Protein AF-A0A1X7U9P2-F1 (afdb_monomer)

Secondary structure (DSSP, 8-state):
-----EEEEEEEEETTEEEEEEEEEEEPPPPSSS----PEEEEEEEEEEEE-HHHHHHTTS-TT----HHHHHHHHHHGGGTS-HHHHHHHHHHHHHHHHH--SS--TTHHHHHHHHHHHHHHHHHH-HHHHHHT-HHHHHHHHHHHTHHHHHH-HHHHHHHHHHHHHHHHS-SS---S---S-SS------TT--S-PPP--TTTS-HHHHHHHHHHHHHHHHHT--HHHHHHHHHH---TTSHHHHHHHHHHHHHHHHHHHHHT---TTS---HHHHHHHHHHHHHHHHHHHHTTBHHHHHHHHHHHHSHHHHT-HHHHHTS-HHHHHHHHHHHHHT--GGGGHHHHHHHHHHHTT-S------S------B--HHHHHHHHHHHHHHS-SB-TTS-EEHHHHHHHHHHHHHHHHHHHHHTT--PPP-HHHHHHHHHS----HHHHHHHHHHHS-----PPPP------PPPS-SSSHHHHHHTTTTTSS------------------------------------SEEEEEEEEE-SS-EEEEEEEEEETT-BHHHHHHHHHHHTT--SS-TT-GGGEEEEEEETTEEEEEPTT-BHHHH--PPTTS--EEEEEE--

Organism: Amphimedon queenslandica (NCBI:txid400682)

pLDDT: mean 75.06, std 23.31, range [20.89, 98.56]

Sequence (620 aa):
MMSLFLQPLGEVSENGVIYSLSLRKVHCDVDETQDNRRLWTSQLERSIQYGPADALVDHLVPEDGNVDHSYRMCFLAVYRTFMTPTQLLQCLLDRLTSATAVKEEVCQDQPNAIKSIVSFIRVWLDKYVIDFHESNLFNDLQSFLEKKQDLTSQLPELLDLQRLVLSHYRKTPTSPRGVVTPAITEPGMCCHPRCNGTAKEYNWFSEPAQQVAQDLTALDAEIFRGIIPHQCLEYVRKNNTKSSSVYKAIDTFNKVVSHVLSTTLQARNSKGLRSPSSRGKCISHWIDIAQSCRMLKNFSSMKAIMSGLQSSSLFRLKRSWAGLSSDRRSVFKELDELISSESNFQTFRDVLDKEATGKGTHRRQTYEAVHGVVPYLGTLLTDLTMLHTALPDVNKDGLINFEKRRKEFEIIAKLTLFQASASKYLLPLNLSLVHWLYTSPTLSESESFMLSKELEVCSTTSPSPKSSPSSTPLHQTLLVKKSLHLLTIAVGDIPRLSKNDDDDDDSSSGDLKPLSISQRSNSCHEIHSTIIVKITIVTSLTCCNYKSILIEKTEHTDSVIRRALEKYDIVQQHTDNIKAFSLYQIHDKKELLIPEDAVVYYALVIIPREAPVLLVKQKD

Radius of gyration: 32.32 Å; Cα contacts (8 Å, |Δi|>4): 689; chains: 1; bounding box: 99×83×99 Å

Nearest PDB structures (foldseek):
  5cm8-assembly1_A  TM=8.247E-01  e=3.988E-22  Mus musculus
  4jgw-assembly1_A  TM=8.478E-01  e=1.306E-19  Mus musculus
  4jgw-assembly2_B  TM=8.467E-01  e=3.744E-19  Mus musculus
  5cm9-assembly1_A  TM=8.160E-01  e=2.026E-19  Mus musculus
  7nzz-assembly1_A  TM=7.916E-01  e=1.706E-15  Candida albicans SC5314

Mean predicted aligned error: 17.38 Å

Solvent-accessible surface area (backbone atoms only — not comparable to full-atom values): 37088 Å² total; per-residue (Å²): 130,85,82,70,64,68,46,80,76,51,75,49,77,56,96,77,28,33,28,39,35,27,34,36,65,40,81,52,89,71,76,99,73,88,71,98,68,85,48,74,44,76,42,84,43,78,43,72,36,29,22,46,73,67,60,56,54,48,66,61,43,36,73,88,53,72,70,57,61,67,58,47,55,34,43,76,57,46,43,76,80,82,47,52,69,64,56,54,50,49,59,51,51,53,48,50,51,54,68,70,65,72,77,93,74,98,58,96,47,59,73,38,41,55,51,37,49,49,52,50,52,50,53,42,52,74,76,47,47,64,51,37,63,78,63,48,41,58,59,56,54,47,52,51,47,61,76,39,42,74,58,30,72,72,34,70,64,48,42,50,47,52,52,49,53,52,51,56,64,65,72,48,73,97,52,102,65,70,80,89,62,79,89,77,64,78,95,73,74,86,73,60,99,76,70,92,55,85,77,75,78,62,56,74,85,80,46,55,36,60,57,55,24,46,37,51,40,24,48,50,28,53,45,55,55,60,43,52,65,54,54,56,61,46,42,65,73,64,72,74,57,89,84,38,46,61,44,53,48,53,48,56,42,49,41,49,19,29,45,49,42,33,56,31,73,64,21,46,41,100,84,68,45,76,38,44,61,34,21,14,52,43,53,48,48,51,48,47,21,27,52,33,13,51,74,57,34,21,42,36,62,22,50,22,41,51,51,21,54,64,28,72,42,49,61,66,38,59,68,19,60,64,59,51,56,72,66,60,53,49,53,50,49,56,56,45,64,48,69,36,70,62,80,82,28,44,72,39,50,52,50,52,54,30,59,52,68,65,70,53,78,93,69,96,70,82,82,90,77,75,71,26,27,33,70,47,62,66,60,58,52,49,52,53,40,53,49,57,74,74,44,64,71,44,52,98,86,68,27,37,30,42,52,53,42,50,57,52,30,53,56,45,51,50,51,51,51,39,31,61,21,22,67,46,54,88,56,72,74,47,64,51,55,54,48,42,63,74,70,53,89,61,52,53,74,66,56,41,37,52,52,34,44,72,77,49,65,80,86,75,83,68,79,83,89,80,92,82,87,90,80,87,84,81,93,69,78,72,64,64,67,61,62,56,63,69,76,41,77,86,52,93,75,79,82,77,80,73,80,77,83,86,81,84,87,84,89,85,88,84,85,88,85,90,83,79,95,73,91,77,82,83,86,75,75,89,71,74,71,56,47,62,30,36,36,28,45,40,49,102,85,48,77,48,80,69,47,77,46,79,44,41,75,81,37,32,35,63,55,55,51,50,54,47,38,56,74,68,68,65,72,89,87,58,91,88,49,62,85,46,46,48,47,26,36,58,53,97,94,39,80,42,78,53,56,72,87,34,42,43,63,80,69,56,80,81,55,92,97,55,69,45,38,35,37,40,33,58,62,132

InterPro domains:
  IPR000159 Ras-associating domain [PF00788] (533-619)
  IPR000159 Ras-associating domain [PS50200] (529-620)
  IPR000651 Ras-like guanine nucleotide exchange factor, N-terminal [PF00618] (48-144)
  IPR000651 Ras-like guanine nucleotide exchange factor, N-terminal [PS50212] (44-170)
  IPR000651 Ras-like guanine nucleotide exchange factor, N-terminal [SM00229]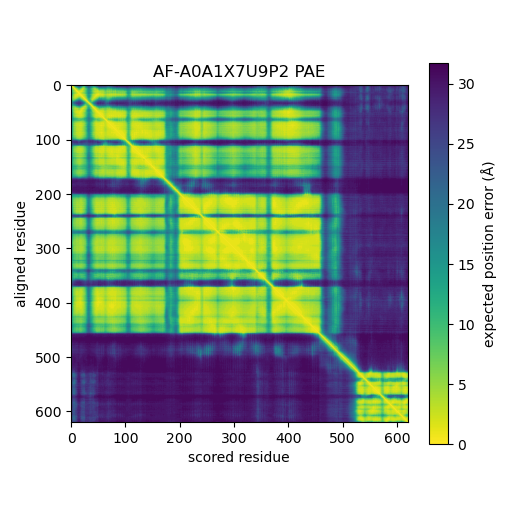 (43-167)
  IPR000651 Ras-like guanine nucleotide exchange factor, N-terminal [cd06224] (54-168)
  IPR001895 Ras guanine-nucleotide exchange factors catalytic domain [PF00617] (212-406)
  IPR001895 Ras guanine-nucleotide exchange factors catalytic domain [PS50009] (208-452)
  IPR001895 Ras guanine-nucleotide exchange factors catalytic domain [SM00147] (204-459)
  IPR001895 Ras guanine-nucleotide exchange factors catalytic domain [cd00155] (206-454)
  IPR008937 Ras-like guanine nucleotide exchange factor [PTHR23113] (16-467)
  IPR019804 Ras guanine-nucleotide exchange factor, conserved site [PS00720] (374-404)
  IPR023578 Ras guanine nucleotide exchange factor domain superfamily [SSF48366] (45-467)
  IPR029071 Ubiquitin-like domain superfamily [SSF54236] (527-604)
  IPR036964 Ras guanine-nucleotide exchange factor, catalytic domain superfamily [G3DSA:1.10.840.10] (191-457)

Structure (mmCIF, N/CA/C/O backbone):
data_AF-A0A1X7U9P2-F1
#
_entry.id   AF-A0A1X7U9P2-F1
#
loop_
_atom_site.group_PDB
_atom_site.id
_atom_site.type_symbol
_atom_site.label_atom_id
_atom_site.label_alt_id
_atom_site.label_comp_id
_atom_site.label_asym_id
_atom_site.label_entity_id
_atom_site.label_seq_id
_atom_site.pdbx_PDB_ins_code
_atom_site.Cartn_x
_atom_site.Cartn_y
_atom_site.Cartn_z
_atom_site.occupancy
_atom_site.B_iso_or_equiv
_atom_site.auth_seq_id
_atom_site.auth_comp_id
_atom_site.auth_asym_id
_atom_site.auth_atom_id
_atom_site.pdbx_PDB_model_num
ATOM 1 N N . MET A 1 1 ? -13.336 -19.221 1.064 1.00 29.84 1 MET A N 1
ATOM 2 C CA . MET A 1 1 ? -14.312 -18.535 1.927 1.00 29.84 1 MET A CA 1
ATOM 3 C C . MET A 1 1 ? -15.629 -18.601 1.189 1.00 29.84 1 MET A C 1
ATOM 5 O O . MET A 1 1 ? -15.750 -17.960 0.155 1.00 29.84 1 MET A O 1
ATOM 9 N N . MET A 1 2 ? -16.527 -19.491 1.611 1.00 26.20 2 MET A N 1
ATOM 10 C CA . MET A 1 2 ? -17.882 -19.531 1.062 1.00 26.20 2 MET A CA 1
ATOM 11 C C . MET A 1 2 ? -18.542 -18.196 1.412 1.00 26.20 2 MET A C 1
ATOM 13 O O . MET A 1 2 ? -18.546 -17.809 2.578 1.00 26.20 2 MET A O 1
ATOM 17 N N . SER A 1 3 ? -19.001 -17.466 0.397 1.00 31.91 3 SER A N 1
ATOM 18 C CA . SER A 1 3 ? -19.785 -16.245 0.568 1.00 31.91 3 SER A CA 1
ATOM 19 C C . SER A 1 3 ? -21.046 -16.607 1.354 1.00 31.91 3 SER A C 1
ATOM 21 O O . SER A 1 3 ? -21.912 -17.329 0.862 1.00 31.91 3 SER A O 1
ATOM 23 N N . LEU A 1 4 ? -21.100 -16.179 2.615 1.00 45.62 4 LEU A N 1
ATOM 24 C CA . LEU A 1 4 ? -22.310 -16.243 3.420 1.00 45.62 4 LEU A CA 1
ATOM 25 C C . LEU A 1 4 ? -23.265 -15.193 2.853 1.00 45.62 4 LEU A C 1
ATOM 27 O O . LEU A 1 4 ? -22.910 -14.022 2.737 1.00 45.62 4 LEU A O 1
ATOM 31 N N . PHE A 1 5 ? -24.451 -15.628 2.436 1.00 48.47 5 PHE A N 1
ATOM 32 C CA . PHE A 1 5 ? -25.479 -14.740 1.905 1.00 48.47 5 PHE A CA 1
ATOM 33 C C . PHE A 1 5 ? -25.964 -13.822 3.039 1.00 48.47 5 PHE A C 1
ATOM 35 O O . PHE A 1 5 ? -26.572 -14.306 3.994 1.00 48.47 5 PHE A O 1
ATOM 42 N N . LEU A 1 6 ? -25.676 -12.523 2.932 1.00 56.81 6 LEU A N 1
ATOM 43 C CA . LEU A 1 6 ? -26.247 -11.472 3.774 1.00 56.81 6 LEU A CA 1
ATOM 44 C C . LEU A 1 6 ? -27.469 -10.901 3.051 1.00 56.81 6 LEU A C 1
ATOM 46 O O . LEU A 1 6 ? -27.340 -10.348 1.958 1.00 56.81 6 LEU A O 1
ATOM 50 N N . GLN A 1 7 ? -28.662 -11.063 3.622 1.00 67.81 7 GLN A N 1
ATOM 51 C CA . GLN A 1 7 ? -29.884 -10.471 3.073 1.00 67.81 7 GLN A CA 1
ATOM 52 C C . GLN A 1 7 ? -30.140 -9.114 3.748 1.00 67.81 7 GLN A C 1
ATOM 54 O O . GLN A 1 7 ? -30.416 -9.107 4.946 1.00 67.81 7 GLN A O 1
ATOM 59 N N . PRO A 1 8 ? -30.081 -7.975 3.034 1.00 72.81 8 PRO A N 1
ATOM 60 C CA . PRO A 1 8 ? -30.349 -6.668 3.630 1.00 72.81 8 PRO A CA 1
ATOM 61 C C . PRO A 1 8 ? -31.833 -6.535 4.000 1.00 72.81 8 PRO A C 1
ATOM 63 O O . PRO A 1 8 ? -32.708 -6.927 3.225 1.00 72.81 8 PRO A O 1
ATOM 66 N N . LEU A 1 9 ? -32.103 -5.986 5.184 1.00 74.75 9 LEU A N 1
ATOM 67 C CA . LEU A 1 9 ? -33.448 -5.749 5.718 1.00 74.75 9 LEU A CA 1
ATOM 68 C C . LEU A 1 9 ? -33.823 -4.262 5.774 1.00 74.75 9 LEU A C 1
ATOM 70 O O . LEU A 1 9 ? -35.009 -3.948 5.771 1.00 74.75 9 LEU A O 1
ATOM 74 N N . GLY A 1 10 ? -32.842 -3.358 5.803 1.00 82.00 10 GLY A N 1
ATOM 75 C CA . GLY A 1 10 ? -33.062 -1.912 5.856 1.00 82.00 10 GLY A CA 1
ATOM 76 C C . GLY A 1 10 ? -32.083 -1.211 6.793 1.00 82.00 10 GLY A C 1
ATOM 77 O O . GLY A 1 10 ? -31.081 -1.798 7.201 1.00 82.00 10 GLY A O 1
ATOM 78 N N . GLU A 1 11 ? -32.393 0.036 7.134 1.00 87.50 11 GLU A N 1
ATOM 79 C CA . GLU A 1 11 ? -31.613 0.867 8.055 1.00 87.50 11 GLU A CA 1
ATOM 80 C C . GLU A 1 11 ? -32.469 1.243 9.270 1.00 87.50 11 GLU A C 1
ATOM 82 O O . GLU A 1 11 ? -33.681 1.435 9.149 1.00 87.50 11 GLU A O 1
ATOM 87 N N . VAL A 1 12 ? -31.848 1.334 10.445 1.00 90.31 12 VAL A N 1
ATOM 88 C CA . VAL A 1 12 ? -32.490 1.776 11.691 1.00 90.31 12 VAL A CA 1
ATOM 89 C C . VAL A 1 12 ? -31.622 2.839 12.346 1.00 90.31 12 VAL A C 1
ATOM 91 O O . VAL A 1 12 ? -30.412 2.663 12.464 1.00 90.31 12 VAL A O 1
ATOM 94 N N . SER A 1 13 ? -32.246 3.933 12.786 1.00 90.38 13 SER A N 1
ATOM 95 C CA . SER A 1 13 ? -31.585 4.965 13.582 1.00 90.38 13 SER A CA 1
ATOM 96 C C . SER A 1 13 ? -31.950 4.810 15.056 1.00 90.38 13 SER A C 1
ATOM 98 O O . SER A 1 13 ? -33.127 4.726 15.399 1.00 90.38 13 SER A O 1
ATOM 100 N N . GLU A 1 14 ? -30.939 4.759 15.918 1.00 88.56 14 GLU A N 1
ATOM 101 C CA . GLU A 1 14 ? -31.078 4.574 17.361 1.00 88.56 14 GLU A CA 1
ATOM 102 C C . GLU A 1 14 ? -29.970 5.362 18.072 1.00 88.56 14 GLU A C 1
ATOM 104 O O . GLU A 1 14 ? -28.797 5.234 17.722 1.00 88.56 14 GLU A O 1
ATOM 109 N N . ASN A 1 15 ? -30.333 6.214 19.038 1.00 86.00 15 ASN A N 1
ATOM 110 C CA . ASN A 1 15 ? -29.399 7.037 19.824 1.00 86.00 15 ASN A CA 1
ATOM 111 C C . ASN A 1 15 ? -28.389 7.848 18.982 1.00 86.00 15 ASN A C 1
ATOM 113 O O . ASN A 1 15 ? -27.222 7.982 19.341 1.00 86.00 15 ASN A O 1
ATOM 117 N N . GLY A 1 16 ? -28.823 8.378 17.832 1.00 86.94 16 GLY A N 1
ATOM 118 C CA . GLY A 1 16 ? -27.957 9.151 16.928 1.00 86.94 16 GLY A CA 1
ATOM 119 C C . GLY A 1 16 ? -26.979 8.308 16.097 1.00 86.94 16 GLY A C 1
ATOM 120 O O . GLY A 1 16 ? -26.145 8.865 15.385 1.00 86.94 16 GLY A O 1
ATOM 121 N N . VAL A 1 17 ? -27.086 6.978 16.150 1.00 92.69 17 VAL A N 1
ATOM 122 C CA . VAL A 1 17 ? -26.344 6.029 15.310 1.00 92.69 17 VAL A CA 1
ATOM 123 C C . VAL A 1 17 ? -27.289 5.457 14.258 1.00 92.69 17 VAL A C 1
ATOM 125 O O . VAL A 1 17 ? -28.456 5.188 14.536 1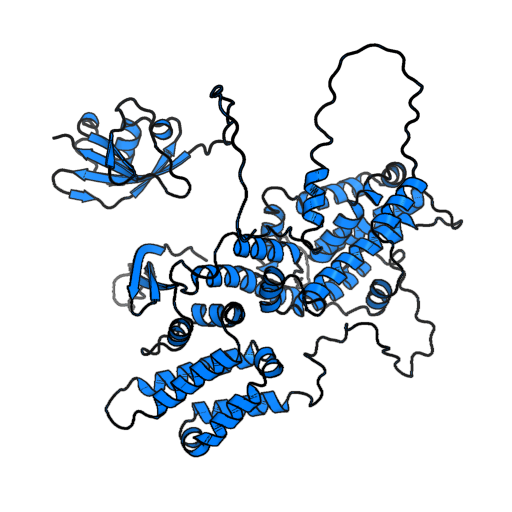.00 92.69 17 VAL A O 1
ATOM 128 N N . ILE A 1 18 ? -26.796 5.270 13.039 1.00 93.31 18 ILE A N 1
ATOM 129 C CA . ILE A 1 18 ? -27.516 4.612 11.948 1.00 93.31 18 ILE A CA 1
ATOM 130 C C . ILE A 1 18 ? -26.885 3.239 11.730 1.00 93.31 18 ILE A C 1
ATOM 132 O O . ILE A 1 18 ? -25.685 3.128 11.459 1.00 93.31 18 ILE A O 1
ATOM 136 N N . TYR A 1 19 ? -27.704 2.199 11.841 1.00 90.69 19 TYR A N 1
ATOM 137 C CA . TYR A 1 19 ? -27.336 0.803 11.649 1.00 90.69 19 TYR A CA 1
ATOM 138 C C . TYR A 1 19 ? -27.940 0.264 10.356 1.00 90.69 19 TYR A C 1
ATOM 140 O O . TYR A 1 19 ? -29.120 0.487 10.090 1.00 90.69 19 TYR A O 1
ATOM 148 N N . SER A 1 20 ? -27.181 -0.543 9.615 1.00 88.62 20 SER A N 1
ATOM 149 C CA . SER A 1 20 ? -27.758 -1.456 8.633 1.00 88.62 20 SER A CA 1
ATOM 150 C C . SER A 1 20 ? -28.175 -2.759 9.307 1.00 88.62 20 SER A C 1
ATOM 152 O O . SER A 1 20 ? -27.477 -3.297 10.174 1.00 88.62 20 SER A O 1
ATOM 154 N N . LEU A 1 21 ? -29.330 -3.270 8.892 1.00 85.75 21 LEU A N 1
ATOM 155 C CA . LEU A 1 21 ? -29.855 -4.564 9.294 1.00 85.75 21 LEU A CA 1
ATOM 156 C C . LEU A 1 21 ? -29.666 -5.561 8.158 1.00 85.75 21 LEU A C 1
ATOM 158 O O . LEU A 1 21 ? -30.078 -5.313 7.021 1.00 85.75 21 LEU A O 1
ATOM 162 N N . SER A 1 22 ? -29.099 -6.721 8.468 1.00 81.12 22 SER A N 1
ATOM 163 C CA . SER A 1 22 ? -28.988 -7.826 7.518 1.00 81.12 22 SER A CA 1
ATOM 164 C C . SER A 1 22 ? -29.241 -9.174 8.188 1.00 81.12 22 SER A C 1
ATOM 166 O O . SER A 1 22 ? -29.055 -9.319 9.389 1.00 81.12 22 SER A O 1
ATOM 168 N N . LEU A 1 23 ? -29.712 -10.167 7.435 1.00 76.19 23 LEU A N 1
ATOM 169 C CA . LEU A 1 23 ? -29.816 -11.548 7.905 1.00 76.19 23 LEU A CA 1
ATOM 170 C C . LEU A 1 23 ? -28.620 -12.337 7.405 1.00 76.19 23 LEU A C 1
ATOM 172 O O . LEU A 1 23 ? -28.428 -12.485 6.195 1.00 76.19 23 LEU A O 1
ATOM 176 N N . ARG A 1 24 ? -27.869 -12.897 8.345 1.00 73.19 24 ARG A N 1
ATOM 177 C CA . ARG A 1 24 ? -26.790 -13.839 8.093 1.00 73.19 24 ARG A CA 1
ATOM 178 C C . ARG A 1 24 ? -27.292 -15.256 8.331 1.00 73.19 24 ARG A C 1
ATOM 180 O O . ARG A 1 24 ? -27.816 -15.563 9.397 1.00 73.19 24 ARG A O 1
ATOM 187 N N . LYS A 1 25 ? -27.105 -16.153 7.360 1.00 71.38 25 LYS A N 1
ATOM 188 C CA . LYS A 1 25 ? -27.335 -17.589 7.586 1.00 71.38 25 LYS A CA 1
ATOM 189 C C . LYS A 1 25 ? -26.165 -18.187 8.358 1.00 71.38 25 LYS A C 1
ATOM 191 O O . LYS A 1 25 ? -25.023 -18.100 7.906 1.00 71.38 25 LYS A O 1
ATOM 196 N N . VAL A 1 26 ? -26.455 -18.807 9.494 1.00 70.56 26 VAL A N 1
ATOM 197 C CA . VAL A 1 26 ? -25.472 -19.460 10.362 1.00 70.56 26 VAL A CA 1
ATOM 198 C C . VAL A 1 26 ? -25.825 -20.939 10.482 1.00 70.56 26 VAL A C 1
ATOM 200 O O . VAL A 1 26 ? -27.000 -21.314 10.489 1.00 70.56 26 VAL A O 1
ATOM 203 N N . HIS A 1 27 ? -24.799 -21.786 10.514 1.00 68.31 27 HIS A N 1
ATOM 204 C CA . HIS A 1 27 ? -24.969 -23.204 10.797 1.00 68.31 27 HIS A CA 1
ATOM 205 C C . HIS A 1 27 ? -25.208 -23.404 12.292 1.00 68.31 27 HIS A C 1
ATOM 207 O O . HIS A 1 27 ? -24.454 -22.875 13.105 1.00 68.31 27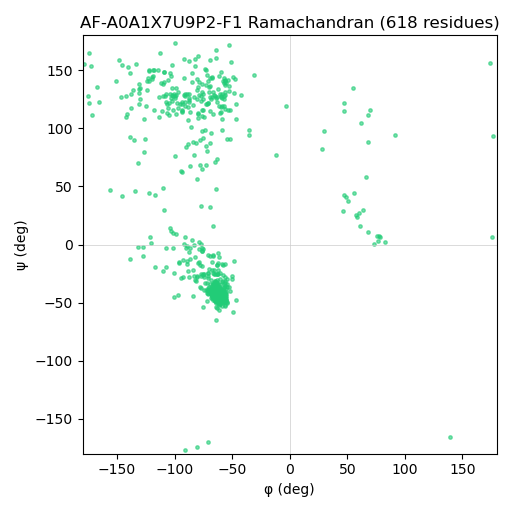 HIS A O 1
ATOM 213 N N . CYS A 1 28 ? -26.231 -24.181 12.637 1.00 54.41 28 CYS A N 1
ATOM 214 C CA . CYS A 1 28 ? -26.363 -24.730 13.978 1.00 54.41 28 CYS A CA 1
ATOM 215 C C . CYS A 1 28 ? -25.733 -26.122 13.995 1.00 54.41 28 CYS A C 1
ATOM 217 O O . CYS A 1 28 ? -26.159 -26.988 13.226 1.00 54.41 28 CYS A O 1
ATOM 219 N N . ASP A 1 29 ? -24.757 -26.332 14.875 1.00 50.47 29 ASP A N 1
ATOM 220 C CA . ASP A 1 29 ? -24.399 -27.679 15.307 1.00 50.47 29 ASP A CA 1
ATOM 221 C C . ASP A 1 29 ? -25.478 -28.120 16.301 1.00 50.47 29 ASP A C 1
ATOM 223 O O . ASP A 1 29 ? -25.697 -27.473 17.325 1.00 50.47 29 ASP A O 1
ATOM 227 N N . VAL A 1 30 ? -26.228 -29.161 15.944 1.00 51.47 30 VAL A N 1
ATOM 228 C CA . VAL A 1 30 ? -27.176 -29.810 16.852 1.00 51.47 30 VAL A CA 1
ATOM 229 C C . VAL A 1 30 ? -26.473 -31.045 17.398 1.00 51.47 30 VAL A C 1
ATOM 231 O O . VAL A 1 30 ? -25.929 -31.822 16.612 1.00 51.47 30 VAL A O 1
ATOM 234 N N . ASP A 1 31 ? -26.463 -31.187 18.725 1.00 46.19 31 ASP A N 1
ATOM 235 C CA . ASP A 1 31 ? -25.880 -32.330 19.433 1.00 46.19 31 ASP A CA 1
ATOM 236 C C . ASP A 1 31 ? -26.319 -33.667 18.815 1.00 46.19 31 ASP A C 1
ATOM 238 O O . ASP A 1 31 ? -27.468 -33.823 18.396 1.00 46.19 31 ASP A O 1
ATOM 242 N N . GLU A 1 32 ? -25.386 -34.626 18.777 1.00 46.34 32 GLU A N 1
ATOM 243 C CA . GLU A 1 32 ? -25.418 -35.918 18.066 1.00 46.34 32 GLU A CA 1
ATOM 244 C C . GLU A 1 32 ? -26.504 -36.917 18.529 1.00 46.34 32 GLU A C 1
ATOM 246 O O . GLU A 1 32 ? -26.252 -38.108 18.714 1.00 46.34 32 GLU A O 1
ATOM 251 N N . THR A 1 33 ? -27.755 -36.490 18.678 1.00 49.59 33 THR A N 1
ATOM 252 C CA . THR A 1 33 ? -28.877 -37.394 18.936 1.00 49.59 33 THR A CA 1
ATOM 253 C C . THR A 1 33 ? -29.986 -37.181 17.908 1.00 49.59 33 THR A C 1
ATOM 255 O O . THR A 1 33 ? -30.904 -36.392 18.072 1.00 49.59 33 THR A O 1
ATOM 258 N N . GLN A 1 34 ? -29.875 -37.958 16.825 1.00 46.62 34 GLN A N 1
ATOM 259 C CA . GLN A 1 34 ? -30.954 -38.325 15.899 1.00 46.62 34 GLN A CA 1
ATOM 260 C C . GLN A 1 34 ? -31.597 -37.210 15.049 1.00 46.62 34 GLN A C 1
ATOM 262 O O . GLN A 1 34 ? -32.811 -37.081 15.045 1.00 46.62 34 GLN A O 1
ATOM 267 N N . ASP A 1 35 ? -30.826 -36.486 14.233 1.00 45.69 35 ASP A N 1
ATOM 268 C CA . ASP A 1 35 ? -31.158 -36.283 12.806 1.00 45.69 35 ASP A CA 1
ATOM 269 C C . ASP A 1 35 ? -30.007 -35.537 12.113 1.00 45.69 35 ASP A C 1
ATOM 271 O O . ASP A 1 35 ? -29.666 -34.416 12.478 1.00 45.69 35 ASP A O 1
ATOM 275 N N . ASN A 1 36 ? -29.406 -36.117 11.072 1.00 44.97 36 ASN A N 1
ATOM 276 C CA . ASN A 1 36 ? -28.254 -35.531 10.362 1.00 44.97 36 ASN A CA 1
ATOM 277 C C . ASN A 1 36 ? -28.661 -34.390 9.396 1.00 44.97 36 ASN A C 1
ATOM 279 O O . ASN A 1 36 ? -28.078 -34.203 8.322 1.00 44.97 36 ASN A O 1
ATOM 283 N N . ARG A 1 37 ? -29.702 -33.623 9.739 1.00 50.28 37 ARG A N 1
ATOM 284 C CA . ARG A 1 37 ? -30.157 -32.462 8.971 1.00 50.28 37 ARG A CA 1
ATOM 285 C C . ARG A 1 37 ? -29.409 -31.225 9.449 1.00 50.28 37 ARG A C 1
ATOM 287 O O . ARG A 1 37 ? -29.688 -30.685 10.510 1.00 50.28 37 ARG A O 1
ATOM 294 N N . ARG A 1 38 ? -28.481 -30.746 8.616 1.00 49.75 38 ARG A N 1
ATOM 295 C CA . ARG A 1 38 ? -27.814 -29.446 8.786 1.00 49.75 38 ARG A CA 1
ATOM 296 C C . ARG A 1 38 ? -28.867 -28.337 8.791 1.00 49.75 38 ARG A C 1
ATOM 298 O O . ARG A 1 38 ? -29.332 -27.916 7.729 1.00 49.75 38 ARG A O 1
ATOM 305 N N . LEU A 1 39 ? -29.254 -27.891 9.979 1.00 57.59 39 LEU A N 1
ATOM 306 C CA . LEU A 1 39 ? -30.193 -26.794 10.160 1.00 57.59 39 LEU A CA 1
ATOM 307 C C . LEU A 1 39 ? -29.448 -25.466 9.986 1.00 57.59 39 LEU A C 1
ATOM 309 O O . LEU A 1 39 ? -28.350 -25.256 10.505 1.00 57.59 39 LEU A O 1
ATOM 313 N N . TRP A 1 40 ? -30.045 -24.581 9.194 1.00 60.53 40 TRP A N 1
ATOM 314 C CA . TRP A 1 40 ? -29.592 -23.207 9.026 1.00 60.53 40 TRP A CA 1
ATOM 315 C C . TRP A 1 40 ? -30.520 -22.310 9.826 1.00 60.53 40 TRP A C 1
ATOM 317 O O . TRP A 1 40 ? -31.731 -22.346 9.605 1.00 60.53 40 TRP A O 1
ATOM 327 N N . THR A 1 41 ? -29.959 -21.486 10.704 1.00 64.06 41 THR A N 1
ATOM 328 C CA . THR A 1 41 ? -30.705 -20.403 11.344 1.00 64.06 41 THR A CA 1
ATOM 329 C C . THR A 1 41 ? -30.338 -19.071 10.700 1.00 64.06 41 THR A C 1
ATOM 331 O O . THR A 1 41 ? -29.205 -18.867 10.255 1.00 64.06 41 THR A O 1
ATOM 334 N N . SER A 1 42 ? -31.310 -18.170 10.597 1.00 73.56 42 SER A N 1
ATOM 335 C CA . SER A 1 42 ? -31.077 -16.800 10.142 1.00 73.56 42 SER A CA 1
ATOM 336 C C . SER A 1 42 ? -30.848 -15.928 11.371 1.00 73.56 42 SER A C 1
ATOM 338 O O . SER A 1 42 ? -31.759 -15.749 12.174 1.00 73.56 42 SER A O 1
ATOM 340 N N . GLN A 1 43 ? -29.645 -15.384 11.512 1.00 74.94 43 GLN A N 1
ATOM 341 C CA . GLN A 1 43 ? -29.290 -14.454 12.576 1.00 74.94 43 GLN A CA 1
ATOM 342 C C . GLN A 1 43 ? -29.389 -13.017 12.057 1.00 74.94 43 GLN A C 1
ATOM 344 O O . GLN A 1 43 ? -28.860 -12.703 10.990 1.00 74.94 43 GLN A O 1
ATOM 349 N N . LEU A 1 44 ? -30.067 -12.146 12.807 1.00 76.94 44 LEU A N 1
ATOM 350 C CA . LEU A 1 44 ? -30.066 -10.710 12.542 1.00 76.94 44 LEU A CA 1
ATOM 351 C C . LEU A 1 44 ? -28.698 -10.129 12.914 1.00 76.94 44 LEU A C 1
ATOM 353 O O . LEU A 1 44 ? -28.275 -10.209 14.063 1.00 76.94 44 LEU A O 1
ATOM 357 N N . GLU A 1 45 ? -28.029 -9.534 11.939 1.00 77.94 45 GLU A N 1
ATOM 358 C CA . GLU A 1 45 ? -26.765 -8.828 12.081 1.00 77.94 45 GLU A CA 1
ATOM 359 C C . GLU A 1 45 ? -27.024 -7.324 11.962 1.00 77.94 45 GLU A C 1
ATOM 361 O O . GLU A 1 45 ? -27.564 -6.838 10.960 1.00 77.94 45 GLU A O 1
ATOM 366 N N . ARG A 1 46 ? -26.664 -6.596 13.022 1.00 83.75 46 ARG A N 1
ATOM 367 C CA . ARG A 1 46 ? -26.692 -5.133 13.085 1.00 83.75 46 ARG A CA 1
ATOM 368 C C . ARG A 1 46 ? -25.282 -4.615 12.847 1.00 83.75 46 ARG A C 1
ATOM 370 O O . ARG A 1 46 ? -24.369 -5.014 13.562 1.00 83.75 46 ARG A O 1
ATOM 377 N N . SER A 1 47 ? -25.100 -3.710 11.890 1.00 86.38 47 SER A N 1
ATOM 378 C CA . SER A 1 47 ? -23.785 -3.119 11.627 1.00 86.38 47 SER A CA 1
ATOM 379 C C . SER A 1 47 ? -23.865 -1.597 11.543 1.00 86.38 47 SER A C 1
ATOM 381 O O . SER A 1 47 ? -24.719 -1.052 10.851 1.00 86.38 47 SER A O 1
ATOM 383 N N . ILE A 1 48 ? -22.989 -0.890 12.263 1.00 91.25 48 ILE A N 1
ATOM 384 C CA . ILE A 1 48 ? -22.948 0.578 12.234 1.00 91.25 48 ILE A CA 1
ATOM 385 C C . ILE A 1 48 ? -22.567 1.078 10.836 1.00 91.25 48 ILE A C 1
ATOM 387 O O . ILE A 1 48 ? -21.508 0.709 10.314 1.00 91.25 48 ILE A O 1
ATOM 391 N N . GLN A 1 49 ? -23.394 1.959 10.277 1.00 92.75 49 GLN A N 1
ATOM 392 C CA . GLN A 1 49 ? -23.106 2.716 9.058 1.00 92.75 49 GLN A CA 1
ATOM 393 C C . GLN A 1 49 ? -22.662 4.145 9.370 1.00 92.75 49 GLN A C 1
ATOM 395 O O . GLN A 1 49 ? -21.677 4.605 8.792 1.00 92.75 49 GLN A O 1
ATOM 400 N N . TYR A 1 50 ? -23.357 4.829 10.286 1.00 96.12 50 TYR A N 1
ATOM 401 C CA . TYR A 1 50 ? -23.050 6.206 10.679 1.00 96.12 50 TYR A CA 1
ATOM 402 C C . TYR A 1 50 ? -23.183 6.409 12.185 1.00 96.12 50 TYR A C 1
ATOM 404 O O . TYR A 1 50 ? -24.058 5.814 12.802 1.00 96.12 50 TYR A O 1
ATOM 412 N N . GLY A 1 51 ? -22.372 7.283 12.774 1.00 96.12 51 GLY A N 1
ATOM 413 C CA . GLY A 1 51 ? -22.543 7.684 14.173 1.00 96.12 51 GLY A CA 1
ATOM 414 C C . GLY A 1 51 ? -21.585 8.798 14.601 1.00 96.12 51 GLY A C 1
ATOM 415 O O . GLY A 1 51 ? -20.614 9.076 13.889 1.00 96.12 51 GLY A O 1
ATOM 416 N N . PRO A 1 52 ? -21.841 9.462 15.742 1.00 95.88 52 PRO A N 1
ATOM 417 C CA . PRO A 1 52 ? -20.878 10.376 16.347 1.00 95.88 52 PRO A CA 1
ATOM 418 C C . PRO A 1 52 ? -19.671 9.600 16.893 1.00 95.88 52 PRO A C 1
ATOM 420 O O . PRO A 1 52 ? -19.767 8.406 17.177 1.00 95.88 52 PRO A O 1
ATOM 423 N N . ALA A 1 53 ? -18.534 10.281 17.068 1.00 94.44 53 ALA A N 1
ATOM 424 C CA . ALA A 1 53 ? -17.290 9.644 17.507 1.00 94.44 53 ALA A CA 1
ATOM 425 C C . ALA A 1 53 ? -17.458 8.872 18.826 1.00 94.44 53 ALA A C 1
ATOM 427 O O . ALA A 1 53 ? -17.005 7.734 18.918 1.00 94.44 53 ALA A O 1
ATOM 428 N N . ASP A 1 54 ? -18.168 9.446 19.801 1.00 91.75 54 ASP A N 1
ATOM 429 C CA . ASP A 1 54 ? -18.398 8.802 21.097 1.00 91.75 54 ASP A CA 1
ATOM 430 C C . ASP A 1 54 ? -19.186 7.496 20.970 1.00 91.75 54 ASP A C 1
ATOM 432 O O . ASP A 1 54 ? -18.766 6.485 21.525 1.00 91.75 54 ASP A O 1
ATOM 436 N N . ALA A 1 55 ? -20.246 7.468 20.157 1.00 92.00 55 ALA A N 1
ATOM 437 C CA . ALA A 1 55 ? -21.032 6.251 19.957 1.00 92.00 55 ALA A CA 1
ATOM 438 C C . ALA A 1 55 ? -20.250 5.159 19.205 1.00 92.00 55 ALA A C 1
ATOM 440 O O . ALA A 1 55 ? -20.442 3.965 19.435 1.00 92.00 55 ALA A O 1
ATOM 441 N N . LEU A 1 56 ? -19.322 5.548 18.321 1.00 93.88 56 LEU A N 1
ATOM 442 C CA . LEU A 1 56 ? -18.406 4.593 17.693 1.00 93.88 56 LEU A CA 1
ATOM 443 C C . LEU A 1 56 ? -17.433 3.982 18.712 1.00 93.88 56 LEU A C 1
ATOM 445 O O . LEU A 1 56 ? -17.069 2.813 18.563 1.00 93.88 56 LEU A O 1
ATOM 449 N N . VAL A 1 57 ? -17.018 4.753 19.725 1.00 92.69 57 VAL A N 1
ATOM 450 C CA . VAL A 1 57 ? -16.202 4.258 20.843 1.00 92.69 57 VAL A CA 1
ATOM 451 C C . VAL A 1 57 ? -17.028 3.357 21.762 1.00 92.69 57 VAL A C 1
ATOM 453 O O . VAL A 1 57 ? -16.517 2.318 22.172 1.00 92.69 57 VAL A O 1
ATOM 456 N N . ASP A 1 58 ? -18.299 3.678 22.020 1.00 88.44 58 ASP A N 1
ATOM 457 C CA . ASP A 1 58 ? -19.203 2.810 22.795 1.00 88.44 58 ASP A CA 1
ATOM 458 C C . ASP A 1 58 ? -19.310 1.418 22.173 1.00 88.44 58 ASP A C 1
ATOM 460 O O . ASP A 1 58 ? -19.196 0.405 22.860 1.00 88.44 58 ASP A O 1
ATOM 464 N N . HIS A 1 59 ? -19.396 1.344 20.845 1.00 88.94 59 HIS A N 1
ATOM 465 C CA . HIS A 1 59 ? -19.459 0.063 20.148 1.00 88.94 59 HIS A CA 1
ATOM 466 C C . HIS A 1 59 ? -18.168 -0.775 20.236 1.00 88.94 59 HIS A C 1
ATOM 468 O O . HIS A 1 59 ? -18.186 -1.973 19.957 1.00 88.94 59 HIS A O 1
ATOM 474 N N . LEU A 1 60 ? -17.031 -0.195 20.646 1.00 87.62 60 LEU A N 1
ATOM 475 C CA . LEU A 1 60 ? -15.818 -0.975 20.931 1.00 87.62 60 LEU A CA 1
ATOM 476 C C . LEU A 1 60 ? -15.950 -1.803 22.208 1.00 87.62 60 LEU A C 1
ATOM 478 O O . LEU A 1 60 ? -15.224 -2.792 22.364 1.00 87.62 60 LEU A O 1
ATOM 482 N N . VAL A 1 61 ? -16.827 -1.382 23.119 1.00 80.19 61 VAL A N 1
ATOM 483 C CA . VAL A 1 61 ? -16.978 -1.906 24.475 1.00 80.19 61 VAL A CA 1
ATOM 484 C C . VAL A 1 61 ? -18.466 -2.179 24.731 1.00 80.19 61 VAL A C 1
ATOM 486 O O . VAL A 1 61 ? -19.099 -1.461 25.500 1.00 80.19 61 VAL A O 1
ATOM 489 N N . PRO A 1 62 ? -19.047 -3.198 24.075 1.00 76.38 62 PRO A N 1
ATOM 490 C CA . PRO A 1 62 ? -20.468 -3.476 24.222 1.00 76.38 62 PRO A CA 1
ATOM 491 C C . PRO A 1 62 ? -20.789 -3.967 25.642 1.00 76.38 62 PRO A C 1
ATOM 493 O O . PRO A 1 62 ? -20.000 -4.695 26.254 1.00 76.38 62 PRO A O 1
ATOM 496 N N . GLU A 1 63 ? -21.948 -3.550 26.159 1.00 68.25 63 GLU A N 1
ATOM 497 C CA . GLU A 1 63 ? -22.406 -3.832 27.530 1.00 68.25 63 GLU A CA 1
ATOM 498 C C . GLU A 1 63 ? -22.646 -5.329 27.778 1.00 68.25 63 GLU A C 1
ATOM 500 O O . GLU A 1 63 ? -22.392 -5.826 28.871 1.00 68.25 63 GLU A O 1
ATOM 505 N N . ASP A 1 64 ? -23.048 -6.065 26.739 1.00 69.00 64 ASP A N 1
ATOM 506 C CA . ASP A 1 64 ? -23.290 -7.514 26.768 1.00 69.00 64 ASP A CA 1
ATOM 507 C C . ASP A 1 64 ? -21.997 -8.359 26.750 1.00 69.00 64 ASP A C 1
ATOM 509 O O . ASP A 1 64 ? -22.041 -9.590 26.800 1.00 69.00 64 ASP A O 1
ATOM 513 N N . GLY A 1 65 ? -20.828 -7.712 26.657 1.00 67.31 65 GLY A N 1
ATOM 514 C CA . GLY A 1 65 ? -19.518 -8.358 26.580 1.00 67.31 65 GLY A CA 1
ATOM 515 C C . GLY A 1 65 ? -19.207 -9.036 25.238 1.00 67.31 65 GLY A C 1
ATOM 516 O O . GLY A 1 65 ? -18.106 -9.575 25.079 1.00 67.31 65 GLY A O 1
ATOM 517 N N . ASN A 1 66 ? -20.112 -9.000 24.254 1.00 75.75 66 ASN A N 1
ATOM 518 C CA . ASN A 1 66 ? -19.932 -9.666 22.968 1.00 75.75 66 ASN A CA 1
ATOM 519 C C . ASN A 1 66 ? -19.127 -8.799 21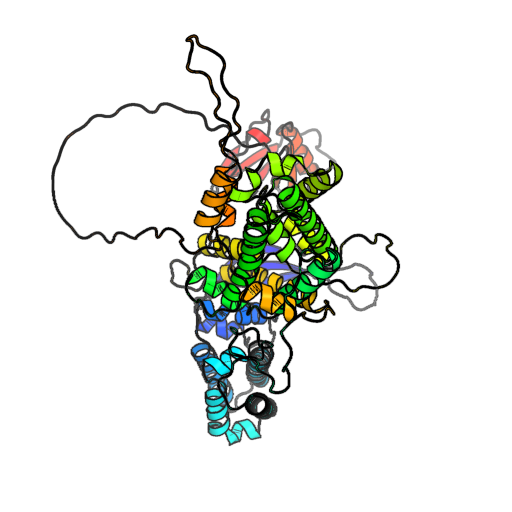.991 1.00 75.75 66 ASN A C 1
ATOM 521 O O . ASN A 1 66 ? -19.650 -8.013 21.205 1.00 75.75 66 ASN A O 1
ATOM 525 N N . VAL A 1 67 ? -17.806 -8.942 22.050 1.00 81.44 67 VAL A N 1
ATOM 526 C CA . VAL A 1 67 ? -16.876 -8.105 21.292 1.00 81.44 67 VAL A CA 1
ATOM 527 C C . VAL A 1 67 ? -16.825 -8.466 19.801 1.00 81.44 67 VAL A C 1
ATOM 529 O O . VAL A 1 67 ? -16.260 -9.498 19.415 1.00 81.44 67 VAL A O 1
ATOM 532 N N . ASP A 1 68 ? -17.240 -7.529 18.944 1.00 85.88 68 ASP A N 1
ATOM 533 C CA . ASP A 1 68 ? -16.944 -7.579 17.509 1.00 85.88 68 ASP A CA 1
ATOM 534 C C . ASP A 1 68 ? -15.463 -7.243 17.240 1.00 85.88 68 ASP A C 1
ATOM 536 O O . ASP A 1 68 ? -15.024 -6.089 17.162 1.00 85.88 68 ASP A O 1
ATOM 540 N N . HIS A 1 69 ? -14.662 -8.294 17.071 1.00 86.94 69 HIS A N 1
ATOM 541 C CA . HIS A 1 69 ? -13.243 -8.177 16.745 1.00 86.94 69 HIS A CA 1
ATOM 542 C C . HIS A 1 69 ? -12.998 -7.556 15.364 1.00 86.94 69 HIS A C 1
ATOM 544 O O . HIS A 1 69 ? -11.982 -6.883 15.178 1.00 86.94 69 HIS A O 1
ATOM 550 N N . SER A 1 70 ? -13.898 -7.765 14.397 1.00 88.12 70 SER A N 1
ATOM 551 C CA . SER A 1 70 ? -13.772 -7.173 13.064 1.00 88.12 70 SER A CA 1
ATOM 552 C C . SER A 1 70 ? -13.932 -5.660 13.147 1.00 88.12 70 SER A C 1
ATOM 554 O O . SER A 1 70 ? -13.074 -4.926 12.649 1.00 88.12 70 SER A O 1
ATOM 556 N N . TYR A 1 71 ? -14.951 -5.196 13.877 1.00 91.75 71 TYR A N 1
ATOM 557 C CA . TYR A 1 71 ? -15.155 -3.777 14.150 1.00 91.75 71 TYR A CA 1
ATOM 558 C C . TYR A 1 71 ? -13.960 -3.156 14.879 1.00 91.75 71 TYR A C 1
ATOM 560 O O . TYR A 1 71 ? -13.447 -2.134 14.428 1.00 91.75 71 TYR A O 1
ATOM 568 N N . ARG A 1 72 ? -13.438 -3.792 15.940 1.00 91.81 72 ARG A N 1
ATOM 569 C CA . ARG A 1 72 ? -12.251 -3.292 16.665 1.00 91.81 72 ARG A CA 1
ATOM 570 C C . ARG A 1 72 ? -11.028 -3.138 15.771 1.00 91.81 72 ARG A C 1
ATOM 572 O O . ARG A 1 72 ? -10.331 -2.127 15.843 1.00 91.81 72 ARG A O 1
ATOM 579 N N . MET A 1 73 ? -10.758 -4.136 14.932 1.00 91.38 73 MET A N 1
ATOM 580 C CA . MET A 1 73 ? -9.627 -4.100 14.006 1.00 91.38 73 MET A CA 1
ATOM 581 C C . MET A 1 73 ? -9.802 -3.019 12.940 1.00 91.38 73 MET A C 1
ATOM 583 O O . MET A 1 73 ? -8.844 -2.297 12.657 1.00 91.38 73 MET A O 1
ATOM 587 N N . CYS A 1 74 ? -11.017 -2.879 12.403 1.00 94.50 74 CYS A N 1
ATOM 588 C CA . CYS A 1 74 ? -11.378 -1.805 11.488 1.00 94.50 74 CYS A CA 1
ATOM 589 C C . CYS A 1 74 ? -11.161 -0.440 12.142 1.00 94.50 74 CYS A C 1
ATOM 591 O O . CYS A 1 74 ? -10.420 0.384 11.612 1.00 94.50 74 CYS A O 1
ATOM 593 N N . PHE A 1 75 ? -11.734 -0.229 13.327 1.00 95.69 75 PHE A N 1
ATOM 594 C CA . PHE A 1 75 ? -11.625 1.011 14.083 1.00 95.69 75 PHE A CA 1
ATOM 595 C C . PHE A 1 75 ? -10.160 1.384 14.340 1.00 95.69 75 PHE A C 1
ATOM 597 O O . PHE A 1 75 ? -9.731 2.466 13.947 1.00 95.69 75 PHE A O 1
ATOM 604 N N . LEU A 1 76 ? -9.354 0.478 14.907 1.00 94.50 76 LEU A N 1
ATOM 605 C CA . LEU A 1 76 ? -7.940 0.739 15.212 1.00 94.50 76 LEU A CA 1
ATOM 606 C C . LEU A 1 76 ? -7.106 1.117 13.975 1.00 94.50 76 LEU A C 1
ATOM 608 O O . LEU A 1 76 ? -6.164 1.910 14.072 1.00 94.50 76 LEU A O 1
ATOM 612 N N . ALA A 1 77 ? -7.458 0.578 12.807 1.00 92.62 77 ALA A N 1
ATOM 613 C CA . ALA A 1 77 ? -6.767 0.875 11.558 1.00 92.62 77 ALA A CA 1
ATOM 614 C C . ALA A 1 77 ? -7.088 2.272 10.996 1.00 92.62 77 ALA A C 1
ATOM 616 O O . ALA A 1 77 ? -6.252 2.848 10.300 1.00 92.62 77 ALA A O 1
ATOM 617 N N . VAL A 1 78 ? -8.272 2.826 11.288 1.00 94.44 78 VAL A N 1
ATOM 618 C CA . VAL A 1 78 ? -8.819 3.990 10.560 1.00 94.44 78 VAL A CA 1
ATOM 619 C C . VAL A 1 78 ? -9.256 5.164 11.442 1.00 94.44 78 VAL A C 1
ATOM 621 O O . VAL A 1 78 ? -9.529 6.237 10.903 1.00 94.44 78 VAL A O 1
ATOM 624 N N . TYR A 1 79 ? -9.309 5.020 12.771 1.00 95.44 79 TYR A N 1
ATOM 625 C CA . TYR A 1 79 ? -9.880 6.044 13.662 1.00 95.44 79 TYR A CA 1
ATOM 626 C C . TYR A 1 79 ? -9.197 7.413 13.556 1.00 95.44 79 TYR A C 1
ATOM 628 O O . TYR A 1 79 ? -9.859 8.442 13.654 1.00 95.44 79 TYR A O 1
ATOM 636 N N . ARG A 1 80 ? -7.891 7.432 13.248 1.00 93.38 80 ARG A N 1
ATOM 637 C CA . ARG A 1 80 ? -7.077 8.650 13.044 1.00 93.38 80 ARG A CA 1
ATOM 638 C C . ARG A 1 80 ? -7.634 9.586 11.968 1.00 93.38 80 ARG A C 1
ATOM 640 O O . ARG A 1 80 ? -7.246 10.745 11.885 1.00 93.38 80 ARG A O 1
ATOM 647 N N . THR A 1 81 ? -8.531 9.082 11.123 1.00 92.62 81 THR A N 1
ATOM 648 C CA . THR A 1 81 ? -9.200 9.864 10.080 1.00 92.62 81 THR A CA 1
ATOM 649 C C . THR A 1 81 ? -10.352 10.723 10.605 1.00 92.62 81 THR A C 1
ATOM 651 O O . THR A 1 81 ? -10.793 11.612 9.880 1.00 92.62 81 THR A O 1
ATOM 654 N N . PHE A 1 82 ? -10.835 10.479 11.828 1.00 94.06 82 PHE A N 1
ATOM 655 C CA . PHE A 1 82 ? -11.961 11.202 12.429 1.00 94.06 82 PHE A CA 1
ATOM 656 C C . PHE A 1 82 ? -11.784 11.555 13.917 1.00 94.06 82 PHE A C 1
ATOM 658 O O . PHE A 1 82 ? -12.553 12.365 14.423 1.00 94.06 82 PHE A O 1
ATOM 665 N N . MET A 1 83 ? -10.794 10.997 14.619 1.00 95.12 83 MET A N 1
ATOM 666 C CA . MET A 1 83 ? -10.451 11.369 15.998 1.00 95.12 83 MET A CA 1
ATOM 667 C C . MET A 1 83 ? -8.947 11.208 16.261 1.00 95.12 83 MET A C 1
ATOM 669 O O . MET A 1 83 ? -8.267 10.445 15.574 1.00 95.12 83 MET A O 1
ATOM 673 N N . THR A 1 84 ? -8.414 11.894 17.271 1.00 95.00 84 THR A N 1
ATOM 674 C CA . THR A 1 84 ? -6.998 11.781 17.655 1.00 95.00 84 THR A CA 1
ATOM 675 C C . THR A 1 84 ? -6.754 10.634 18.644 1.00 95.00 84 THR A C 1
ATOM 677 O O . THR A 1 84 ? -7.675 10.219 19.353 1.00 95.00 84 THR A O 1
ATOM 680 N N . PRO A 1 85 ? -5.510 10.119 18.747 1.00 95.88 85 PRO A N 1
ATOM 681 C CA . PRO A 1 85 ? -5.156 9.137 19.772 1.00 95.88 85 PRO A CA 1
ATOM 682 C C . PRO A 1 85 ? -5.458 9.624 21.199 1.00 95.88 85 PRO A C 1
ATOM 684 O O . PRO A 1 85 ? -6.009 8.874 21.998 1.00 95.88 85 PRO A O 1
ATOM 687 N N . THR A 1 86 ? -5.185 10.896 21.505 1.00 96.19 86 THR A N 1
ATOM 688 C CA . THR A 1 86 ? -5.491 11.495 22.815 1.00 96.19 86 THR A CA 1
ATOM 689 C C . THR A 1 86 ? -6.993 11.529 23.097 1.00 96.19 86 THR A C 1
ATOM 691 O O . THR A 1 86 ? -7.411 11.167 24.192 1.00 96.19 86 THR A O 1
ATOM 694 N N . GLN A 1 87 ? -7.816 11.901 22.107 1.00 96.12 87 GLN A N 1
ATOM 695 C CA . GLN A 1 87 ? -9.277 11.866 22.242 1.00 96.12 87 GLN A CA 1
ATOM 696 C C . GLN A 1 87 ? -9.772 10.442 22.515 1.00 96.12 87 GLN A C 1
ATOM 698 O O . GLN A 1 87 ? -10.575 10.242 23.418 1.00 96.12 87 GLN A O 1
ATOM 703 N N . LEU A 1 88 ? -9.252 9.444 21.790 1.00 96.62 88 LEU A N 1
ATOM 704 C CA . LEU A 1 88 ? -9.642 8.045 21.986 1.00 96.62 88 LEU A CA 1
ATOM 705 C C . LEU A 1 88 ? -9.284 7.551 23.384 1.00 96.62 88 LEU A C 1
ATOM 707 O O . LEU A 1 88 ? -10.120 6.935 24.043 1.00 96.62 88 LEU A O 1
ATOM 711 N N . LEU A 1 89 ? -8.064 7.839 23.843 1.00 96.06 89 LEU A N 1
ATOM 712 C CA . LEU A 1 89 ? -7.654 7.471 25.190 1.00 96.06 89 LEU A CA 1
ATOM 713 C C . LEU A 1 89 ? -8.571 8.124 26.227 1.00 96.06 89 LEU A C 1
ATOM 715 O O . LEU A 1 89 ? -9.077 7.418 27.093 1.00 96.06 89 LEU A O 1
ATOM 719 N N . GLN A 1 90 ? -8.843 9.426 26.111 1.00 95.00 90 GLN A N 1
ATOM 720 C CA . GLN A 1 90 ? -9.715 10.132 27.049 1.00 95.00 90 GLN A CA 1
ATOM 721 C C . GLN A 1 90 ? -11.117 9.506 27.105 1.00 95.00 90 GLN A C 1
ATOM 723 O O . GLN A 1 90 ? -11.576 9.151 28.188 1.00 95.00 90 GLN A O 1
ATOM 728 N N . CYS A 1 91 ? -11.739 9.246 25.949 1.00 94.44 91 CYS A N 1
ATOM 729 C CA . CYS A 1 91 ? -13.038 8.574 25.862 1.00 94.44 91 CYS A CA 1
ATOM 730 C C . CYS A 1 91 ? -13.041 7.205 26.578 1.00 94.44 91 CYS A C 1
ATOM 732 O O . CYS A 1 91 ? -14.031 6.839 27.216 1.00 94.44 91 CYS A O 1
ATOM 734 N N . LEU A 1 92 ? -11.951 6.433 26.488 1.00 93.62 92 LEU A N 1
ATOM 735 C CA . LEU A 1 92 ? -11.818 5.143 27.179 1.00 93.62 92 LEU A CA 1
ATOM 736 C C . LEU A 1 92 ? -11.608 5.309 28.692 1.00 93.62 92 LEU A C 1
ATOM 738 O O . LEU A 1 92 ? -12.167 4.536 29.471 1.00 93.62 92 LEU A O 1
ATOM 742 N N . LEU A 1 93 ? -10.830 6.307 29.120 1.00 92.38 93 LEU A N 1
ATOM 743 C CA . LEU A 1 93 ? -10.582 6.598 30.537 1.00 92.38 93 LEU A CA 1
ATOM 744 C C . LEU A 1 93 ? -11.840 7.109 31.255 1.00 92.38 93 LEU A C 1
ATOM 746 O O . LEU A 1 93 ? -12.092 6.725 32.401 1.00 92.38 93 LEU A O 1
ATOM 750 N N . ASP A 1 94 ? -12.662 7.913 30.581 1.00 91.12 94 ASP A N 1
ATOM 751 C CA . ASP A 1 94 ? -13.946 8.391 31.108 1.00 91.12 94 ASP A CA 1
ATOM 752 C C . ASP A 1 94 ? -14.922 7.223 31.328 1.00 91.12 94 ASP A C 1
ATOM 754 O O . ASP A 1 94 ? -15.574 7.119 32.373 1.00 91.12 94 ASP A O 1
ATOM 758 N N . ARG A 1 95 ? -14.950 6.268 30.388 1.00 88.19 95 ARG A N 1
ATOM 759 C CA . ARG A 1 95 ? -15.735 5.027 30.504 1.00 88.19 95 ARG A CA 1
ATOM 760 C C . ARG A 1 95 ? -15.224 4.127 31.621 1.00 88.19 95 ARG A C 1
ATOM 762 O O . ARG A 1 95 ? -16.018 3.607 32.398 1.00 88.19 95 ARG A O 1
ATOM 769 N N . LEU A 1 96 ? -13.906 3.995 31.762 1.00 87.56 96 LEU A N 1
ATOM 770 C CA . LEU A 1 96 ? -13.297 3.231 32.851 1.00 87.56 96 LEU A CA 1
ATOM 771 C C . LEU A 1 96 ? -13.601 3.856 34.224 1.00 87.56 96 LEU A C 1
ATOM 773 O O . LEU A 1 96 ? -13.863 3.149 35.197 1.00 87.56 96 LEU A O 1
ATOM 777 N N . THR A 1 97 ? -13.622 5.188 34.303 1.00 88.50 97 THR A N 1
ATOM 778 C CA . THR A 1 97 ? -14.022 5.918 35.514 1.00 88.50 97 THR A CA 1
ATOM 779 C C . THR A 1 97 ? -15.498 5.693 35.838 1.00 88.50 97 THR A C 1
ATOM 781 O O . THR A 1 97 ? -15.836 5.453 36.993 1.00 88.50 97 THR A O 1
ATOM 784 N N . SER A 1 98 ? -16.368 5.701 34.828 1.00 86.38 98 SER A N 1
ATOM 785 C CA . SER A 1 98 ? -17.806 5.460 35.001 1.00 86.38 98 SER A CA 1
ATOM 786 C C . SER A 1 98 ? -18.094 4.023 35.452 1.00 86.38 98 SER A C 1
ATOM 788 O O . SER A 1 98 ? -18.805 3.821 36.433 1.00 86.38 98 SER A O 1
ATOM 790 N N . ALA A 1 99 ? -17.455 3.030 34.824 1.00 81.38 99 ALA A N 1
ATOM 791 C CA . ALA A 1 99 ? -17.579 1.615 35.189 1.00 81.38 99 ALA A CA 1
ATOM 792 C C . ALA A 1 99 ? -17.062 1.301 36.607 1.00 81.38 99 ALA A C 1
ATOM 794 O O . ALA A 1 99 ? -17.494 0.339 37.232 1.00 81.38 99 ALA A O 1
ATOM 795 N N . THR A 1 100 ? -16.142 2.113 37.138 1.00 75.75 100 THR A N 1
ATOM 796 C CA . THR A 1 100 ? -15.589 1.944 38.495 1.00 75.75 100 THR A CA 1
ATOM 797 C C . THR A 1 100 ? -16.336 2.745 39.568 1.00 75.75 100 THR A C 1
ATOM 799 O O . THR A 1 100 ? -16.132 2.499 40.756 1.00 75.75 100 THR A O 1
ATOM 802 N N . ALA A 1 101 ? -17.193 3.698 39.183 1.00 74.56 101 ALA A N 1
ATOM 803 C CA . ALA A 1 101 ? -17.946 4.548 40.109 1.00 74.56 101 ALA A CA 1
ATOM 804 C C . ALA A 1 101 ? -19.252 3.906 40.616 1.00 74.56 101 ALA A C 1
ATOM 806 O O . ALA A 1 101 ? -19.741 4.291 41.679 1.00 74.56 101 ALA A O 1
ATOM 807 N N . VAL A 1 102 ? -19.812 2.931 39.891 1.00 61.09 102 VAL A N 1
ATOM 808 C CA . VAL A 1 102 ? -21.059 2.251 40.273 1.00 61.09 102 VAL A CA 1
ATOM 809 C C . VAL A 1 102 ? -20.772 1.249 41.393 1.00 61.09 102 VAL A C 1
ATOM 811 O O . VAL A 1 102 ? -20.308 0.135 41.159 1.00 61.09 102 VAL A O 1
ATOM 814 N N . LYS A 1 103 ? -21.023 1.665 42.636 1.00 49.00 103 LYS A N 1
ATOM 815 C CA . LYS A 1 103 ? -20.995 0.794 43.814 1.00 49.00 103 LYS A CA 1
ATOM 816 C C . LYS A 1 103 ? -22.378 0.168 44.045 1.00 49.00 103 LYS A C 1
ATOM 818 O O . LYS A 1 103 ? -23.367 0.880 44.143 1.00 49.00 103 LYS A O 1
ATOM 823 N N . GLU A 1 104 ? -22.382 -1.154 44.209 1.00 44.94 104 GLU A N 1
ATOM 824 C CA . GLU A 1 104 ? -23.266 -1.923 45.109 1.00 44.94 104 GLU A CA 1
ATOM 825 C C . GLU A 1 104 ? -24.697 -2.343 44.726 1.00 44.94 104 GLU A C 1
ATOM 827 O O . GLU A 1 104 ? -25.279 -3.087 45.511 1.00 44.94 104 GLU A O 1
ATOM 832 N N . GLU A 1 105 ? -25.238 -2.083 43.533 1.00 39.75 105 GLU A N 1
ATOM 833 C CA . GLU A 1 105 ? -26.477 -2.776 43.117 1.00 39.75 105 GLU A CA 1
ATOM 834 C C . GLU A 1 105 ? -26.257 -3.723 41.930 1.00 39.75 105 GLU A C 1
ATOM 836 O O . GLU A 1 105 ? -25.662 -3.382 40.912 1.00 39.75 105 GLU A O 1
ATOM 841 N N . VAL A 1 106 ? -26.683 -4.968 42.149 1.00 44.72 106 VAL A N 1
ATOM 842 C CA . VAL A 1 106 ? -26.565 -6.180 41.328 1.00 44.72 106 VAL A CA 1
ATOM 843 C C . VAL A 1 106 ? -26.657 -5.919 39.815 1.00 44.72 106 VAL A C 1
ATOM 845 O O . VAL A 1 106 ? -27.735 -5.974 39.237 1.00 44.72 106 VAL A O 1
ATOM 848 N N . CYS A 1 107 ? -25.512 -5.760 39.149 1.00 44.00 107 CYS A N 1
ATOM 849 C CA . CYS A 1 107 ? -25.380 -5.991 37.710 1.00 44.00 107 CYS A CA 1
ATOM 850 C C . CYS A 1 107 ? -24.220 -6.963 37.490 1.00 44.00 107 CYS A C 1
ATOM 852 O O . CYS A 1 107 ? -23.053 -6.610 37.662 1.00 44.00 107 CYS A O 1
ATOM 854 N N . GLN A 1 108 ? -24.543 -8.203 37.117 1.00 47.84 108 GLN A N 1
ATOM 855 C CA . GLN A 1 108 ? -23.569 -9.263 36.821 1.00 47.84 108 GLN A CA 1
ATOM 856 C C . GLN A 1 108 ? -22.656 -8.923 35.612 1.00 47.84 108 GLN A C 1
ATOM 858 O O . GLN A 1 108 ? -21.658 -9.609 35.399 1.00 47.84 108 GLN A O 1
ATOM 863 N N . ASP A 1 109 ? -22.933 -7.823 34.895 1.00 50.44 109 ASP A N 1
ATOM 864 C CA . ASP A 1 109 ? -22.283 -7.417 33.637 1.00 50.44 109 ASP A CA 1
ATOM 865 C C . ASP A 1 109 ? -21.123 -6.401 33.779 1.00 50.44 109 ASP A C 1
ATOM 867 O O . ASP A 1 109 ? -20.294 -6.267 32.880 1.00 50.44 109 ASP A O 1
ATOM 871 N N . GLN A 1 110 ? -20.974 -5.724 34.925 1.00 54.22 110 GLN A N 1
ATOM 872 C CA . GLN A 1 110 ? -19.909 -4.725 35.169 1.00 54.22 110 GLN A CA 1
ATOM 873 C C . GLN A 1 110 ? -18.453 -5.220 34.994 1.00 54.22 110 GLN A C 1
ATOM 875 O O . GLN A 1 110 ? -17.638 -4.488 34.417 1.00 54.22 110 GLN A O 1
ATOM 880 N N . PRO A 1 111 ? -18.066 -6.445 35.418 1.00 59.22 111 PRO A N 1
ATOM 881 C CA . PRO A 1 111 ? -16.707 -6.930 35.177 1.00 59.22 111 PRO A CA 1
ATOM 882 C C . PRO A 1 111 ? -16.381 -7.081 33.682 1.00 59.22 111 PRO A C 1
ATOM 884 O O . PRO A 1 111 ? -15.201 -7.115 33.329 1.00 59.22 111 PRO A O 1
ATOM 887 N N . ASN A 1 112 ? -17.380 -7.131 32.791 1.00 72.00 112 ASN A N 1
ATOM 888 C CA . ASN A 1 112 ? -17.154 -7.293 31.355 1.00 72.00 112 ASN A CA 1
ATOM 889 C C . ASN A 1 112 ? -16.714 -5.987 30.684 1.00 72.00 112 ASN A C 1
ATOM 891 O O . ASN A 1 112 ? -15.822 -6.028 29.836 1.00 72.00 112 ASN A O 1
ATOM 895 N N . ALA A 1 113 ? -17.238 -4.828 31.098 1.00 79.88 113 ALA A N 1
ATOM 896 C CA . ALA A 1 113 ? -16.871 -3.535 30.511 1.00 79.88 113 ALA A CA 1
ATOM 897 C C . ALA A 1 113 ? -15.395 -3.179 30.767 1.00 79.88 113 ALA A C 1
ATOM 899 O O . ALA A 1 113 ? -14.657 -2.869 29.829 1.00 79.88 113 ALA A O 1
ATOM 900 N N . ILE A 1 114 ? -14.922 -3.314 32.014 1.00 84.75 114 ILE A N 1
ATOM 901 C CA . ILE A 1 114 ? -13.513 -3.069 32.378 1.00 84.75 114 ILE A CA 1
ATOM 902 C C . ILE A 1 114 ? -12.587 -4.019 31.609 1.00 84.75 114 ILE A C 1
ATOM 904 O O . ILE A 1 114 ? -11.627 -3.572 30.976 1.00 84.75 114 ILE A O 1
ATOM 908 N N . LYS A 1 115 ? -12.898 -5.324 31.599 1.00 84.81 115 LYS A N 1
ATOM 909 C CA . LYS A 1 115 ? -12.153 -6.334 30.824 1.00 84.81 115 LYS A CA 1
ATOM 910 C C . LYS A 1 115 ? -12.101 -5.984 29.341 1.00 84.81 115 LYS A C 1
ATOM 912 O O . LYS A 1 115 ? -11.051 -6.109 28.713 1.00 84.81 115 LYS A O 1
ATOM 917 N N . SER A 1 116 ? -13.220 -5.531 28.787 1.00 87.00 116 SER A N 1
ATOM 918 C CA . SER A 1 116 ? -13.378 -5.180 27.381 1.00 87.00 116 SER A CA 1
ATOM 919 C C . SER A 1 116 ? -12.556 -3.938 27.000 1.00 87.00 116 SER A C 1
ATOM 921 O O . SER A 1 116 ? -11.825 -3.996 26.006 1.00 87.00 116 SER A O 1
ATOM 923 N N . ILE A 1 117 ? -12.568 -2.879 27.825 1.00 90.00 117 ILE A N 1
ATOM 924 C CA . ILE A 1 117 ? -11.722 -1.678 27.662 1.00 90.00 117 ILE A CA 1
ATOM 925 C C . ILE A 1 117 ? -10.242 -2.050 27.741 1.00 90.00 117 ILE A C 1
ATOM 927 O O . ILE A 1 117 ? -9.468 -1.724 26.842 1.00 90.00 117 ILE A O 1
ATOM 931 N N . VAL A 1 118 ? -9.838 -2.765 28.795 1.00 89.75 118 VAL A N 1
ATOM 932 C CA . VAL A 1 118 ? -8.440 -3.171 28.987 1.00 89.75 118 VAL A CA 1
ATOM 933 C C . VAL A 1 118 ? -7.976 -4.045 27.825 1.00 89.75 118 VAL A C 1
ATOM 935 O O . VAL A 1 118 ? -6.897 -3.819 27.283 1.00 89.75 118 VAL A O 1
ATOM 938 N N . SER A 1 119 ? -8.796 -5.007 27.400 1.00 90.38 119 SER A N 1
ATOM 939 C CA . SER A 1 119 ? -8.533 -5.846 26.228 1.00 90.38 119 SER A CA 1
ATOM 940 C C . SER A 1 119 ? -8.310 -5.004 24.969 1.00 90.38 119 SER A C 1
ATOM 942 O O . SER A 1 119 ? -7.338 -5.235 24.249 1.00 90.38 119 SER A O 1
ATOM 944 N N . PHE A 1 120 ? -9.150 -3.993 24.727 1.00 92.31 120 PHE A N 1
ATOM 945 C CA . PHE A 1 120 ? -8.978 -3.086 23.597 1.00 92.31 120 PHE A CA 1
ATOM 946 C C . PHE A 1 120 ? -7.656 -2.307 23.676 1.00 92.31 120 PHE A C 1
ATOM 948 O O . PHE A 1 120 ? -6.898 -2.308 22.706 1.00 92.31 120 PHE A O 1
ATOM 955 N N . ILE A 1 121 ? -7.334 -1.711 24.833 1.00 93.31 121 ILE A N 1
ATOM 956 C CA . ILE A 1 121 ? -6.081 -0.960 25.033 1.00 93.31 121 ILE A CA 1
ATOM 957 C C . ILE A 1 121 ? -4.859 -1.867 24.842 1.00 93.31 121 ILE A C 1
ATOM 959 O O . ILE A 1 121 ? -3.882 -1.441 24.233 1.00 93.31 121 ILE A O 1
ATOM 963 N N . ARG A 1 122 ? -4.906 -3.128 25.295 1.00 91.50 122 ARG A N 1
ATOM 964 C CA . ARG A 1 122 ? -3.823 -4.099 25.057 1.00 91.50 122 ARG A CA 1
ATOM 965 C C . ARG A 1 122 ? -3.587 -4.323 23.563 1.00 91.50 122 ARG A C 1
ATOM 967 O O . ARG A 1 122 ? -2.460 -4.193 23.101 1.00 91.50 122 ARG A O 1
ATOM 974 N N . VAL A 1 123 ? -4.647 -4.583 22.790 1.00 90.88 123 VAL A N 1
ATOM 975 C CA . VAL A 1 123 ? -4.533 -4.755 21.328 1.00 90.88 123 VAL A CA 1
ATOM 976 C C . VAL A 1 123 ? -4.024 -3.476 20.659 1.00 90.88 123 VAL A C 1
ATOM 978 O O . VAL A 1 123 ? -3.242 -3.546 19.708 1.00 90.88 123 VAL A O 1
ATOM 981 N N . TRP A 1 124 ? -4.446 -2.311 21.153 1.00 93.56 124 TRP A N 1
ATOM 982 C CA . TRP A 1 124 ? -3.992 -1.018 20.656 1.00 93.56 124 TRP A CA 1
ATOM 983 C C . TRP A 1 124 ? -2.489 -0.806 20.902 1.00 93.56 124 TRP A C 1
ATOM 985 O O . TRP A 1 124 ? -1.768 -0.480 19.958 1.00 93.56 124 TRP A O 1
ATOM 995 N N . LEU A 1 125 ? -2.004 -1.085 22.118 1.00 90.94 125 LEU A N 1
ATOM 996 C CA . LEU A 1 125 ? -0.585 -1.046 22.493 1.00 90.94 125 LEU A CA 1
ATOM 997 C C . LEU A 1 125 ? 0.267 -2.010 21.659 1.00 90.94 125 LEU A C 1
ATOM 999 O O . LEU A 1 125 ? 1.333 -1.624 21.182 1.00 90.94 125 LEU A O 1
ATOM 1003 N N . ASP A 1 126 ? -0.207 -3.241 21.456 1.00 87.94 126 ASP A N 1
ATOM 1004 C CA . ASP A 1 126 ? 0.540 -4.271 20.730 1.00 87.94 126 ASP A CA 1
ATOM 1005 C C . ASP A 1 126 ? 0.673 -3.948 19.237 1.00 87.94 126 ASP A C 1
ATOM 1007 O O . ASP A 1 126 ? 1.735 -4.146 18.644 1.00 87.94 126 ASP A O 1
ATOM 1011 N N . LYS A 1 127 ? -0.405 -3.464 18.604 1.00 86.00 127 LYS A N 1
ATOM 1012 C CA . LYS A 1 127 ? -0.456 -3.276 17.143 1.00 86.00 127 LYS A CA 1
ATOM 1013 C C . LYS A 1 127 ? -0.093 -1.870 16.679 1.00 86.00 127 LYS A C 1
ATOM 1015 O O . LYS A 1 127 ? 0.399 -1.719 15.563 1.00 86.00 127 LYS A O 1
ATOM 1020 N N . TYR A 1 128 ? -0.337 -0.851 17.501 1.00 88.62 128 TYR A N 1
ATOM 1021 C CA . TYR A 1 128 ? -0.148 0.555 17.137 1.00 88.62 128 TYR A CA 1
ATOM 1022 C C . TYR A 1 128 ? 0.578 1.339 18.236 1.00 88.62 128 TYR A C 1
ATOM 1024 O O . TYR A 1 128 ? 0.226 2.473 18.554 1.00 88.62 128 TYR A O 1
ATOM 1032 N N . VAL A 1 129 ? 1.658 0.759 18.766 1.00 88.06 129 VAL A N 1
ATOM 1033 C CA . VAL A 1 129 ? 2.541 1.391 19.765 1.00 88.06 129 VAL A CA 1
ATOM 1034 C C . VAL A 1 129 ? 3.003 2.805 19.373 1.00 88.06 129 VAL A C 1
ATOM 1036 O O . VAL A 1 129 ? 3.266 3.638 20.236 1.00 88.06 129 VAL A O 1
ATOM 1039 N N . ILE A 1 130 ? 3.075 3.098 18.070 1.00 85.19 130 ILE A N 1
ATOM 1040 C CA . ILE A 1 130 ? 3.476 4.408 17.550 1.00 85.19 130 ILE A CA 1
ATOM 1041 C C . ILE A 1 130 ? 2.558 5.544 18.019 1.00 85.19 130 ILE A C 1
ATOM 1043 O O . ILE A 1 130 ? 3.061 6.621 18.322 1.00 85.19 130 ILE A O 1
ATOM 1047 N N . ASP A 1 131 ? 1.257 5.295 18.199 1.00 90.19 131 ASP A N 1
ATOM 1048 C CA . ASP A 1 131 ? 0.329 6.319 18.701 1.00 90.19 131 ASP A CA 1
ATOM 1049 C C . ASP A 1 131 ? 0.689 6.748 20.120 1.00 90.19 131 ASP A C 1
ATOM 1051 O O . ASP A 1 131 ? 0.598 7.924 20.475 1.00 90.19 131 ASP A O 1
ATOM 1055 N N . PHE A 1 132 ? 1.129 5.782 20.929 1.00 91.38 132 PHE A N 1
ATOM 1056 C CA . PHE A 1 132 ? 1.510 6.024 22.309 1.00 91.38 132 PHE A CA 1
ATOM 1057 C C . PHE A 1 132 ? 2.814 6.810 22.413 1.00 91.38 132 PHE A C 1
ATOM 1059 O O . PHE A 1 132 ? 2.990 7.576 23.361 1.00 91.38 132 PHE A O 1
ATOM 1066 N N . HIS A 1 133 ? 3.698 6.665 21.425 1.00 86.44 133 HIS A N 1
ATOM 1067 C CA . HIS A 1 133 ? 4.914 7.460 21.315 1.00 86.44 133 HIS A CA 1
ATOM 1068 C C . HIS A 1 133 ? 4.644 8.879 20.831 1.00 86.44 133 HIS A C 1
ATOM 1070 O O . HIS A 1 133 ? 5.052 9.831 21.489 1.00 86.44 133 HIS A O 1
ATOM 1076 N N . GLU A 1 134 ? 3.963 9.026 19.697 1.00 83.50 134 GLU A N 1
ATOM 1077 C CA . GLU A 1 134 ? 3.780 10.331 19.057 1.00 83.50 134 GLU A CA 1
ATOM 1078 C C . GLU A 1 134 ? 2.860 11.252 19.862 1.00 83.50 134 GLU A C 1
ATOM 1080 O O . GLU A 1 134 ? 3.082 12.459 19.895 1.00 83.50 134 GLU A O 1
ATOM 1085 N N . SER A 1 135 ? 1.855 10.692 20.545 1.00 87.38 135 SER A N 1
ATOM 1086 C CA . SER A 1 135 ? 0.879 11.462 21.332 1.00 87.38 135 SER A CA 1
ATOM 1087 C C . SER A 1 135 ? 1.118 11.405 22.846 1.00 87.38 135 SER A C 1
ATOM 1089 O O . SER A 1 135 ? 0.251 11.826 23.602 1.00 87.38 135 SER A O 1
ATOM 1091 N N . ASN A 1 136 ? 2.267 10.888 23.302 1.00 88.44 136 ASN A N 1
ATOM 1092 C CA . ASN A 1 136 ? 2.634 10.788 24.724 1.00 88.44 136 ASN A CA 1
ATOM 1093 C C . ASN A 1 136 ? 1.652 9.978 25.608 1.00 88.44 136 ASN A C 1
ATOM 1095 O O . ASN A 1 136 ? 1.635 10.121 26.832 1.00 88.44 136 ASN A O 1
ATOM 1099 N N . LEU A 1 137 ? 0.871 9.072 25.010 1.00 92.88 137 LEU A N 1
ATOM 1100 C CA . LEU A 1 137 ? -0.210 8.359 25.703 1.00 92.88 137 LEU A CA 1
ATOM 1101 C C . LEU A 1 137 ? 0.279 7.417 26.810 1.00 92.88 137 LEU A C 1
ATOM 1103 O O . LEU A 1 137 ? -0.493 7.074 27.702 1.00 92.88 137 LEU A O 1
ATOM 1107 N N . PHE A 1 138 ? 1.546 6.983 26.770 1.00 91.69 138 PHE A N 1
ATOM 1108 C CA . PHE A 1 138 ? 2.135 6.195 27.860 1.00 91.69 138 PHE A CA 1
ATOM 1109 C C . PHE A 1 138 ? 2.061 6.941 29.194 1.00 91.69 138 PHE A C 1
ATOM 1111 O O . PHE A 1 138 ? 1.654 6.357 30.196 1.00 91.69 138 PHE A O 1
ATOM 1118 N N . ASN A 1 139 ? 2.414 8.228 29.191 1.00 90.38 139 ASN A N 1
ATOM 1119 C CA . ASN A 1 139 ? 2.413 9.059 30.390 1.00 90.38 139 ASN A CA 1
ATOM 1120 C C . ASN A 1 139 ? 0.986 9.365 30.856 1.00 90.38 139 ASN A C 1
ATOM 1122 O O . ASN A 1 139 ? 0.715 9.304 32.054 1.00 90.38 139 ASN A O 1
ATOM 1126 N N . ASP A 1 140 ? 0.066 9.621 29.924 1.00 92.25 140 ASP A N 1
ATOM 1127 C CA . ASP A 1 140 ? -1.341 9.881 30.244 1.00 92.25 140 ASP A CA 1
ATOM 1128 C C . ASP A 1 140 ? -1.998 8.656 30.899 1.00 92.25 140 ASP A C 1
ATOM 1130 O O . ASP A 1 140 ? -2.613 8.760 31.966 1.00 92.25 140 ASP A O 1
ATOM 1134 N N . LEU A 1 141 ? -1.803 7.469 30.310 1.00 92.62 141 LEU A N 1
ATOM 1135 C CA . LEU A 1 141 ? -2.331 6.213 30.840 1.00 92.62 141 LEU A CA 1
ATOM 1136 C C . LEU A 1 141 ? -1.670 5.835 32.173 1.00 92.62 141 LEU A C 1
ATOM 1138 O O . LEU A 1 141 ? -2.358 5.402 33.097 1.00 92.62 141 LEU A O 1
ATOM 1142 N N . GLN A 1 142 ? -0.356 6.030 32.309 1.00 90.81 142 GLN A N 1
ATOM 1143 C CA . GLN A 1 142 ? 0.342 5.793 33.571 1.00 90.81 142 GLN A CA 1
ATOM 1144 C C . GLN A 1 142 ? -0.155 6.738 34.676 1.00 90.81 142 GLN A C 1
ATOM 1146 O O . GLN A 1 142 ? -0.495 6.268 35.761 1.00 90.81 142 GLN A O 1
ATOM 1151 N N . SER A 1 143 ? -0.282 8.039 34.393 1.00 92.00 143 SER A N 1
ATOM 1152 C CA . SER A 1 143 ? -0.799 9.026 35.349 1.00 92.00 143 SER A CA 1
ATOM 1153 C C . SER A 1 143 ? -2.215 8.681 35.811 1.00 92.00 143 SER A C 1
ATOM 1155 O O . SER A 1 143 ? -2.534 8.819 36.992 1.00 92.00 143 SER A O 1
ATOM 1157 N N . PHE A 1 144 ? -3.071 8.201 34.904 1.00 92.88 144 PHE A N 1
ATOM 1158 C CA . PHE A 1 144 ? -4.409 7.734 35.257 1.00 92.88 144 PHE A CA 1
ATOM 1159 C C . PHE A 1 144 ? -4.369 6.532 36.216 1.00 92.88 144 PHE A C 1
ATOM 1161 O O . PHE A 1 144 ? -5.039 6.550 37.251 1.00 92.88 144 PHE A O 1
ATOM 1168 N N . LEU A 1 145 ? -3.571 5.507 35.898 1.00 90.94 145 LEU A N 1
ATOM 1169 C CA . LEU A 1 145 ? -3.469 4.283 36.703 1.00 90.94 145 LEU A CA 1
ATOM 1170 C C . LEU A 1 145 ? -2.890 4.553 38.101 1.00 90.94 145 LEU A C 1
ATOM 1172 O O . LEU A 1 145 ? -3.365 3.963 39.071 1.00 90.94 145 LEU A O 1
ATOM 1176 N N . GLU A 1 146 ? -1.922 5.469 38.210 1.00 90.19 146 GLU A N 1
ATOM 1177 C CA . GLU A 1 146 ? -1.340 5.921 39.483 1.00 90.19 146 GLU A CA 1
ATOM 1178 C C . GLU A 1 146 ? -2.343 6.729 40.319 1.00 90.19 146 GLU A C 1
ATOM 1180 O O . GLU A 1 146 ? -2.479 6.502 41.520 1.00 90.19 146 GLU A O 1
ATOM 1185 N N . LYS A 1 147 ? -3.119 7.630 39.700 1.00 91.12 147 LYS A N 1
ATOM 1186 C CA . LYS A 1 147 ? -4.195 8.367 40.395 1.00 91.12 147 LYS A CA 1
ATOM 1187 C C . LYS A 1 147 ? -5.289 7.445 40.940 1.00 91.12 147 LYS A C 1
ATOM 1189 O O . LYS A 1 147 ? -5.979 7.812 41.887 1.00 91.12 147 LYS A O 1
ATOM 1194 N N . LYS A 1 148 ? -5.469 6.265 40.341 1.00 88.19 148 LYS A N 1
ATOM 1195 C CA . LYS A 1 148 ? -6.462 5.250 40.724 1.00 88.19 148 LYS A CA 1
ATOM 1196 C C . LYS A 1 148 ? -5.810 4.010 41.360 1.00 88.19 148 LYS A C 1
ATOM 1198 O O . LYS A 1 148 ? -6.365 2.919 41.258 1.00 88.19 148 LYS A O 1
ATOM 1203 N N . GLN A 1 149 ? -4.661 4.164 42.030 1.00 87.75 149 GLN A N 1
ATOM 1204 C CA . GLN A 1 149 ? -3.834 3.052 42.525 1.00 87.75 149 GLN A CA 1
ATOM 1205 C C . GLN A 1 149 ? -4.590 2.029 43.391 1.00 87.75 149 GLN A C 1
ATOM 1207 O O . GLN A 1 149 ? -4.336 0.828 43.267 1.00 87.75 149 GLN A O 1
ATOM 1212 N N . ASP A 1 150 ? -5.537 2.473 44.222 1.00 83.56 150 ASP A N 1
ATOM 1213 C CA . ASP A 1 150 ? -6.352 1.581 45.058 1.00 83.56 150 ASP A CA 1
ATOM 1214 C C . ASP A 1 150 ? -7.191 0.612 44.211 1.00 83.56 150 ASP A C 1
ATOM 1216 O O . ASP A 1 150 ? -7.215 -0.588 44.479 1.00 83.56 150 ASP A O 1
ATOM 1220 N N . LEU A 1 151 ? -7.822 1.113 43.142 1.00 81.19 151 LEU A N 1
ATOM 1221 C CA . LEU A 1 151 ? -8.599 0.304 42.196 1.00 81.19 151 LEU A CA 1
ATOM 1222 C C . LEU A 1 151 ? -7.687 -0.563 41.326 1.00 81.19 151 LEU A C 1
ATOM 1224 O O . LEU A 1 151 ? -7.972 -1.740 41.118 1.00 81.19 151 LEU A O 1
ATOM 1228 N N . THR A 1 152 ? -6.567 -0.003 40.859 1.00 81.50 152 THR A N 1
ATOM 1229 C CA . THR A 1 152 ? -5.557 -0.729 40.074 1.00 81.50 152 THR A CA 1
ATOM 1230 C C . THR A 1 152 ? -5.023 -1.942 40.837 1.00 81.50 152 THR A C 1
ATOM 1232 O O . THR A 1 152 ? -4.783 -2.984 40.237 1.00 81.50 152 THR A O 1
ATOM 1235 N N . SER A 1 153 ? -4.876 -1.835 42.161 1.00 82.12 153 SER A N 1
ATOM 1236 C CA . SER A 1 153 ? -4.379 -2.924 43.012 1.00 82.12 153 SER A CA 1
ATOM 1237 C C . SER A 1 153 ? -5.437 -3.999 43.295 1.00 82.12 153 SER A C 1
ATOM 1239 O O . SER A 1 153 ? -5.082 -5.143 43.568 1.00 82.12 153 SER A O 1
ATOM 1241 N N . GLN A 1 154 ? -6.725 -3.646 43.233 1.00 82.12 154 GLN A N 1
ATOM 1242 C CA . GLN A 1 154 ? -7.846 -4.561 43.479 1.00 82.12 154 GLN A CA 1
ATOM 1243 C C . GLN A 1 154 ? -8.295 -5.312 42.216 1.00 82.12 154 GLN A C 1
ATOM 1245 O O . GLN A 1 154 ? -8.811 -6.423 42.325 1.00 82.12 154 GLN A O 1
ATOM 1250 N N . LEU A 1 155 ? -8.097 -4.729 41.028 1.00 84.56 155 LEU A N 1
ATOM 1251 C CA . LEU A 1 155 ? -8.526 -5.294 39.745 1.00 84.56 155 LEU A CA 1
ATOM 1252 C C . LEU A 1 155 ? -7.334 -5.876 38.959 1.00 84.56 155 LEU A C 1
ATOM 1254 O O . LEU A 1 155 ? -6.501 -5.107 38.462 1.00 84.56 155 LEU A O 1
ATOM 1258 N N . PRO A 1 156 ? -7.251 -7.212 38.778 1.00 85.88 156 PRO A N 1
ATOM 1259 C CA . PRO A 1 156 ? -6.145 -7.861 38.068 1.00 85.88 156 PRO A CA 1
ATOM 1260 C C . PRO A 1 156 ? -5.906 -7.313 36.655 1.00 85.88 156 PRO A C 1
ATOM 1262 O O . PRO A 1 156 ? -4.763 -7.164 36.225 1.00 85.88 156 PRO A O 1
ATOM 1265 N N . GLU A 1 157 ? -6.974 -6.965 35.937 1.00 87.38 157 GLU A N 1
ATOM 1266 C CA . GLU A 1 157 ? -6.917 -6.451 34.571 1.00 87.38 157 GLU A CA 1
ATOM 1267 C C . GLU A 1 157 ? -6.160 -5.121 34.479 1.00 87.38 157 GLU A C 1
ATOM 1269 O O . GLU A 1 157 ? -5.370 -4.923 33.550 1.00 87.38 157 GLU A O 1
ATOM 1274 N N . LEU A 1 158 ? -6.384 -4.221 35.443 1.00 87.75 158 LEU A N 1
ATOM 1275 C CA . LEU A 1 158 ? -5.726 -2.916 35.505 1.00 87.75 158 LEU A CA 1
ATOM 1276 C C . LEU A 1 158 ? -4.273 -3.045 35.949 1.00 87.75 158 LEU A C 1
ATOM 1278 O O . LEU A 1 158 ? -3.405 -2.378 35.384 1.00 87.75 158 LEU A O 1
ATOM 1282 N N . LEU A 1 159 ? -3.990 -3.939 36.898 1.00 88.56 159 LEU A N 1
ATOM 1283 C CA . LEU A 1 159 ? -2.622 -4.234 37.314 1.00 88.56 159 LEU A CA 1
ATOM 1284 C C . LEU A 1 159 ? -1.796 -4.806 36.154 1.00 88.56 159 LEU A C 1
ATOM 1286 O O . LEU A 1 159 ? -0.656 -4.405 35.921 1.00 88.56 159 LEU A O 1
ATOM 1290 N N . ASP A 1 160 ? -2.370 -5.729 35.387 1.00 88.19 160 ASP A N 1
ATOM 1291 C CA . ASP A 1 160 ? -1.753 -6.241 34.168 1.00 88.19 160 ASP A CA 1
ATOM 1292 C C . ASP A 1 160 ? -1.511 -5.141 33.133 1.00 88.19 160 ASP A C 1
ATOM 1294 O O . ASP A 1 160 ? -0.444 -5.105 32.519 1.00 88.19 160 ASP A O 1
ATOM 1298 N N . LEU A 1 161 ? -2.487 -4.249 32.927 1.00 89.75 161 LEU A N 1
ATOM 1299 C CA . LEU A 1 161 ? -2.339 -3.128 32.004 1.00 89.75 161 LEU A CA 1
ATOM 1300 C C . LEU A 1 161 ? -1.200 -2.205 32.449 1.00 89.75 161 LEU A C 1
ATOM 1302 O O . LEU A 1 161 ? -0.357 -1.851 31.630 1.00 89.75 161 LEU A O 1
ATOM 1306 N N . GLN A 1 162 ? -1.114 -1.888 33.744 1.00 90.38 162 GLN A N 1
ATOM 1307 C CA . GLN A 1 162 ? -0.017 -1.106 34.318 1.00 90.38 162 GLN A CA 1
ATOM 1308 C C . GLN A 1 162 ? 1.339 -1.773 34.051 1.00 90.38 162 GLN A C 1
ATOM 1310 O O . GLN A 1 162 ? 2.280 -1.120 33.595 1.00 90.38 162 GLN A O 1
ATOM 1315 N N . ARG A 1 163 ? 1.439 -3.093 34.257 1.00 89.69 163 ARG A N 1
ATOM 1316 C CA . ARG A 1 163 ? 2.654 -3.864 33.945 1.00 89.69 163 ARG A CA 1
ATOM 1317 C C . ARG A 1 163 ? 3.000 -3.817 32.457 1.00 89.69 163 ARG A C 1
ATOM 1319 O O . ARG A 1 163 ? 4.171 -3.638 32.118 1.00 89.69 163 ARG A O 1
ATOM 1326 N N . LEU A 1 164 ? 2.007 -3.949 31.577 1.00 89.06 164 LEU A N 1
ATOM 1327 C CA . LEU A 1 164 ? 2.201 -3.902 30.128 1.00 89.06 164 LEU A CA 1
ATOM 1328 C C . LEU A 1 164 ? 2.714 -2.527 29.681 1.00 89.06 164 LEU A C 1
ATOM 1330 O O . LEU A 1 164 ? 3.744 -2.460 29.009 1.00 89.06 164 LEU A O 1
ATOM 1334 N N . VAL A 1 165 ? 2.060 -1.449 30.117 1.00 88.56 165 VAL A N 1
ATOM 1335 C CA . VAL A 1 165 ? 2.437 -0.053 29.834 1.00 88.56 165 VAL A CA 1
ATOM 1336 C C . VAL A 1 165 ? 3.882 0.209 30.252 1.00 88.56 165 VAL A C 1
ATOM 1338 O O . VAL A 1 165 ? 4.690 0.639 29.431 1.00 88.56 165 VAL A O 1
ATOM 1341 N N . LEU A 1 166 ? 4.249 -0.156 31.486 1.00 86.50 166 LEU A N 1
ATOM 1342 C CA . LEU A 1 166 ? 5.621 -0.019 31.981 1.00 86.50 166 LEU A CA 1
ATOM 1343 C C . LEU A 1 166 ? 6.620 -0.860 31.176 1.00 86.50 166 LEU A C 1
ATOM 1345 O O . LEU A 1 166 ? 7.750 -0.430 30.950 1.00 86.50 166 LEU A O 1
ATOM 1349 N N . SER A 1 167 ? 6.232 -2.061 30.737 1.00 86.50 167 SER A N 1
ATOM 1350 C CA . SER A 1 167 ? 7.111 -2.920 29.939 1.00 86.50 167 SER A CA 1
ATOM 1351 C C . SER A 1 167 ? 7.401 -2.330 28.556 1.00 86.50 167 SER A C 1
ATOM 1353 O O . SER A 1 167 ? 8.547 -2.385 28.109 1.00 86.50 167 SER A O 1
ATOM 1355 N N . HIS A 1 168 ? 6.403 -1.728 27.904 1.00 82.69 168 HIS A N 1
ATOM 1356 C CA . HIS A 1 168 ? 6.572 -1.060 26.615 1.00 82.69 168 HIS A CA 1
ATOM 1357 C C . HIS A 1 168 ? 7.362 0.242 26.770 1.00 82.69 168 HIS A C 1
ATOM 1359 O O . HIS A 1 168 ? 8.313 0.453 26.023 1.00 82.69 168 HIS A O 1
ATOM 1365 N N . TYR A 1 169 ? 7.070 1.036 27.805 1.00 79.75 169 TYR A N 1
ATOM 1366 C CA . TYR A 1 169 ? 7.797 2.271 28.115 1.00 79.75 169 TYR A CA 1
ATOM 1367 C C . TYR A 1 169 ? 9.282 2.041 28.463 1.00 79.75 169 TYR A C 1
ATOM 1369 O O . TYR A 1 169 ? 10.139 2.874 28.191 1.00 79.75 169 TYR A O 1
ATOM 1377 N N . ARG A 1 170 ? 9.635 0.893 29.058 1.00 76.38 170 ARG A N 1
ATOM 1378 C CA . ARG A 1 170 ? 11.039 0.549 29.372 1.00 76.38 170 ARG A CA 1
ATOM 1379 C C . ARG A 1 170 ? 11.810 -0.029 28.192 1.00 76.38 170 ARG A C 1
ATOM 1381 O O . ARG A 1 170 ? 13.024 0.131 28.125 1.00 76.38 170 ARG A O 1
ATOM 1388 N N . LYS A 1 171 ? 11.131 -0.730 27.281 1.00 70.88 171 LYS A N 1
ATOM 1389 C CA . LYS A 1 171 ? 11.746 -1.281 26.061 1.00 70.88 171 LYS A CA 1
ATOM 1390 C C . LYS A 1 171 ? 12.105 -0.195 25.050 1.00 70.88 171 LYS A C 1
ATOM 1392 O O . LYS A 1 171 ? 12.780 -0.485 24.065 1.00 70.88 171 LYS A O 1
ATOM 1397 N N . THR A 1 172 ? 11.671 1.038 25.281 1.00 56.56 172 THR A N 1
ATOM 1398 C CA . THR A 1 172 ? 11.921 2.142 24.367 1.00 56.56 172 THR A CA 1
ATOM 1399 C C . THR A 1 172 ? 13.217 2.858 24.729 1.00 56.56 172 THR A C 1
ATOM 1401 O O . THR A 1 172 ? 13.360 3.314 25.866 1.00 56.56 172 THR A O 1
ATOM 1404 N N . PRO A 1 173 ? 14.186 2.955 23.800 1.00 47.38 173 PRO A N 1
ATOM 1405 C CA . PRO A 1 173 ? 15.390 3.735 24.038 1.00 47.38 173 PRO A CA 1
ATOM 1406 C C . PRO A 1 173 ? 14.992 5.195 24.289 1.00 47.38 173 PRO A C 1
ATOM 1408 O O . PRO A 1 173 ? 14.242 5.782 23.515 1.00 47.38 173 PRO A O 1
ATOM 1411 N N . THR A 1 174 ? 15.495 5.785 25.372 1.00 38.38 174 THR A N 1
ATOM 1412 C CA . THR A 1 174 ? 15.215 7.148 25.872 1.00 38.38 174 THR A CA 1
ATOM 1413 C C . THR A 1 174 ? 15.781 8.275 24.989 1.00 38.38 174 THR A C 1
ATOM 1415 O O . THR A 1 174 ? 16.153 9.342 25.468 1.00 38.38 174 THR A O 1
ATOM 1418 N N . SER A 1 175 ? 15.843 8.071 23.675 1.00 32.41 175 SER A N 1
ATOM 1419 C CA . SER A 1 175 ? 16.274 9.059 22.689 1.00 32.41 175 SER A CA 1
ATOM 1420 C C . SER A 1 175 ? 15.247 9.109 21.556 1.00 32.41 175 SER A C 1
ATOM 1422 O O . SER A 1 175 ? 14.812 8.044 21.118 1.00 32.41 175 SER A O 1
ATOM 1424 N N . PRO A 1 176 ? 14.869 10.295 21.038 1.00 34.03 176 PRO A N 1
ATOM 1425 C CA . PRO A 1 176 ? 14.004 10.424 19.872 1.00 34.03 176 PRO A CA 1
ATOM 1426 C C . PRO A 1 176 ? 14.789 10.032 18.613 1.00 34.03 176 PRO A C 1
ATOM 1428 O O . PRO A 1 176 ? 15.137 10.848 17.765 1.00 34.03 176 PRO A O 1
ATOM 1431 N N . ARG A 1 177 ? 15.112 8.750 18.496 1.00 31.48 177 ARG A N 1
ATOM 1432 C CA . ARG A 1 177 ? 15.316 8.083 17.222 1.00 31.48 177 ARG A CA 1
ATOM 1433 C C . ARG A 1 177 ? 14.139 7.142 17.113 1.00 31.48 177 ARG A C 1
ATOM 1435 O O . ARG A 1 177 ? 13.958 6.290 17.977 1.00 31.48 177 ARG A O 1
ATOM 1442 N N . GLY A 1 178 ? 13.301 7.418 16.118 1.00 31.64 178 GLY A N 1
ATOM 1443 C CA . GLY A 1 178 ? 12.050 6.720 15.888 1.00 31.64 178 GLY A CA 1
ATOM 1444 C C . GLY A 1 178 ? 12.223 5.210 15.829 1.00 31.64 178 GLY A C 1
ATOM 1445 O O . GLY A 1 178 ? 13.341 4.694 15.817 1.00 31.64 178 GLY A O 1
ATOM 1446 N N . VAL A 1 179 ? 11.072 4.536 15.800 1.00 32.84 179 VAL A N 1
ATOM 1447 C CA . VAL A 1 179 ? 10.852 3.194 15.249 1.00 32.84 179 VAL A CA 1
ATOM 1448 C C . VAL A 1 179 ? 12.120 2.646 14.607 1.00 32.84 179 VAL A C 1
ATOM 1450 O O . VAL A 1 179 ? 12.632 3.250 13.662 1.00 32.84 179 VAL A O 1
ATOM 1453 N N . VAL A 1 180 ? 12.625 1.520 15.111 1.00 30.00 180 VAL A N 1
ATOM 1454 C CA . VAL A 1 180 ? 13.728 0.780 14.490 1.00 30.00 180 VAL A CA 1
ATOM 1455 C C . VAL A 1 180 ? 13.250 0.246 13.132 1.00 30.00 180 VAL A C 1
ATOM 1457 O O . VAL A 1 180 ? 13.004 -0.936 12.945 1.00 30.00 180 VAL A O 1
ATOM 1460 N N . THR A 1 181 ? 13.080 1.142 12.166 1.00 31.33 181 THR A N 1
ATOM 1461 C CA . THR A 1 181 ? 13.478 0.926 10.789 1.00 31.33 181 THR A CA 1
ATOM 1462 C C . THR A 1 181 ? 14.965 0.594 10.842 1.00 31.33 181 THR A C 1
ATOM 1464 O O . THR A 1 181 ? 15.719 1.369 11.444 1.00 31.33 181 THR A O 1
ATOM 1467 N N . PRO A 1 182 ? 15.438 -0.504 10.230 1.00 30.05 182 PRO A N 1
ATOM 1468 C CA . PRO A 1 182 ? 16.854 -0.583 9.925 1.00 30.05 182 PRO A CA 1
ATOM 1469 C C . PRO A 1 182 ? 17.204 0.686 9.150 1.00 30.05 182 PRO A C 1
ATOM 1471 O O . PRO A 1 182 ? 16.451 1.129 8.277 1.00 30.05 182 PRO A O 1
ATOM 1474 N N . ALA A 1 183 ? 18.284 1.330 9.581 1.00 31.17 183 ALA A N 1
ATOM 1475 C CA . ALA A 1 183 ? 18.727 2.631 9.119 1.00 31.17 183 ALA A CA 1
ATOM 1476 C C . ALA A 1 183 ? 18.878 2.654 7.588 1.00 31.17 183 ALA A C 1
ATOM 1478 O O . ALA A 1 183 ? 19.926 2.355 7.032 1.00 31.17 183 ALA A O 1
ATOM 1479 N N . ILE A 1 184 ? 17.797 3.031 6.915 1.00 42.19 184 ILE A 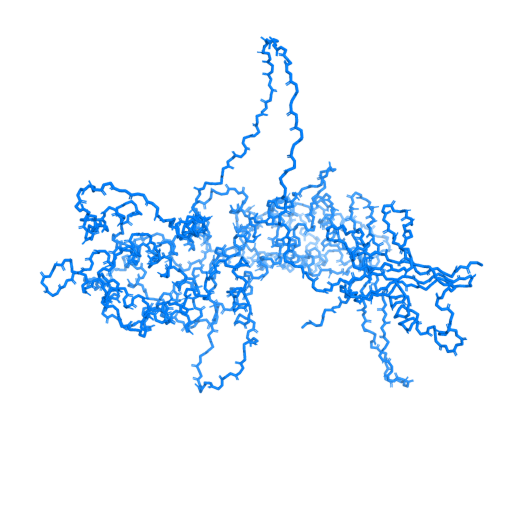N 1
ATOM 1480 C CA . ILE A 1 184 ? 17.793 3.663 5.600 1.00 42.19 184 ILE A CA 1
ATOM 1481 C C . ILE A 1 184 ? 17.067 5.002 5.795 1.00 42.19 184 ILE A C 1
ATOM 1483 O O . ILE A 1 184 ? 16.100 5.318 5.112 1.00 42.19 184 ILE A O 1
ATOM 1487 N N . THR A 1 185 ? 17.394 5.729 6.860 1.00 33.41 185 THR A N 1
ATOM 1488 C CA . THR A 1 185 ? 17.317 7.193 6.825 1.00 33.41 185 THR A CA 1
ATOM 1489 C C . THR A 1 185 ? 18.487 7.670 5.978 1.00 33.41 185 THR A C 1
ATOM 1491 O O . THR A 1 185 ? 19.489 6.959 5.899 1.00 33.41 185 THR A O 1
ATOM 1494 N N . GLU A 1 186 ? 18.321 8.813 5.313 1.00 33.72 186 GLU A N 1
ATOM 1495 C CA . GLU A 1 186 ? 19.301 9.458 4.432 1.00 33.72 186 GLU A CA 1
ATOM 1496 C C . GLU A 1 186 ? 20.762 9.215 4.840 1.00 33.72 186 GLU A C 1
ATOM 1498 O O . GLU A 1 186 ? 21.024 9.147 6.042 1.00 33.72 186 GLU A O 1
ATOM 1503 N N . PRO A 1 187 ? 21.709 9.103 3.884 1.00 37.12 187 PRO A N 1
ATOM 1504 C CA . PRO A 1 187 ? 23.111 8.785 4.147 1.00 37.12 187 PRO A CA 1
ATOM 1505 C C . PRO A 1 187 ? 23.820 9.864 4.988 1.00 37.12 187 PRO A C 1
ATOM 1507 O O . PRO A 1 187 ? 24.685 10.596 4.525 1.00 37.12 187 PRO A O 1
ATOM 1510 N N . GLY A 1 188 ? 23.503 9.914 6.276 1.00 34.84 188 GLY A N 1
ATOM 1511 C CA . GLY A 1 188 ? 24.349 10.406 7.337 1.00 34.84 188 GLY A CA 1
ATOM 1512 C C . GLY A 1 188 ? 25.294 9.278 7.708 1.00 34.84 188 GLY A C 1
ATOM 1513 O O . GLY A 1 188 ? 24.978 8.461 8.565 1.00 34.84 188 GLY A O 1
ATOM 1514 N N . MET A 1 189 ? 26.421 9.220 6.995 1.00 40.00 189 MET A N 1
ATOM 1515 C CA . MET A 1 189 ? 27.693 8.638 7.430 1.00 40.00 189 MET A CA 1
ATOM 1516 C C . MET A 1 189 ? 27.581 7.507 8.470 1.00 40.00 189 MET A C 1
ATOM 1518 O O . MET A 1 189 ? 27.878 7.696 9.648 1.00 40.00 189 MET A O 1
ATOM 1522 N N . CYS A 1 190 ? 27.310 6.278 8.028 1.00 30.38 190 CYS A N 1
ATOM 1523 C CA . CYS A 1 190 ? 27.881 5.119 8.717 1.00 30.38 190 CYS A CA 1
ATOM 1524 C C . CYS A 1 190 ? 29.347 4.977 8.289 1.00 30.38 190 CYS A C 1
ATOM 1526 O O . CYS A 1 190 ? 29.740 4.039 7.601 1.00 30.38 190 CYS A O 1
ATOM 1528 N N . CYS A 1 191 ? 30.172 5.935 8.710 1.00 31.36 191 CYS A N 1
ATOM 1529 C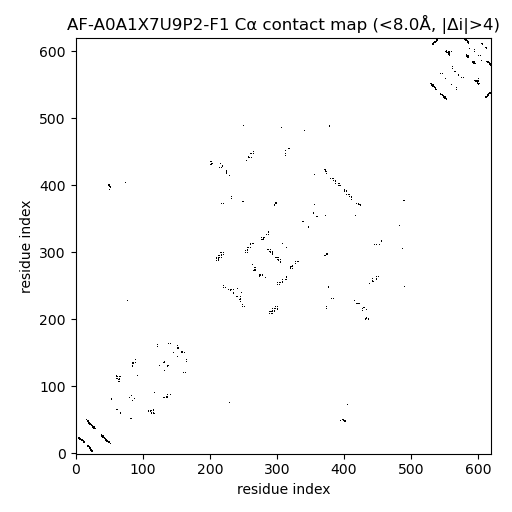 CA . CYS A 1 191 ? 31.610 5.748 8.786 1.00 31.36 191 CYS A CA 1
ATOM 1530 C C . CYS A 1 191 ? 31.877 4.820 9.976 1.00 31.36 191 CYS A C 1
ATOM 1532 O O . CYS A 1 191 ? 32.135 5.276 11.088 1.00 31.36 191 CYS A O 1
ATOM 1534 N N . HIS A 1 192 ? 31.795 3.505 9.768 1.00 34.34 192 HIS A N 1
ATOM 1535 C CA . HIS A 1 192 ? 32.474 2.593 10.681 1.00 34.34 192 HIS A CA 1
ATOM 1536 C C . HIS A 1 192 ? 33.978 2.930 10.637 1.00 34.34 192 HIS A C 1
ATOM 1538 O O . HIS A 1 192 ? 34.545 2.928 9.540 1.00 34.34 192 HIS A O 1
ATOM 1544 N N . PRO A 1 193 ? 34.666 3.158 11.776 1.00 33.34 193 PRO A N 1
ATOM 1545 C CA . PRO A 1 193 ? 36.092 3.525 11.808 1.00 33.34 193 PRO A CA 1
ATOM 1546 C C . PRO A 1 193 ? 37.060 2.429 11.316 1.00 33.34 193 PRO A C 1
ATOM 1548 O O . PRO A 1 193 ? 38.253 2.482 11.597 1.00 33.34 193 PRO A O 1
ATOM 1551 N N . ARG A 1 194 ? 36.568 1.398 10.618 1.00 34.72 194 ARG A N 1
ATOM 1552 C CA . ARG A 1 194 ? 37.361 0.290 10.068 1.00 34.72 194 ARG A CA 1
ATOM 1553 C C . ARG A 1 194 ? 37.277 0.144 8.550 1.00 34.72 194 ARG A C 1
ATOM 1555 O O . ARG A 1 194 ? 37.933 -0.736 8.003 1.00 34.72 194 ARG A O 1
ATOM 1562 N N . CYS A 1 195 ? 36.548 1.008 7.850 1.00 39.53 195 CYS A N 1
ATOM 1563 C CA . CYS A 1 195 ? 36.458 0.961 6.391 1.00 39.53 195 CYS A CA 1
ATOM 1564 C C . CYS A 1 195 ? 37.501 1.886 5.738 1.00 39.53 195 CYS A C 1
ATOM 1566 O O . CYS A 1 195 ? 37.151 2.822 5.031 1.00 39.53 195 CYS A O 1
ATOM 1568 N N . ASN A 1 196 ? 38.791 1.607 5.953 1.00 33.75 196 ASN A N 1
ATOM 1569 C CA . ASN A 1 196 ? 39.891 2.169 5.153 1.00 33.75 196 ASN A CA 1
ATOM 1570 C C . ASN A 1 196 ? 40.052 1.385 3.837 1.00 33.75 196 ASN A C 1
ATOM 1572 O O . ASN A 1 196 ? 41.106 0.827 3.543 1.00 33.75 196 ASN A O 1
ATOM 1576 N N . GLY A 1 197 ? 38.982 1.307 3.052 1.00 38.62 197 GLY A N 1
ATOM 1577 C CA . GLY A 1 197 ? 39.003 0.713 1.722 1.00 38.62 197 GLY A CA 1
ATOM 1578 C C . GLY A 1 197 ? 38.104 1.527 0.812 1.00 38.62 197 GLY A C 1
ATOM 1579 O O . GLY A 1 197 ? 36.958 1.786 1.164 1.00 38.62 197 GLY A O 1
ATOM 1580 N N . THR A 1 198 ? 38.624 1.947 -0.339 1.00 42.12 198 THR A N 1
ATOM 1581 C CA . THR A 1 198 ? 37.837 2.516 -1.439 1.00 42.12 198 THR A CA 1
ATOM 1582 C C . THR A 1 198 ? 36.618 1.624 -1.670 1.00 42.12 198 THR A C 1
ATOM 1584 O O . THR A 1 198 ? 36.781 0.485 -2.113 1.00 42.12 198 THR A O 1
ATOM 1587 N N . ALA A 1 199 ? 35.420 2.086 -1.304 1.00 48.03 199 ALA A N 1
ATOM 1588 C CA . ALA A 1 199 ? 34.204 1.310 -1.501 1.00 48.03 199 ALA A CA 1
ATOM 1589 C C . ALA A 1 199 ? 34.110 0.958 -2.990 1.00 48.03 199 ALA A C 1
ATOM 1591 O O . ALA A 1 199 ? 34.085 1.842 -3.845 1.00 48.03 199 ALA A O 1
ATOM 1592 N N . LYS A 1 200 ? 34.154 -0.339 -3.302 1.00 54.62 200 LYS A N 1
ATOM 1593 C CA . LYS A 1 200 ? 34.061 -0.831 -4.675 1.00 54.62 200 LYS A CA 1
ATOM 1594 C C . LYS A 1 200 ? 32.698 -0.394 -5.222 1.00 54.62 200 LYS A C 1
ATOM 1596 O O . LYS A 1 200 ? 31.673 -0.734 -4.638 1.00 54.62 200 LYS A O 1
ATOM 1601 N N . GLU A 1 201 ? 32.700 0.405 -6.287 1.00 68.19 201 GLU A N 1
ATOM 1602 C CA . GLU A 1 201 ? 31.487 0.903 -6.943 1.00 68.19 201 GLU A CA 1
ATOM 1603 C C . GLU A 1 201 ? 30.595 -0.285 -7.356 1.00 68.19 201 GLU A C 1
ATOM 1605 O O . GLU A 1 201 ? 31.089 -1.263 -7.924 1.00 68.19 201 GLU A O 1
ATOM 1610 N N . TYR A 1 202 ? 29.297 -0.242 -7.031 1.00 83.00 202 TYR A N 1
ATOM 1611 C CA . TYR A 1 202 ? 28.367 -1.317 -7.384 1.00 83.00 202 TYR A CA 1
ATOM 1612 C C . TYR A 1 202 ? 28.156 -1.339 -8.901 1.00 83.00 202 TYR A C 1
ATOM 1614 O O . TYR A 1 202 ? 27.603 -0.401 -9.478 1.00 83.00 202 TYR A O 1
ATOM 1622 N N . ASN A 1 203 ? 28.592 -2.412 -9.560 1.00 85.31 203 ASN A N 1
ATOM 1623 C CA . ASN A 1 203 ? 28.517 -2.527 -11.012 1.00 85.31 203 ASN A CA 1
ATOM 1624 C C . ASN A 1 203 ? 27.319 -3.379 -11.445 1.00 85.31 203 ASN A C 1
ATOM 1626 O O . ASN A 1 203 ? 27.465 -4.520 -11.880 1.00 85.31 203 ASN A O 1
ATOM 1630 N N . TRP A 1 204 ? 26.131 -2.781 -11.370 1.00 89.00 204 TRP A N 1
ATOM 1631 C CA . TRP A 1 204 ? 24.857 -3.403 -11.752 1.00 89.00 204 TRP A CA 1
ATOM 1632 C C . TRP A 1 204 ? 24.872 -4.048 -13.157 1.00 89.00 204 TRP A C 1
ATOM 1634 O O . TRP A 1 204 ? 24.151 -5.012 -13.407 1.00 89.00 204 TRP A O 1
ATOM 1644 N N . PHE A 1 205 ? 25.686 -3.525 -14.086 1.00 88.75 205 PHE A N 1
ATOM 1645 C CA . PHE A 1 205 ? 25.739 -3.997 -15.472 1.00 88.75 205 PHE A CA 1
ATOM 1646 C C . PHE A 1 205 ? 26.593 -5.260 -15.648 1.00 88.75 205 PHE A C 1
ATOM 1648 O O . PHE A 1 205 ? 26.366 -6.017 -16.589 1.00 88.75 205 PHE A O 1
ATOM 1655 N N . SER A 1 206 ? 27.584 -5.491 -14.779 1.00 88.50 206 SER A N 1
ATOM 1656 C CA . SER A 1 206 ? 28.376 -6.730 -14.794 1.00 88.50 206 SER A CA 1
ATOM 1657 C C . SER A 1 206 ? 27.768 -7.844 -13.950 1.00 88.50 206 SER A C 1
ATOM 1659 O O . SER A 1 206 ? 28.093 -9.008 -14.173 1.00 88.50 206 SER A O 1
ATOM 1661 N N . GLU A 1 207 ? 26.926 -7.493 -12.979 1.00 91.50 207 GLU A N 1
ATOM 1662 C CA . GLU A 1 207 ? 26.244 -8.473 -12.139 1.00 91.50 207 GLU A CA 1
ATOM 1663 C C . GLU A 1 207 ? 25.186 -9.258 -12.937 1.00 91.50 207 GLU A C 1
ATOM 1665 O O . GLU A 1 207 ? 24.497 -8.682 -13.790 1.00 91.50 207 GLU A O 1
ATOM 1670 N N . PRO A 1 208 ? 25.007 -10.566 -12.665 1.00 95.88 208 PRO A N 1
ATOM 1671 C CA . PRO A 1 208 ? 23.915 -11.342 -13.240 1.00 95.88 208 PRO A CA 1
ATOM 1672 C C . PRO A 1 208 ? 22.556 -10.711 -12.922 1.00 95.88 208 PRO A C 1
ATOM 1674 O O . PRO A 1 208 ? 22.315 -10.256 -11.802 1.00 95.88 208 PRO A O 1
ATOM 1677 N N . ALA A 1 209 ? 21.630 -10.741 -13.883 1.00 96.88 209 ALA A N 1
ATOM 1678 C CA . ALA A 1 209 ? 20.310 -10.128 -13.730 1.00 96.88 209 ALA A CA 1
ATOM 1679 C C . ALA A 1 209 ? 19.540 -10.656 -12.505 1.00 96.88 209 ALA A C 1
ATOM 1681 O O . ALA A 1 209 ? 18.844 -9.900 -11.828 1.00 96.88 209 ALA A O 1
ATOM 1682 N N . GLN A 1 210 ? 19.712 -11.942 -12.187 1.00 96.06 210 GLN A N 1
ATOM 1683 C CA . GLN A 1 210 ? 19.122 -12.586 -11.017 1.00 96.06 210 GLN A CA 1
ATOM 1684 C C . GLN A 1 210 ? 19.660 -12.003 -9.706 1.00 96.06 210 GLN A C 1
ATOM 1686 O O . GLN A 1 210 ? 18.877 -11.800 -8.782 1.00 96.06 210 GLN A O 1
ATOM 1691 N N . GLN A 1 211 ? 20.960 -11.696 -9.632 1.00 95.62 211 GLN A N 1
ATOM 1692 C CA . GLN A 1 211 ? 21.574 -11.118 -8.434 1.00 95.62 211 GLN A CA 1
ATOM 1693 C C . GLN A 1 211 ? 21.072 -9.691 -8.201 1.00 95.62 211 GLN A C 1
ATOM 1695 O O . GLN A 1 211 ? 20.633 -9.366 -7.101 1.00 95.62 211 GLN A O 1
ATOM 1700 N N . VAL A 1 212 ? 21.040 -8.860 -9.250 1.00 97.50 212 VAL A N 1
ATOM 1701 C CA . VAL A 1 212 ? 20.500 -7.492 -9.152 1.00 97.50 212 VAL A CA 1
ATOM 1702 C C . VAL A 1 212 ? 19.024 -7.519 -8.745 1.00 97.50 212 VAL A C 1
ATOM 1704 O O . VAL A 1 212 ? 18.594 -6.736 -7.900 1.00 97.50 212 VAL A O 1
ATOM 1707 N N . ALA A 1 213 ? 18.239 -8.451 -9.294 1.00 97.81 213 ALA A N 1
ATOM 1708 C CA . ALA A 1 213 ? 16.839 -8.618 -8.920 1.00 97.81 213 ALA A CA 1
ATOM 1709 C C . ALA A 1 213 ? 16.659 -9.080 -7.463 1.00 97.81 213 ALA A C 1
ATOM 1711 O O . ALA A 1 213 ? 15.729 -8.617 -6.802 1.00 97.81 213 ALA A O 1
ATOM 1712 N N . GLN A 1 214 ? 17.525 -9.955 -6.940 1.00 96.50 214 GLN A N 1
ATOM 1713 C CA . GLN A 1 214 ? 17.522 -10.345 -5.524 1.00 96.50 214 GLN A CA 1
ATOM 1714 C C . GLN A 1 214 ? 17.851 -9.158 -4.616 1.00 96.50 214 GLN A C 1
ATOM 1716 O O . GLN A 1 214 ? 17.119 -8.921 -3.656 1.00 96.50 214 GLN A O 1
ATOM 1721 N N . ASP A 1 215 ? 18.883 -8.382 -4.954 1.00 96.25 215 ASP A N 1
ATOM 1722 C CA . ASP A 1 215 ? 19.291 -7.204 -4.187 1.00 96.25 215 ASP A CA 1
ATOM 1723 C C . ASP A 1 215 ? 18.169 -6.142 -4.154 1.00 96.25 215 ASP A C 1
ATOM 1725 O O . ASP A 1 215 ? 17.830 -5.621 -3.088 1.00 96.25 215 ASP A O 1
ATOM 1729 N N . LEU A 1 216 ? 17.530 -5.870 -5.303 1.00 97.75 216 LEU A N 1
ATOM 1730 C CA . LEU A 1 216 ? 16.360 -4.985 -5.398 1.00 97.75 216 LEU A CA 1
ATOM 1731 C C . LEU A 1 216 ? 15.169 -5.523 -4.597 1.00 97.75 216 LEU A C 1
ATOM 1733 O O . LEU A 1 216 ? 14.471 -4.759 -3.940 1.00 97.75 216 LEU A O 1
ATOM 1737 N N . THR A 1 217 ? 14.941 -6.838 -4.617 1.00 97.62 217 THR A N 1
ATOM 1738 C CA . THR A 1 217 ? 13.849 -7.473 -3.862 1.00 97.62 217 THR A CA 1
ATOM 1739 C C . THR A 1 217 ? 14.074 -7.403 -2.358 1.00 97.62 217 THR A C 1
ATOM 1741 O O . THR A 1 217 ? 13.121 -7.146 -1.628 1.00 97.62 217 THR A O 1
ATOM 1744 N N . ALA A 1 218 ? 15.311 -7.573 -1.887 1.00 96.50 218 ALA A N 1
ATOM 1745 C CA . ALA A 1 218 ? 15.649 -7.390 -0.478 1.00 96.50 218 ALA A CA 1
ATOM 1746 C C . ALA A 1 218 ? 15.358 -5.952 -0.018 1.00 96.50 218 ALA A C 1
ATOM 1748 O O . ALA A 1 218 ? 14.735 -5.753 1.026 1.00 96.50 218 ALA A O 1
ATOM 1749 N N . LEU A 1 219 ? 15.748 -4.956 -0.825 1.00 97.44 219 LEU A N 1
ATOM 1750 C CA . LEU A 1 219 ? 15.462 -3.548 -0.553 1.00 97.44 219 LEU A CA 1
ATOM 1751 C C . LEU A 1 219 ? 13.955 -3.257 -0.566 1.00 97.44 219 LEU A C 1
ATOM 1753 O O . LEU A 1 219 ? 13.427 -2.730 0.409 1.00 97.44 219 LEU A O 1
ATOM 1757 N N . ASP A 1 220 ? 13.252 -3.622 -1.636 1.00 97.56 220 ASP A N 1
ATOM 1758 C CA . ASP A 1 220 ? 11.818 -3.357 -1.772 1.00 97.56 220 ASP A CA 1
ATOM 1759 C C . ASP A 1 220 ? 10.999 -4.047 -0.672 1.00 97.56 220 ASP A C 1
ATOM 1761 O O . ASP A 1 220 ? 10.062 -3.452 -0.140 1.00 97.56 220 ASP A O 1
ATOM 1765 N N . ALA A 1 221 ? 11.353 -5.279 -0.287 1.00 96.38 221 ALA A N 1
ATOM 1766 C CA . ALA A 1 221 ? 10.691 -5.986 0.806 1.00 96.38 221 ALA A CA 1
ATOM 1767 C C . ALA A 1 221 ? 10.911 -5.281 2.153 1.00 96.38 221 ALA A C 1
ATOM 1769 O O . ALA A 1 221 ? 9.969 -5.159 2.936 1.00 96.38 221 ALA A O 1
ATOM 1770 N N . GLU A 1 222 ? 12.120 -4.784 2.425 1.00 95.62 222 GLU A N 1
ATOM 1771 C CA . GLU A 1 222 ? 12.411 -3.993 3.624 1.00 95.62 222 GLU A CA 1
ATOM 1772 C C . GLU A 1 222 ? 11.563 -2.718 3.671 1.00 95.62 222 GLU A C 1
ATOM 1774 O O . GLU A 1 222 ? 10.855 -2.461 4.646 1.00 95.62 222 GLU A O 1
ATOM 1779 N N . ILE A 1 223 ? 11.569 -1.955 2.578 1.00 95.44 223 ILE A N 1
ATOM 1780 C CA . ILE A 1 223 ? 10.813 -0.709 2.467 1.00 95.44 223 ILE A CA 1
ATOM 1781 C C . ILE A 1 223 ? 9.309 -0.961 2.603 1.00 95.44 223 ILE A C 1
ATOM 1783 O O . ILE A 1 223 ? 8.641 -0.256 3.357 1.00 95.44 223 ILE A O 1
ATOM 1787 N N . PHE A 1 224 ? 8.776 -1.987 1.934 1.00 96.06 224 PHE A N 1
ATOM 1788 C CA . PHE A 1 224 ? 7.349 -2.304 1.957 1.00 96.06 224 PHE A CA 1
ATOM 1789 C C . PHE A 1 224 ? 6.866 -2.771 3.340 1.00 96.06 224 PHE A C 1
ATOM 1791 O O . PHE A 1 224 ? 5.788 -2.375 3.792 1.00 96.06 224 PHE A O 1
ATOM 1798 N N . ARG A 1 225 ? 7.669 -3.570 4.058 1.00 94.44 225 ARG A N 1
ATOM 1799 C CA . ARG A 1 225 ? 7.382 -3.956 5.454 1.00 94.44 225 ARG A CA 1
ATOM 1800 C C . ARG A 1 225 ? 7.387 -2.760 6.401 1.00 94.44 225 ARG A C 1
ATOM 1802 O O . ARG A 1 225 ? 6.604 -2.740 7.342 1.00 94.44 225 ARG A O 1
ATOM 1809 N N . GLY A 1 226 ? 8.233 -1.767 6.133 1.00 92.56 226 GLY A N 1
ATOM 1810 C CA . GLY A 1 226 ? 8.303 -0.525 6.900 1.00 92.56 226 GLY A CA 1
ATOM 1811 C C . GLY A 1 226 ? 7.162 0.465 6.638 1.00 92.56 226 GLY A C 1
ATOM 1812 O O . GLY A 1 226 ? 7.118 1.504 7.295 1.00 92.56 226 GLY A O 1
ATOM 1813 N N . ILE A 1 227 ? 6.248 0.188 5.696 1.00 92.56 227 ILE A N 1
ATOM 1814 C CA . ILE A 1 227 ? 5.092 1.057 5.440 1.00 92.56 227 ILE A CA 1
ATOM 1815 C C . ILE A 1 227 ? 4.137 1.013 6.631 1.00 92.56 227 ILE A C 1
ATOM 1817 O O . ILE A 1 227 ? 3.639 -0.041 7.020 1.00 92.56 227 ILE A O 1
ATOM 1821 N N . ILE A 1 228 ? 3.828 2.184 7.174 1.00 90.62 228 ILE A N 1
ATOM 1822 C CA . ILE A 1 228 ? 2.868 2.350 8.257 1.00 90.62 228 ILE A CA 1
ATOM 1823 C C . ILE A 1 228 ? 1.471 2.494 7.631 1.00 90.62 228 ILE A C 1
ATOM 1825 O O . ILE A 1 228 ? 1.216 3.494 6.957 1.00 90.62 228 ILE A O 1
ATOM 1829 N N . PRO A 1 229 ? 0.536 1.545 7.841 1.00 91.06 229 PRO A N 1
ATOM 1830 C CA . PRO A 1 229 ? -0.701 1.503 7.062 1.00 91.06 229 PRO A CA 1
ATOM 1831 C C . PRO A 1 229 ? -1.583 2.752 7.168 1.00 91.06 229 PRO A C 1
ATOM 1833 O O . PRO A 1 229 ? -2.108 3.226 6.161 1.00 91.06 229 PRO A O 1
ATOM 1836 N N . HIS A 1 230 ? -1.719 3.342 8.360 1.00 87.44 230 HIS A N 1
ATOM 1837 C CA . HIS A 1 230 ? -2.539 4.547 8.525 1.00 87.44 230 HIS A CA 1
ATOM 1838 C C . HIS A 1 230 ? -1.946 5.771 7.801 1.00 87.44 230 HIS A C 1
ATOM 1840 O O . HIS A 1 230 ? -2.699 6.649 7.385 1.00 87.44 230 HIS A O 1
ATOM 1846 N N . GLN A 1 231 ? -0.630 5.811 7.548 1.00 89.62 231 GLN A N 1
ATOM 1847 C CA . GLN A 1 231 ? -0.015 6.889 6.765 1.00 89.62 231 GLN A CA 1
ATOM 1848 C C . GLN A 1 231 ? -0.447 6.854 5.290 1.00 89.62 231 GLN A C 1
ATOM 1850 O O . GLN A 1 231 ? -0.427 7.890 4.629 1.00 89.62 231 GLN A O 1
ATOM 1855 N N . CYS A 1 232 ? -0.904 5.709 4.763 1.00 92.00 232 CYS A N 1
ATOM 1856 C CA . CYS A 1 232 ? -1.515 5.650 3.430 1.00 92.00 232 CYS A CA 1
ATOM 1857 C C . CYS A 1 232 ? -2.829 6.447 3.375 1.00 92.00 232 CYS A C 1
ATOM 1859 O O . CYS A 1 232 ? -3.093 7.142 2.395 1.00 92.00 232 CYS A O 1
ATOM 1861 N N . LEU A 1 233 ? -3.631 6.393 4.443 1.00 91.25 233 LEU A N 1
ATOM 1862 C CA . LEU A 1 233 ? -4.876 7.159 4.562 1.00 91.25 233 LEU A CA 1
ATOM 1863 C C . LEU A 1 233 ? -4.605 8.663 4.678 1.00 91.25 233 LEU A C 1
ATOM 1865 O O . LEU A 1 233 ? -5.350 9.468 4.115 1.00 91.25 233 LEU A O 1
ATOM 1869 N N . GLU A 1 234 ? -3.545 9.042 5.390 1.00 87.88 234 GLU A N 1
ATOM 1870 C CA . GLU A 1 234 ? -3.101 10.433 5.503 1.00 87.88 234 GLU A CA 1
ATOM 1871 C C . GLU A 1 234 ? -2.546 10.972 4.188 1.00 87.88 234 GLU A C 1
ATOM 1873 O O . GLU A 1 234 ? -2.879 12.094 3.808 1.00 87.88 234 GLU A O 1
ATOM 1878 N N . TYR A 1 235 ? -1.746 10.168 3.481 1.00 87.44 235 TYR A N 1
ATOM 1879 C CA . TYR A 1 235 ? -1.180 10.517 2.180 1.00 87.44 235 TYR A CA 1
ATOM 1880 C C . TYR A 1 235 ? -2.280 10.920 1.195 1.00 87.44 235 TYR A C 1
ATOM 1882 O O . TYR A 1 235 ? -2.223 12.008 0.627 1.00 87.44 235 TYR A O 1
ATOM 1890 N N . VAL A 1 236 ? -3.333 10.104 1.079 1.00 86.62 236 VAL A N 1
ATOM 1891 C CA . VAL A 1 236 ? -4.467 10.367 0.177 1.00 86.62 236 VAL A CA 1
ATOM 1892 C C . VAL A 1 236 ? -5.244 11.636 0.546 1.00 86.62 236 VAL A C 1
ATOM 1894 O O . VAL A 1 236 ? -5.758 12.316 -0.337 1.00 86.62 236 VAL A O 1
ATOM 1897 N N . ARG A 1 237 ? -5.320 11.981 1.836 1.00 86.38 237 ARG A N 1
ATOM 1898 C CA . ARG A 1 237 ? -6.075 13.149 2.323 1.00 86.38 237 ARG A CA 1
ATOM 1899 C C . ARG A 1 237 ? -5.296 14.458 2.246 1.00 86.38 237 ARG A C 1
ATOM 1901 O O . ARG A 1 237 ? -5.862 15.492 1.913 1.00 86.38 237 ARG A O 1
ATOM 1908 N N . LYS A 1 238 ? -4.026 14.437 2.654 1.00 80.12 238 LYS A N 1
ATOM 1909 C CA . LYS A 1 238 ? -3.230 15.648 2.917 1.00 80.12 238 LYS A CA 1
ATOM 1910 C C . LYS A 1 238 ? -2.168 15.914 1.850 1.00 80.12 238 LYS A C 1
ATOM 1912 O O . LYS A 1 238 ? -1.692 17.040 1.768 1.00 80.12 238 LYS A O 1
ATOM 1917 N N . ASN A 1 239 ? -1.786 14.900 1.066 1.00 65.69 239 ASN A N 1
ATOM 1918 C CA . ASN A 1 239 ? -0.785 14.957 -0.007 1.00 65.69 239 ASN A CA 1
ATOM 1919 C C . ASN A 1 239 ? 0.536 15.678 0.361 1.00 65.69 239 ASN A C 1
ATOM 1921 O O . ASN A 1 239 ? 1.147 16.312 -0.498 1.00 65.69 239 ASN A O 1
ATOM 1925 N N . ASN A 1 240 ? 0.956 15.682 1.639 1.00 53.62 240 ASN A N 1
ATOM 1926 C CA . ASN A 1 240 ? 2.028 16.596 2.058 1.00 53.62 240 ASN A CA 1
ATOM 1927 C C . ASN A 1 240 ? 2.833 16.200 3.306 1.00 53.62 240 ASN A C 1
ATOM 1929 O O . ASN A 1 240 ? 3.091 17.026 4.180 1.00 53.62 240 ASN A O 1
ATOM 1933 N N . THR A 1 241 ? 3.288 14.956 3.408 1.00 57.41 241 THR A N 1
ATOM 1934 C CA . THR A 1 241 ? 4.247 14.583 4.463 1.00 57.41 241 THR A CA 1
ATOM 1935 C C . THR A 1 241 ? 5.466 13.909 3.863 1.00 57.41 241 THR A C 1
ATOM 1937 O O . THR A 1 241 ? 5.591 12.696 3.933 1.00 57.41 241 THR A O 1
ATOM 1940 N N . LYS A 1 242 ? 6.405 14.700 3.312 1.00 58.12 242 LYS A N 1
ATOM 1941 C CA . LYS A 1 242 ? 7.686 14.228 2.728 1.00 58.12 242 LYS A CA 1
ATOM 1942 C C . LYS A 1 242 ? 8.478 13.240 3.614 1.00 58.12 242 LYS A C 1
ATOM 1944 O O . LYS A 1 242 ? 9.375 12.574 3.116 1.00 58.12 242 LYS A O 1
ATOM 1949 N N . SER A 1 243 ? 8.128 13.128 4.895 1.00 56.06 243 SER A N 1
ATOM 1950 C CA . SER A 1 243 ? 8.733 12.242 5.892 1.00 56.06 243 SER A CA 1
ATOM 1951 C C . SER A 1 243 ? 7.938 10.957 6.194 1.00 56.06 243 SER A C 1
ATOM 1953 O O . SER A 1 243 ? 8.261 10.274 7.162 1.00 56.06 243 SER A O 1
ATOM 1955 N N . SER A 1 244 ? 6.891 10.613 5.433 1.00 77.00 244 SER A N 1
ATOM 1956 C CA . SER A 1 244 ? 6.123 9.383 5.682 1.00 77.00 244 SER A CA 1
ATOM 1957 C C . SER A 1 244 ? 6.783 8.144 5.068 1.00 77.00 244 SER A C 1
ATOM 1959 O O . SER A 1 244 ? 7.482 8.207 4.053 1.00 77.00 244 SER A O 1
ATOM 1961 N N . SER A 1 245 ? 6.512 6.982 5.661 1.00 89.38 245 SER A N 1
ATOM 1962 C CA . SER A 1 245 ? 6.946 5.678 5.138 1.00 89.38 245 SER A CA 1
ATOM 1963 C C . SER A 1 245 ? 6.471 5.424 3.696 1.00 89.38 245 SER A C 1
ATOM 1965 O O . SER A 1 245 ? 7.156 4.758 2.920 1.00 89.38 245 SER A O 1
ATOM 1967 N N . VAL A 1 246 ? 5.341 6.028 3.307 1.00 90.38 246 VAL A N 1
ATOM 1968 C CA . VAL A 1 246 ? 4.784 5.981 1.948 1.00 90.38 246 VAL A CA 1
ATOM 1969 C C . VAL A 1 246 ? 5.688 6.716 0.956 1.00 90.38 246 VAL A C 1
ATOM 1971 O O . VAL A 1 246 ? 5.983 6.173 -0.108 1.00 90.38 246 VAL A O 1
ATOM 1974 N N . TYR A 1 247 ? 6.184 7.913 1.300 1.00 88.31 247 TYR A N 1
ATOM 1975 C CA . TYR A 1 247 ? 7.103 8.650 0.422 1.00 88.31 247 TYR A CA 1
ATOM 1976 C C . TYR A 1 247 ? 8.413 7.910 0.220 1.00 88.31 247 TYR A C 1
ATOM 1978 O O . TYR A 1 247 ? 8.924 7.907 -0.892 1.00 88.31 247 TYR A O 1
ATOM 1986 N N . LYS A 1 248 ? 8.927 7.242 1.255 1.00 90.12 248 LYS A N 1
ATOM 1987 C CA . LYS A 1 248 ? 10.132 6.419 1.126 1.00 90.12 248 LYS A CA 1
ATOM 1988 C C . LYS A 1 248 ? 9.955 5.325 0.069 1.00 90.12 248 LYS A C 1
ATOM 1990 O O . LYS A 1 248 ? 10.816 5.168 -0.786 1.00 90.12 248 LYS A O 1
ATOM 1995 N N . ALA A 1 249 ? 8.818 4.625 0.082 1.00 92.88 249 ALA A N 1
ATOM 1996 C CA . ALA A 1 249 ? 8.493 3.614 -0.926 1.00 92.88 249 ALA A CA 1
ATOM 1997 C C . ALA A 1 249 ? 8.362 4.200 -2.341 1.00 92.88 249 ALA A C 1
ATOM 1999 O O . ALA A 1 249 ? 8.865 3.617 -3.30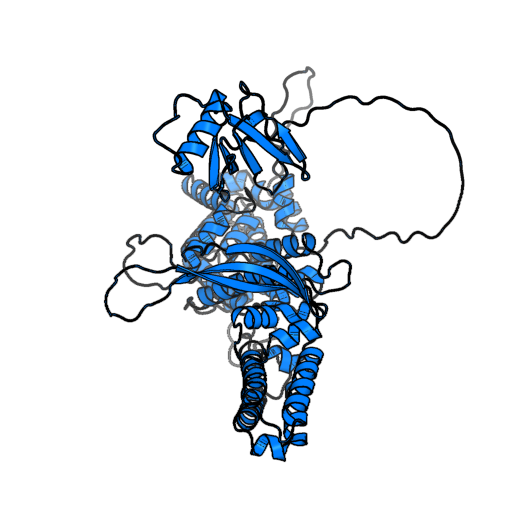3 1.00 92.88 249 ALA A O 1
ATOM 2000 N N . ILE A 1 250 ? 7.724 5.367 -2.469 1.00 91.69 250 ILE A N 1
ATOM 2001 C CA . ILE A 1 250 ? 7.597 6.080 -3.748 1.00 91.69 250 ILE A CA 1
ATOM 2002 C C . ILE A 1 250 ? 8.969 6.546 -4.258 1.00 91.69 250 ILE A C 1
ATOM 2004 O O . ILE A 1 250 ? 9.268 6.395 -5.441 1.00 91.69 250 ILE A O 1
ATOM 2008 N N . ASP A 1 251 ? 9.817 7.086 -3.384 1.00 90.94 251 ASP A N 1
ATOM 2009 C CA . ASP A 1 251 ? 11.161 7.542 -3.734 1.00 90.94 251 ASP A CA 1
ATOM 2010 C C . ASP A 1 251 ? 12.035 6.373 -4.196 1.00 90.94 251 ASP A C 1
ATOM 2012 O O . ASP A 1 251 ? 12.597 6.448 -5.285 1.00 90.94 251 ASP A O 1
ATOM 2016 N N . THR A 1 252 ? 12.072 5.253 -3.461 1.00 93.31 252 THR A N 1
ATOM 2017 C CA . THR A 1 252 ? 12.808 4.048 -3.887 1.00 93.31 252 THR A CA 1
ATOM 2018 C C . THR A 1 252 ? 12.364 3.582 -5.277 1.00 93.31 252 THR A C 1
ATOM 2020 O O . THR A 1 252 ? 13.207 3.346 -6.146 1.00 93.31 252 THR A O 1
ATOM 2023 N N . PHE A 1 253 ? 11.051 3.528 -5.530 1.00 95.94 253 PHE A N 1
ATOM 2024 C CA . PHE A 1 253 ? 10.505 3.198 -6.848 1.00 95.94 253 PHE A CA 1
ATOM 2025 C C . PHE A 1 253 ? 11.009 4.169 -7.928 1.00 95.94 253 PHE A C 1
ATOM 2027 O O . PHE A 1 253 ? 11.530 3.745 -8.964 1.00 95.94 253 PHE A O 1
ATOM 2034 N N . ASN A 1 254 ? 10.921 5.477 -7.674 1.00 93.50 254 ASN A N 1
ATOM 2035 C CA . ASN A 1 254 ? 11.353 6.510 -8.614 1.00 93.50 254 ASN A CA 1
ATOM 2036 C C . ASN A 1 254 ? 12.868 6.489 -8.854 1.00 93.50 254 ASN A C 1
ATOM 2038 O O . ASN A 1 254 ? 13.316 6.746 -9.975 1.00 93.50 254 ASN A O 1
ATOM 2042 N N . LYS A 1 255 ? 13.677 6.141 -7.848 1.00 94.25 255 LYS A N 1
ATOM 2043 C CA . LYS A 1 255 ? 15.125 5.962 -8.003 1.00 94.25 255 LYS A CA 1
ATOM 2044 C C . LYS A 1 255 ? 15.435 4.842 -8.987 1.00 94.25 255 LYS A C 1
ATOM 2046 O O . LYS A 1 255 ? 16.235 5.059 -9.895 1.00 94.25 255 LYS A O 1
ATOM 2051 N N . VAL A 1 256 ? 14.765 3.693 -8.886 1.00 96.69 256 VAL A N 1
ATOM 2052 C CA . VAL A 1 256 ? 14.930 2.592 -9.853 1.00 96.69 256 VAL A CA 1
ATOM 2053 C C . VAL A 1 256 ? 14.564 3.051 -11.270 1.00 96.69 256 VAL A C 1
ATOM 2055 O O . VAL A 1 256 ? 15.355 2.854 -12.194 1.00 96.69 256 VAL A O 1
ATOM 2058 N N . VAL A 1 257 ? 13.431 3.745 -11.446 1.00 96.00 257 VAL A N 1
ATOM 2059 C CA . VAL A 1 257 ? 13.029 4.329 -12.746 1.00 96.00 257 VAL A CA 1
ATOM 2060 C C . VAL A 1 257 ? 14.122 5.254 -13.300 1.00 96.00 257 VAL A C 1
ATOM 2062 O O . VAL A 1 257 ? 14.522 5.148 -14.462 1.00 96.00 257 VAL A O 1
ATOM 2065 N N . SER A 1 258 ? 14.635 6.149 -12.457 1.00 94.25 258 SER A N 1
ATOM 2066 C CA . SER A 1 258 ? 15.621 7.168 -12.831 1.00 94.25 258 SER A CA 1
ATOM 2067 C C . SER A 1 258 ? 16.970 6.551 -13.200 1.00 94.25 258 SER A C 1
ATOM 2069 O O . SER A 1 258 ? 17.632 7.011 -14.135 1.00 94.25 258 SER A O 1
ATOM 2071 N N . HIS A 1 259 ? 17.363 5.469 -12.527 1.00 95.06 259 HIS A N 1
ATOM 2072 C CA . HIS A 1 259 ? 18.558 4.698 -12.863 1.00 95.06 259 HIS A CA 1
ATOM 2073 C C . HIS A 1 259 ? 18.414 3.961 -14.188 1.00 95.06 259 HIS A C 1
ATOM 2075 O O . HIS A 1 259 ? 19.341 4.006 -14.994 1.00 95.06 259 HIS A O 1
ATOM 2081 N N . VAL A 1 260 ? 17.256 3.368 -14.485 1.00 96.38 260 VAL A N 1
ATOM 2082 C CA . VAL A 1 260 ? 16.996 2.730 -15.790 1.00 96.38 260 VAL A CA 1
ATOM 2083 C C . VAL A 1 260 ? 17.170 3.739 -16.929 1.00 96.38 260 VAL A C 1
ATOM 2085 O O . VAL A 1 260 ? 17.870 3.456 -17.906 1.00 96.38 260 VAL A O 1
ATOM 2088 N N . LEU A 1 261 ? 16.612 4.946 -16.778 1.00 94.56 261 LEU A N 1
ATOM 2089 C CA . LEU A 1 261 ? 16.780 6.049 -17.731 1.00 94.56 261 LEU A CA 1
ATOM 2090 C C . LEU A 1 261 ? 18.248 6.468 -17.872 1.00 94.56 261 LEU A C 1
ATOM 2092 O O . LEU A 1 261 ? 18.802 6.460 -18.975 1.00 94.56 261 LEU A O 1
ATOM 2096 N N . SER A 1 262 ? 18.881 6.817 -16.753 1.00 93.69 262 SER A N 1
ATOM 2097 C CA . SER A 1 262 ? 20.218 7.420 -16.721 1.00 93.69 262 SER A CA 1
ATOM 2098 C C . SER A 1 262 ? 21.279 6.455 -17.233 1.00 93.69 262 SER A C 1
ATOM 2100 O O . SER A 1 262 ? 22.047 6.796 -18.134 1.00 93.69 262 SER A O 1
ATOM 2102 N N . THR A 1 263 ? 21.276 5.220 -16.729 1.00 94.31 263 THR A N 1
ATOM 2103 C CA . THR A 1 263 ? 22.242 4.188 -17.125 1.00 94.31 263 THR A CA 1
ATOM 2104 C C . THR A 1 263 ? 22.095 3.800 -18.594 1.00 94.31 263 THR A C 1
ATOM 2106 O O . THR A 1 263 ? 23.097 3.587 -19.281 1.00 94.31 263 THR A O 1
ATOM 2109 N N . THR A 1 264 ? 20.868 3.777 -19.123 1.00 95.00 264 THR A N 1
ATOM 2110 C CA . THR A 1 264 ? 20.625 3.489 -20.540 1.00 95.00 264 THR A CA 1
ATOM 2111 C C . THR A 1 264 ? 21.068 4.639 -21.433 1.00 95.00 264 THR A C 1
ATOM 2113 O O . THR A 1 264 ? 21.791 4.411 -22.401 1.00 95.00 264 THR A O 1
ATOM 2116 N N . LEU A 1 265 ? 20.692 5.882 -21.129 1.00 93.88 265 LEU A N 1
ATOM 2117 C CA . LEU A 1 265 ? 21.053 7.040 -21.956 1.00 93.88 265 LEU A CA 1
ATOM 2118 C C . LEU A 1 265 ? 22.561 7.324 -21.936 1.00 93.88 265 LEU A C 1
ATOM 2120 O O . LEU A 1 265 ? 23.137 7.748 -22.940 1.00 93.88 265 LEU A O 1
ATOM 2124 N N . GLN A 1 266 ? 23.221 7.052 -20.813 1.00 91.19 266 GLN A N 1
ATOM 2125 C CA . GLN A 1 266 ? 24.652 7.287 -20.646 1.00 91.19 266 GLN A CA 1
ATOM 2126 C C . GLN A 1 266 ? 25.526 6.090 -21.057 1.00 91.19 266 GLN A C 1
ATOM 2128 O O . GLN A 1 266 ? 26.750 6.221 -21.023 1.00 91.19 266 GLN A O 1
ATOM 2133 N N . ALA A 1 267 ? 24.943 4.963 -21.493 1.00 85.31 267 ALA A N 1
ATOM 2134 C CA . ALA A 1 267 ? 25.678 3.732 -21.788 1.00 85.31 267 ALA A CA 1
ATOM 2135 C C . ALA A 1 267 ? 26.794 3.935 -22.831 1.00 85.31 267 ALA A C 1
ATOM 2137 O O . ALA A 1 267 ? 26.559 4.389 -23.958 1.00 85.31 267 ALA A O 1
ATOM 2138 N N . ARG A 1 268 ? 28.019 3.544 -22.461 1.00 83.38 268 ARG A N 1
ATOM 2139 C CA . ARG A 1 268 ? 29.236 3.660 -23.280 1.00 83.38 268 ARG A CA 1
ATOM 2140 C C . ARG A 1 268 ? 29.622 2.313 -23.906 1.00 83.38 268 ARG A C 1
ATOM 2142 O O . ARG A 1 268 ? 29.238 1.251 -23.422 1.00 83.38 268 ARG A O 1
ATOM 2149 N N . ASN A 1 269 ? 30.333 2.325 -25.031 1.00 78.94 269 ASN A N 1
ATOM 2150 C CA . ASN A 1 269 ? 30.957 1.126 -25.612 1.00 78.94 269 ASN A CA 1
ATOM 2151 C C . ASN A 1 269 ? 32.389 0.934 -25.088 1.00 78.94 269 ASN A C 1
ATOM 2153 O O . ASN A 1 269 ? 32.867 1.727 -24.281 1.00 78.94 269 ASN A O 1
ATOM 2157 N N . SER A 1 270 ? 33.094 -0.088 -25.584 1.00 76.50 270 SER A N 1
ATOM 2158 C CA . SER A 1 270 ? 34.501 -0.356 -25.237 1.00 76.50 270 SER A CA 1
ATOM 2159 C C . SER A 1 270 ? 35.454 0.808 -25.539 1.00 76.50 270 SER A C 1
ATOM 2161 O O . SER A 1 270 ? 36.546 0.857 -24.990 1.00 76.50 270 SER A O 1
ATOM 2163 N N . LYS A 1 271 ? 35.040 1.759 -26.384 1.00 75.06 271 LYS A N 1
ATOM 2164 C CA . LYS A 1 271 ? 35.783 2.980 -26.725 1.00 75.06 271 LYS A CA 1
ATOM 2165 C C . LYS A 1 271 ? 35.309 4.209 -25.934 1.00 75.06 271 LYS A C 1
ATOM 2167 O O . LYS A 1 271 ? 35.671 5.326 -26.279 1.00 75.06 271 LYS A O 1
ATOM 2172 N N . GLY A 1 272 ? 34.442 4.039 -24.932 1.00 79.75 272 GLY A N 1
ATOM 2173 C CA . GLY A 1 272 ? 33.881 5.137 -24.139 1.00 79.75 272 GLY A CA 1
ATOM 2174 C C . GLY A 1 272 ? 32.776 5.950 -24.833 1.00 79.75 272 GLY A C 1
ATOM 2175 O O . GLY A 1 272 ? 32.266 6.902 -24.246 1.00 79.75 272 GLY A O 1
ATOM 2176 N N . LEU A 1 273 ? 32.362 5.582 -26.052 1.00 75.62 273 LEU A N 1
ATOM 2177 C CA . LEU A 1 273 ? 31.399 6.344 -26.856 1.00 75.62 273 LEU A CA 1
ATOM 2178 C C . LEU A 1 273 ? 29.953 5.880 -26.623 1.00 75.62 273 LEU A C 1
ATOM 2180 O O . LEU A 1 273 ? 29.685 4.681 -26.506 1.00 75.62 273 LEU A O 1
ATOM 2184 N N . ARG A 1 274 ? 28.996 6.817 -26.622 1.00 86.38 274 ARG A N 1
ATOM 2185 C CA . ARG A 1 274 ? 27.557 6.524 -26.486 1.00 86.38 274 ARG A CA 1
ATOM 2186 C C . ARG A 1 274 ? 26.981 5.950 -27.787 1.00 86.38 274 ARG A C 1
ATOM 2188 O O . ARG A 1 274 ? 26.529 6.690 -28.657 1.00 86.38 274 ARG A O 1
ATOM 2195 N N . SER A 1 275 ? 26.981 4.624 -27.925 1.00 91.44 275 SER A N 1
ATOM 2196 C CA . SER A 1 275 ? 26.519 3.935 -29.144 1.00 91.44 275 SER A CA 1
ATOM 2197 C C . SER A 1 275 ? 25.127 3.294 -28.989 1.00 91.44 275 SER A C 1
ATOM 2199 O O . SER A 1 275 ? 24.825 2.792 -27.904 1.00 91.44 275 SER A O 1
ATOM 2201 N N . PRO A 1 276 ? 24.296 3.223 -30.055 1.00 93.81 276 PRO A N 1
ATOM 2202 C CA . PRO A 1 276 ? 23.012 2.513 -30.009 1.00 93.81 276 PRO A CA 1
ATOM 2203 C C . PRO A 1 276 ? 23.140 1.045 -29.584 1.00 93.81 276 PRO A C 1
ATOM 2205 O O . PRO A 1 276 ? 22.296 0.545 -28.851 1.00 93.81 276 PRO A O 1
ATOM 2208 N N . SER A 1 277 ? 24.221 0.365 -29.981 1.00 93.44 277 SER A N 1
ATOM 2209 C CA . SER A 1 277 ? 24.474 -1.030 -29.595 1.00 93.44 277 SER A CA 1
ATOM 2210 C C . SER A 1 277 ? 24.701 -1.182 -28.086 1.00 93.44 277 SER A C 1
ATOM 2212 O O . SER A 1 277 ? 24.088 -2.047 -27.464 1.00 93.44 277 SER A O 1
ATOM 2214 N N . SER A 1 278 ? 25.512 -0.314 -27.468 1.00 93.44 278 SER A N 1
ATOM 2215 C CA . SER A 1 278 ? 25.697 -0.306 -26.006 1.00 93.44 278 SER A CA 1
ATOM 2216 C C . SER A 1 278 ? 24.395 -0.051 -25.259 1.00 93.44 278 SER A C 1
ATOM 2218 O O . SER A 1 278 ? 24.108 -0.733 -24.280 1.00 93.44 278 SER A O 1
ATOM 2220 N N . ARG A 1 279 ? 23.581 0.894 -25.743 1.00 95.38 279 ARG A N 1
ATOM 2221 C CA . ARG A 1 279 ? 22.260 1.167 -25.165 1.00 95.38 279 ARG A CA 1
ATOM 2222 C C . ARG A 1 279 ? 21.322 -0.024 -25.325 1.00 95.38 279 ARG A C 1
ATOM 2224 O O . ARG A 1 279 ? 20.653 -0.386 -24.370 1.00 95.38 279 ARG A O 1
ATOM 2231 N N . GLY A 1 280 ? 21.329 -0.686 -26.482 1.00 95.94 280 GLY A N 1
ATOM 2232 C CA . GLY A 1 280 ? 20.577 -1.920 -26.715 1.00 95.94 280 GLY A CA 1
ATOM 2233 C C . GLY A 1 280 ? 20.953 -3.042 -25.741 1.00 95.94 280 GLY A C 1
ATOM 2234 O O . GLY A 1 280 ? 20.061 -3.720 -25.237 1.00 95.94 280 GLY A O 1
ATOM 2235 N N . LYS A 1 281 ? 22.245 -3.195 -25.405 1.00 95.50 281 LYS A N 1
ATOM 2236 C CA . LYS A 1 281 ? 22.715 -4.128 -24.359 1.00 95.50 281 LYS A CA 1
ATOM 2237 C C . LYS A 1 281 ? 22.230 -3.730 -22.961 1.00 95.50 281 LYS A C 1
ATOM 2239 O O . LYS A 1 281 ? 21.831 -4.599 -22.197 1.00 95.50 281 LYS A O 1
ATOM 2244 N N . CYS A 1 282 ? 22.230 -2.433 -22.655 1.00 95.81 282 CYS A N 1
ATOM 2245 C CA . CYS A 1 282 ? 21.708 -1.879 -21.404 1.00 95.81 282 CYS A CA 1
ATOM 2246 C C . CYS A 1 282 ? 20.201 -2.150 -21.242 1.00 95.81 282 CYS A C 1
ATOM 2248 O O . CYS A 1 282 ? 19.789 -2.745 -20.252 1.00 95.81 282 CYS A O 1
ATOM 2250 N N . ILE A 1 283 ? 19.399 -1.828 -22.265 1.00 97.44 283 ILE A N 1
ATOM 2251 C CA . ILE A 1 283 ? 17.954 -2.124 -22.323 1.00 97.44 283 ILE A CA 1
ATOM 2252 C C . ILE A 1 283 ? 17.709 -3.623 -22.145 1.00 97.44 283 ILE A C 1
ATOM 2254 O O . ILE A 1 283 ? 16.861 -4.030 -21.361 1.00 97.44 283 ILE A O 1
ATOM 2258 N N . SER A 1 284 ? 18.471 -4.437 -22.874 1.00 97.44 284 SER A N 1
ATOM 2259 C CA . SER A 1 284 ? 18.466 -5.890 -22.747 1.00 97.44 284 SER A CA 1
ATOM 2260 C C . SER A 1 284 ? 18.610 -6.333 -21.291 1.00 97.44 284 SER A C 1
ATOM 2262 O O . SER A 1 284 ? 17.727 -7.014 -20.775 1.00 97.44 284 SER A O 1
ATOM 2264 N N . HIS A 1 285 ? 19.694 -5.927 -20.625 1.00 97.56 285 HIS A N 1
ATOM 2265 C CA . HIS A 1 285 ? 19.976 -6.338 -19.249 1.00 97.56 285 HIS A CA 1
ATOM 2266 C C . HIS A 1 285 ? 18.868 -5.906 -18.284 1.00 97.56 285 HIS A C 1
ATOM 2268 O O . HIS A 1 285 ? 18.418 -6.707 -17.472 1.00 97.56 285 HIS A O 1
ATOM 2274 N N . TRP A 1 286 ? 18.330 -4.692 -18.438 1.00 98.12 286 TRP A N 1
ATOM 2275 C CA . TRP A 1 286 ? 17.169 -4.247 -17.661 1.00 98.12 286 TRP A CA 1
ATOM 2276 C C . TRP A 1 286 ? 15.925 -5.122 -17.874 1.00 98.12 286 TRP A C 1
ATOM 2278 O O . TRP A 1 286 ? 15.215 -5.394 -16.908 1.00 98.12 286 TRP A O 1
ATOM 2288 N N . ILE A 1 287 ? 15.673 -5.616 -19.092 1.00 98.38 287 ILE A N 1
ATOM 2289 C CA . ILE A 1 287 ? 14.577 -6.569 -19.349 1.00 98.38 287 ILE A CA 1
ATOM 2290 C C . ILE A 1 287 ? 14.817 -7.892 -18.604 1.00 98.38 287 ILE A C 1
ATOM 2292 O O . ILE A 1 287 ? 13.880 -8.429 -18.015 1.00 98.38 287 ILE A O 1
ATOM 2296 N N . ASP A 1 288 ? 16.055 -8.394 -18.564 1.00 98.19 288 ASP A N 1
ATOM 2297 C CA . ASP A 1 288 ? 16.376 -9.626 -17.823 1.00 98.19 288 ASP A CA 1
ATOM 2298 C C . ASP A 1 288 ? 16.211 -9.436 -16.310 1.00 98.19 288 ASP A C 1
ATOM 2300 O O . ASP A 1 288 ? 15.720 -10.336 -15.620 1.00 98.19 288 ASP A O 1
ATOM 2304 N N . ILE A 1 289 ? 16.589 -8.264 -15.787 1.00 98.56 289 ILE A N 1
ATOM 2305 C CA . ILE A 1 289 ? 16.384 -7.908 -14.377 1.00 98.56 289 ILE A CA 1
ATOM 2306 C C . ILE A 1 289 ? 14.882 -7.837 -14.085 1.00 98.56 289 ILE A C 1
ATOM 2308 O O . ILE A 1 289 ? 14.431 -8.450 -13.123 1.00 98.56 289 ILE A O 1
ATOM 2312 N N . ALA A 1 290 ? 14.084 -7.177 -14.931 1.00 98.19 290 ALA A N 1
ATOM 2313 C CA . ALA A 1 290 ? 12.631 -7.098 -14.761 1.00 98.19 290 ALA A CA 1
ATOM 2314 C C . ALA A 1 290 ? 11.965 -8.483 -14.789 1.00 98.19 290 ALA A C 1
ATOM 2316 O O . ALA A 1 290 ? 11.118 -8.783 -13.945 1.00 98.19 290 ALA A O 1
ATOM 2317 N N . GLN A 1 291 ? 12.383 -9.357 -15.707 1.00 97.12 291 GLN A N 1
ATOM 2318 C CA . GLN A 1 291 ? 11.915 -10.741 -15.755 1.00 97.12 291 GLN A CA 1
ATOM 2319 C C . GLN A 1 291 ? 12.328 -11.513 -14.493 1.00 97.12 291 GLN A C 1
ATOM 2321 O O . GLN A 1 291 ? 11.531 -12.273 -13.947 1.00 97.12 291 GLN A O 1
ATOM 2326 N N . SER A 1 292 ? 13.537 -11.295 -13.978 1.00 97.31 292 SER A N 1
ATOM 2327 C CA . SER A 1 292 ? 13.995 -11.910 -12.727 1.00 97.31 292 SER A CA 1
ATOM 2328 C C . SER A 1 292 ? 13.210 -11.390 -11.513 1.00 97.31 292 SER A C 1
ATOM 2330 O O . SER A 1 292 ? 12.806 -12.185 -10.666 1.00 97.31 292 SER A O 1
ATOM 2332 N N . CYS A 1 293 ? 12.889 -10.091 -11.459 1.00 96.88 293 CYS A N 1
ATOM 2333 C CA . CYS A 1 293 ? 11.986 -9.508 -10.461 1.00 96.88 293 CYS A CA 1
ATOM 2334 C C . CYS A 1 293 ? 10.594 -10.151 -10.517 1.00 96.88 293 CYS A C 1
ATOM 2336 O O . CYS A 1 293 ? 10.045 -10.491 -9.469 1.00 96.88 293 CYS A O 1
ATOM 2338 N N . ARG A 1 294 ? 10.048 -10.391 -11.719 1.00 94.25 294 ARG A N 1
ATOM 2339 C CA . ARG A 1 294 ? 8.785 -11.128 -11.898 1.00 94.25 294 ARG A CA 1
ATOM 2340 C C . ARG A 1 294 ? 8.862 -12.532 -11.308 1.00 94.25 294 ARG A C 1
ATOM 2342 O O . ARG A 1 294 ? 7.964 -12.922 -10.572 1.00 94.25 294 ARG A O 1
ATOM 2349 N N . MET A 1 295 ? 9.930 -13.279 -11.593 1.00 92.62 295 MET A N 1
ATOM 2350 C CA . MET A 1 295 ? 10.122 -14.632 -11.049 1.00 92.62 295 MET A CA 1
ATOM 2351 C C . MET A 1 295 ? 10.237 -14.631 -9.519 1.00 92.62 295 MET A C 1
ATOM 2353 O O . MET A 1 295 ? 9.746 -15.546 -8.863 1.00 92.62 295 MET A O 1
ATOM 2357 N N . LEU A 1 296 ? 10.838 -13.583 -8.950 1.00 93.38 296 LEU A N 1
ATOM 2358 C CA . LEU A 1 296 ? 10.915 -13.363 -7.506 1.00 93.38 296 LEU A CA 1
ATOM 2359 C C . LEU A 1 296 ? 9.626 -12.796 -6.903 1.00 93.38 296 LEU A C 1
ATOM 2361 O O . LEU A 1 296 ? 9.579 -12.644 -5.687 1.00 93.38 296 LEU A O 1
ATOM 2365 N N . LYS A 1 297 ? 8.598 -12.488 -7.707 1.00 94.50 297 LYS A N 1
ATOM 2366 C CA . LYS A 1 297 ? 7.347 -11.827 -7.289 1.00 94.50 297 LYS A CA 1
ATOM 2367 C C . LYS A 1 297 ? 7.555 -10.436 -6.678 1.00 94.50 297 LYS A C 1
ATOM 2369 O O . LYS A 1 297 ? 6.757 -9.961 -5.865 1.00 94.50 297 LYS A O 1
ATOM 2374 N N . ASN A 1 298 ? 8.635 -9.768 -7.080 1.00 96.06 298 ASN A N 1
ATOM 2375 C CA . ASN A 1 298 ? 8.853 -8.355 -6.816 1.00 96.06 298 ASN A CA 1
ATOM 2376 C C . ASN A 1 298 ? 8.236 -7.530 -7.946 1.00 96.06 298 ASN A C 1
ATOM 2378 O O . ASN A 1 298 ? 8.889 -7.160 -8.927 1.00 96.06 298 ASN A O 1
ATOM 2382 N N . PHE A 1 299 ? 6.952 -7.231 -7.795 1.00 95.31 299 PHE A N 1
ATOM 2383 C CA . PHE A 1 299 ? 6.212 -6.438 -8.761 1.00 95.31 299 PHE A CA 1
ATOM 2384 C C . PHE A 1 299 ? 6.494 -4.937 -8.646 1.00 95.31 299 PHE A C 1
ATOM 2386 O O . PHE A 1 299 ? 6.228 -4.213 -9.606 1.00 95.31 299 PHE A O 1
ATOM 2393 N N . SER A 1 300 ? 7.055 -4.473 -7.522 1.00 95.75 300 SER A N 1
ATOM 2394 C CA . SER A 1 300 ? 7.483 -3.080 -7.340 1.00 95.75 300 SER A CA 1
ATOM 2395 C C . SER A 1 300 ? 8.614 -2.727 -8.311 1.00 95.75 300 SER A C 1
ATOM 2397 O O . SER A 1 300 ? 8.398 -1.954 -9.249 1.00 95.75 300 SER A O 1
ATOM 2399 N N . SER A 1 301 ? 9.785 -3.363 -8.178 1.00 97.81 301 SER A N 1
ATOM 2400 C CA . SER A 1 301 ? 10.915 -3.118 -9.085 1.00 97.81 301 SER A CA 1
ATOM 2401 C C . SER A 1 301 ? 10.632 -3.548 -10.522 1.00 97.81 301 SER A C 1
ATOM 2403 O O . SER A 1 301 ? 11.047 -2.854 -11.447 1.00 97.81 301 SER A O 1
ATOM 2405 N N . MET A 1 302 ? 9.877 -4.633 -10.746 1.00 96.62 302 MET A N 1
ATOM 2406 C CA . MET A 1 302 ? 9.458 -5.008 -12.104 1.00 96.62 302 MET A CA 1
ATOM 2407 C C . MET A 1 302 ? 8.700 -3.853 -12.778 1.00 96.62 302 MET A C 1
ATOM 2409 O O . MET A 1 302 ? 9.039 -3.456 -13.895 1.00 96.62 302 MET A O 1
ATOM 2413 N N . LYS A 1 303 ? 7.707 -3.266 -12.091 1.00 95.12 303 LYS A N 1
ATOM 2414 C CA . LYS A 1 303 ? 6.945 -2.122 -12.608 1.00 95.12 303 LYS A CA 1
ATOM 2415 C C . LYS A 1 303 ? 7.817 -0.875 -12.754 1.00 95.12 303 LYS A C 1
ATOM 2417 O O . LYS A 1 303 ? 7.648 -0.158 -13.741 1.00 95.12 303 LYS A O 1
ATOM 2422 N N . ALA A 1 304 ? 8.749 -0.622 -11.835 1.00 96.56 304 ALA A N 1
ATOM 2423 C CA . ALA A 1 304 ? 9.682 0.502 -11.926 1.00 96.56 304 ALA A CA 1
ATOM 2424 C C . ALA A 1 304 ? 10.560 0.404 -13.183 1.00 96.56 304 ALA A C 1
ATOM 2426 O O . ALA A 1 304 ? 10.624 1.341 -13.981 1.00 96.56 304 ALA A O 1
ATOM 2427 N N . ILE A 1 305 ? 11.167 -0.762 -13.422 1.00 98.25 305 ILE A N 1
ATOM 2428 C CA . ILE A 1 305 ? 12.031 -0.990 -14.585 1.00 98.25 305 ILE A CA 1
ATOM 2429 C C . ILE A 1 305 ? 11.242 -0.842 -15.883 1.00 98.25 305 ILE A C 1
ATOM 2431 O O . ILE A 1 305 ? 11.660 -0.107 -16.780 1.00 98.25 305 ILE A O 1
ATOM 2435 N N . MET A 1 306 ? 10.068 -1.476 -15.964 1.00 96.50 306 MET A N 1
ATOM 2436 C CA . MET A 1 306 ? 9.190 -1.342 -17.126 1.00 96.50 306 MET A CA 1
ATOM 2437 C C . MET A 1 306 ? 8.796 0.118 -17.372 1.00 96.50 306 MET A C 1
ATOM 2439 O O . MET A 1 306 ? 8.866 0.577 -18.508 1.00 96.50 306 MET A O 1
ATOM 2443 N N . SER A 1 307 ? 8.482 0.880 -16.320 1.00 94.31 307 SER A N 1
ATOM 2444 C CA . SER A 1 307 ? 8.128 2.303 -16.436 1.00 94.31 307 SER A CA 1
ATOM 2445 C C . SER A 1 307 ? 9.290 3.150 -16.973 1.00 94.31 307 SER A C 1
ATOM 2447 O O . SER A 1 307 ? 9.080 4.013 -17.825 1.00 94.31 307 SER A O 1
ATOM 2449 N N . GLY A 1 308 ? 10.528 2.870 -16.550 1.00 95.38 308 GLY A N 1
ATOM 2450 C CA . GLY A 1 308 ? 11.726 3.502 -17.111 1.00 95.38 308 GLY A CA 1
ATOM 2451 C C . GLY A 1 308 ? 11.914 3.181 -18.597 1.00 95.38 308 GLY A C 1
ATOM 2452 O O . GLY A 1 308 ? 12.097 4.088 -19.409 1.00 95.38 308 GLY A O 1
ATOM 2453 N N . LEU A 1 309 ? 11.804 1.905 -18.979 1.00 95.94 309 LEU A N 1
ATOM 2454 C CA . LEU A 1 309 ? 11.942 1.453 -20.371 1.00 95.94 309 LEU A CA 1
ATOM 2455 C C . LEU A 1 309 ? 10.833 1.989 -21.296 1.00 95.94 309 LEU A C 1
ATOM 2457 O O . LEU A 1 309 ? 11.091 2.285 -22.465 1.00 95.94 309 LEU A O 1
ATOM 2461 N N . GLN A 1 310 ? 9.612 2.134 -20.776 1.00 94.38 310 GLN A N 1
ATOM 2462 C CA . GLN A 1 310 ? 8.442 2.658 -21.490 1.00 94.38 310 GLN A CA 1
ATOM 2463 C C . GLN A 1 310 ? 8.384 4.188 -21.532 1.00 94.38 310 GLN A C 1
ATOM 2465 O O . GLN A 1 310 ? 7.592 4.750 -22.292 1.00 94.38 310 GLN A O 1
ATOM 2470 N N . SER A 1 311 ? 9.229 4.874 -20.758 1.00 93.56 311 SER A N 1
ATOM 2471 C CA . SER A 1 311 ? 9.341 6.328 -20.804 1.00 93.56 311 SER A CA 1
ATOM 2472 C C . SER A 1 311 ? 9.592 6.811 -22.230 1.00 93.56 311 SER A C 1
ATOM 2474 O O . SER A 1 311 ? 10.371 6.223 -22.991 1.00 93.56 311 SER A O 1
ATOM 2476 N N . SER A 1 312 ? 8.978 7.941 -22.581 1.00 91.56 312 SER A N 1
ATOM 2477 C CA . SER A 1 312 ? 9.123 8.563 -23.900 1.00 91.56 312 SER A CA 1
ATOM 2478 C C . SER A 1 312 ? 10.591 8.821 -24.276 1.00 91.56 312 SER A C 1
ATOM 2480 O O . SER A 1 312 ? 10.944 8.732 -25.454 1.00 91.56 312 SER A O 1
ATOM 2482 N N . SER A 1 313 ? 11.456 9.055 -23.283 1.00 92.50 313 SER A N 1
ATOM 2483 C CA . SER A 1 313 ? 12.900 9.252 -23.434 1.00 92.50 313 SER A CA 1
ATOM 2484 C C . SER A 1 313 ? 13.630 8.001 -23.930 1.00 92.50 313 SER A C 1
ATOM 2486 O O . SER A 1 313 ? 14.558 8.125 -24.728 1.00 92.50 313 SER A O 1
ATOM 2488 N N . LEU A 1 314 ? 13.210 6.794 -23.539 1.00 93.75 314 LEU A N 1
ATOM 2489 C CA . LEU A 1 314 ? 13.827 5.546 -24.007 1.00 93.75 314 LEU A CA 1
ATOM 2490 C C . LEU A 1 314 ? 13.065 4.914 -25.168 1.00 93.75 314 LEU A C 1
ATOM 2492 O O . LEU A 1 314 ? 13.682 4.516 -26.157 1.00 93.75 314 LEU A O 1
ATOM 2496 N N . PHE A 1 315 ? 11.734 4.866 -25.115 1.00 92.19 315 PHE A N 1
ATOM 2497 C CA . PHE A 1 315 ? 10.908 4.173 -26.111 1.00 92.19 315 PHE A CA 1
ATOM 2498 C C . PHE A 1 315 ? 11.036 4.749 -27.538 1.00 92.19 315 PHE A C 1
ATOM 2500 O O . PHE A 1 315 ? 10.794 4.070 -28.549 1.00 92.19 315 PHE A O 1
ATOM 2507 N N . ARG A 1 316 ? 11.471 6.012 -27.650 1.00 93.81 316 ARG A N 1
ATOM 2508 C CA . ARG A 1 316 ? 11.745 6.677 -28.932 1.00 93.81 316 ARG A CA 1
ATOM 2509 C C . ARG A 1 316 ? 13.053 6.256 -29.612 1.00 93.81 316 ARG A C 1
ATOM 2511 O O . ARG A 1 316 ? 13.183 6.489 -30.810 1.00 93.81 316 ARG A O 1
ATOM 2518 N N . LEU A 1 317 ? 14.007 5.652 -28.896 1.00 94.06 317 LEU A N 1
ATOM 2519 C CA . LEU A 1 317 ? 15.361 5.335 -29.384 1.00 94.06 317 LEU A CA 1
ATOM 2520 C C . LEU A 1 317 ? 15.382 4.119 -30.326 1.00 94.06 317 LEU A C 1
ATOM 2522 O O . LEU A 1 317 ? 15.915 3.057 -29.994 1.00 94.06 317 LEU A O 1
ATOM 2526 N N . LYS A 1 318 ? 14.749 4.232 -31.499 1.00 95.06 318 LYS A N 1
ATOM 2527 C CA . LYS A 1 318 ? 14.495 3.098 -32.402 1.00 95.06 318 LYS A CA 1
ATOM 2528 C C . LYS A 1 318 ? 15.763 2.344 -32.809 1.00 95.06 318 LYS A C 1
ATOM 2530 O O . LYS A 1 318 ? 15.701 1.124 -32.934 1.00 95.06 318 LYS A O 1
ATOM 2535 N N . ARG A 1 319 ? 16.914 3.016 -32.954 1.00 94.69 319 ARG A N 1
ATOM 2536 C CA . ARG A 1 319 ? 18.183 2.347 -33.304 1.00 94.69 319 ARG A CA 1
ATOM 2537 C C . ARG A 1 319 ? 18.714 1.510 -32.145 1.00 94.69 319 ARG A C 1
ATOM 2539 O O . ARG A 1 319 ? 19.238 0.425 -32.368 1.00 94.69 319 ARG A O 1
ATOM 2546 N N . SER A 1 320 ? 18.551 1.990 -30.914 1.00 95.12 320 SER A N 1
ATOM 2547 C CA . SER A 1 320 ? 18.920 1.237 -29.710 1.00 95.12 320 SER A CA 1
ATOM 2548 C C . SER A 1 320 ? 18.016 0.014 -29.528 1.00 95.12 320 SER A C 1
ATOM 2550 O O . SER A 1 320 ? 18.508 -1.092 -29.312 1.00 95.12 320 SER A O 1
ATOM 2552 N N . TRP A 1 321 ? 16.702 0.186 -29.721 1.00 96.06 321 TRP A N 1
ATOM 2553 C CA . TRP A 1 321 ? 15.738 -0.915 -29.680 1.00 96.06 321 TRP A CA 1
ATOM 2554 C C . TRP A 1 321 ? 15.955 -1.934 -30.797 1.00 96.06 321 TRP A C 1
ATOM 2556 O O . TRP A 1 321 ? 15.708 -3.114 -30.581 1.00 96.06 321 TRP A O 1
ATOM 2566 N N . ALA A 1 322 ? 16.426 -1.533 -31.982 1.00 94.38 322 ALA A N 1
ATOM 2567 C CA . ALA A 1 322 ? 16.725 -2.447 -33.089 1.00 94.38 322 ALA A CA 1
ATOM 2568 C C . ALA A 1 322 ? 17.799 -3.496 -32.732 1.00 94.38 322 ALA A C 1
ATOM 2570 O O . ALA A 1 322 ? 17.775 -4.589 -33.285 1.00 94.38 322 ALA A O 1
ATOM 2571 N N . GLY A 1 323 ? 18.674 -3.212 -31.760 1.00 89.69 323 GLY A N 1
ATOM 2572 C CA . GLY A 1 323 ? 19.723 -4.133 -31.310 1.00 89.69 323 GLY A CA 1
ATOM 2573 C C . GLY A 1 323 ? 19.260 -5.296 -30.420 1.00 89.69 323 GLY A C 1
ATOM 2574 O O . GLY A 1 323 ? 20.084 -6.138 -30.074 1.00 89.69 323 GLY A O 1
ATOM 2575 N N . LEU A 1 324 ? 17.984 -5.352 -30.020 1.00 95.38 324 LEU A N 1
ATOM 2576 C CA . LEU A 1 324 ? 17.443 -6.448 -29.207 1.00 95.38 324 LEU A CA 1
ATOM 2577 C C . LEU A 1 324 ? 17.099 -7.678 -30.059 1.00 95.38 324 LEU A C 1
ATOM 2579 O O . LEU A 1 324 ? 16.522 -7.538 -31.145 1.00 95.38 324 LEU A O 1
ATOM 2583 N N . SER A 1 325 ? 17.356 -8.868 -29.506 1.00 95.50 325 SER A N 1
ATOM 2584 C CA . SER A 1 325 ? 16.878 -10.147 -30.048 1.00 95.50 325 SER A CA 1
ATOM 2585 C C . SER A 1 325 ? 15.347 -10.245 -30.020 1.00 95.50 325 SER A C 1
ATOM 2587 O O . SER A 1 325 ? 14.679 -9.522 -29.275 1.00 95.50 325 SER A O 1
ATOM 2589 N N . SER A 1 326 ? 14.784 -11.149 -30.828 1.00 94.81 326 SER A N 1
ATOM 2590 C CA . SER A 1 326 ? 13.349 -11.473 -30.821 1.00 94.81 326 SER A CA 1
ATOM 2591 C C . SER A 1 326 ? 12.865 -11.886 -29.433 1.00 94.81 326 SER A C 1
ATOM 2593 O O . SER A 1 326 ? 11.850 -11.378 -28.965 1.00 94.81 326 SER A O 1
ATOM 2595 N N . ASP A 1 327 ? 13.636 -12.730 -28.749 1.00 95.56 327 ASP A N 1
ATOM 2596 C CA . ASP A 1 327 ? 13.260 -13.313 -27.459 1.00 95.56 327 ASP A CA 1
ATOM 2597 C C . ASP A 1 327 ? 13.126 -12.227 -26.391 1.00 95.56 327 ASP A C 1
ATOM 2599 O O . ASP A 1 327 ? 12.128 -12.160 -25.680 1.00 95.56 327 ASP A O 1
ATOM 2603 N N . ARG A 1 328 ? 14.079 -11.286 -26.348 1.00 94.19 328 ARG A N 1
ATOM 2604 C CA . ARG A 1 328 ? 14.046 -10.161 -25.404 1.00 94.19 328 ARG A CA 1
ATOM 2605 C C . ARG A 1 328 ? 12.853 -9.236 -25.658 1.00 94.19 328 ARG A C 1
ATOM 2607 O O . ARG A 1 328 ? 12.272 -8.706 -24.716 1.00 94.19 328 ARG A O 1
ATOM 2614 N N . ARG A 1 329 ? 12.471 -9.039 -26.927 1.00 94.62 329 ARG A N 1
ATOM 2615 C CA . ARG A 1 329 ? 11.259 -8.278 -27.282 1.00 94.62 329 ARG A CA 1
ATOM 2616 C C . ARG A 1 329 ? 9.989 -9.008 -26.850 1.00 94.62 329 ARG A C 1
ATOM 2618 O O . ARG A 1 329 ? 9.070 -8.336 -26.396 1.00 94.62 329 ARG A O 1
ATOM 2625 N N . SER A 1 330 ? 9.946 -10.338 -26.979 1.00 96.19 330 SER A N 1
ATOM 2626 C CA . SER A 1 330 ? 8.823 -11.155 -26.493 1.00 96.19 330 SER A CA 1
ATOM 2627 C C . SER A 1 330 ? 8.664 -11.002 -24.988 1.00 96.19 330 SER A C 1
ATOM 2629 O O . SER A 1 330 ? 7.598 -10.607 -24.534 1.00 96.19 330 SER A O 1
ATOM 2631 N N . VAL A 1 331 ? 9.752 -11.178 -24.231 1.00 96.06 331 VAL A N 1
ATOM 2632 C CA . VAL A 1 331 ? 9.750 -11.008 -22.770 1.00 96.06 331 VAL A CA 1
ATOM 2633 C C . VAL A 1 331 ? 9.270 -9.610 -22.378 1.00 96.06 331 VAL A C 1
ATOM 2635 O O . VAL A 1 331 ? 8.394 -9.478 -21.531 1.00 96.06 331 VAL A O 1
ATOM 2638 N N . PHE A 1 332 ? 9.777 -8.554 -23.022 1.00 95.75 332 PHE A N 1
ATOM 2639 C CA . PHE A 1 332 ? 9.310 -7.190 -22.759 1.00 95.75 332 PHE A CA 1
ATOM 2640 C C . PHE A 1 332 ? 7.804 -7.024 -23.012 1.00 95.75 332 PHE A C 1
ATOM 2642 O O . PHE A 1 332 ? 7.120 -6.388 -22.214 1.00 95.75 332 PHE A O 1
ATOM 2649 N N . LYS A 1 333 ? 7.276 -7.615 -24.090 1.00 94.06 333 LYS A N 1
ATOM 2650 C CA . LYS A 1 333 ? 5.846 -7.568 -24.413 1.00 94.06 333 LYS A CA 1
ATOM 2651 C C . LYS A 1 333 ? 5.002 -8.343 -23.396 1.00 94.06 333 LYS A C 1
ATOM 2653 O O . LYS A 1 333 ? 3.985 -7.835 -22.949 1.00 94.06 333 LYS A O 1
ATOM 2658 N N . GLU A 1 334 ? 5.445 -9.527 -22.984 1.00 92.94 334 GLU A N 1
ATOM 2659 C CA . GLU A 1 334 ? 4.775 -10.320 -21.945 1.00 92.94 334 GLU A CA 1
ATOM 2660 C C . GLU A 1 334 ? 4.730 -9.580 -20.600 1.00 92.94 334 GLU A C 1
ATOM 2662 O O . GLU A 1 334 ? 3.731 -9.638 -19.882 1.00 92.94 334 GLU A O 1
ATOM 2667 N N . LEU A 1 335 ? 5.814 -8.879 -20.247 1.00 92.00 335 LEU A N 1
ATOM 2668 C CA . LEU A 1 335 ? 5.867 -8.039 -19.051 1.00 92.00 335 LEU A CA 1
ATOM 2669 C C . LEU A 1 335 ? 4.932 -6.828 -19.158 1.00 92.00 335 LEU A C 1
ATOM 2671 O O . LEU A 1 335 ? 4.316 -6.468 -18.158 1.00 92.00 335 LEU A O 1
ATOM 2675 N N . ASP A 1 336 ? 4.815 -6.221 -20.341 1.00 89.50 336 ASP A N 1
ATOM 2676 C CA . ASP A 1 336 ? 3.910 -5.097 -20.612 1.00 89.50 336 ASP A CA 1
ATOM 2677 C C . ASP A 1 336 ? 2.435 -5.510 -20.508 1.00 89.50 336 ASP A C 1
ATOM 2679 O O . ASP A 1 336 ? 1.656 -4.881 -19.793 1.00 89.50 336 ASP A O 1
ATOM 2683 N N . GLU A 1 337 ? 2.069 -6.632 -21.131 1.00 87.56 337 GLU A N 1
ATOM 2684 C CA . GLU A 1 337 ? 0.716 -7.197 -21.073 1.00 87.56 337 GLU A CA 1
ATOM 2685 C C . GLU A 1 337 ? 0.278 -7.475 -19.622 1.00 87.56 337 GLU A C 1
ATOM 2687 O O . GLU A 1 337 ? -0.868 -7.212 -19.254 1.00 87.56 337 GLU A O 1
ATOM 2692 N N . LEU A 1 338 ? 1.200 -7.925 -18.761 1.00 82.81 338 LEU A N 1
ATOM 2693 C CA . LEU A 1 338 ? 0.925 -8.178 -17.343 1.00 82.81 338 LEU A CA 1
ATOM 2694 C C . LEU A 1 338 ? 0.597 -6.904 -16.546 1.00 82.81 338 LEU A C 1
ATOM 2696 O O . LEU A 1 338 ? -0.193 -6.970 -15.606 1.00 82.81 338 LEU A O 1
ATOM 2700 N N . ILE A 1 339 ? 1.206 -5.764 -16.885 1.00 81.25 339 ILE A N 1
ATOM 2701 C CA . ILE A 1 339 ? 1.047 -4.478 -16.175 1.00 81.25 339 ILE A CA 1
ATOM 2702 C C . ILE A 1 339 ? 0.140 -3.489 -16.917 1.00 81.25 339 ILE A C 1
ATOM 2704 O O . ILE A 1 339 ? 0.148 -2.293 -16.590 1.00 81.25 339 ILE A O 1
ATOM 2708 N N . SER A 1 340 ? -0.606 -3.979 -17.909 1.00 75.44 340 SER A N 1
ATOM 2709 C CA . SER A 1 340 ? -1.533 -3.190 -18.713 1.00 75.44 340 SER A CA 1
ATOM 2710 C C . SER A 1 340 ? -2.557 -2.469 -17.832 1.00 75.44 340 SER A C 1
ATOM 2712 O O . SER A 1 340 ? -3.082 -3.026 -16.865 1.00 75.44 340 SER A O 1
ATOM 2714 N N . SER A 1 341 ? -2.846 -1.211 -18.172 1.00 63.47 341 SER A N 1
ATOM 2715 C CA . SER A 1 341 ? -3.831 -0.372 -17.478 1.00 63.47 341 SER A CA 1
ATOM 2716 C C . SER A 1 341 ? -5.284 -0.700 -17.838 1.00 63.47 341 SER A C 1
ATOM 2718 O O . SER A 1 341 ? -6.206 -0.069 -17.313 1.00 63.47 341 SER A O 1
ATOM 2720 N N . GLU A 1 342 ? -5.511 -1.690 -18.704 1.00 64.94 342 GLU A N 1
ATOM 2721 C CA . GLU A 1 342 ? -6.844 -2.194 -19.025 1.00 64.94 342 GLU A CA 1
ATOM 2722 C C . GLU A 1 342 ? -7.593 -2.646 -17.761 1.00 64.94 342 GLU A C 1
ATOM 2724 O O . GLU A 1 342 ? -7.030 -3.264 -16.855 1.00 64.94 342 GLU A O 1
ATOM 2729 N N . SER A 1 343 ? -8.882 -2.292 -17.682 1.00 60.22 343 SER A N 1
ATOM 2730 C CA . SER A 1 343 ? -9.758 -2.608 -16.545 1.00 60.22 343 SER A CA 1
ATOM 2731 C C . SER A 1 343 ? -9.153 -2.270 -15.166 1.00 60.22 343 SER A C 1
ATOM 2733 O O . SER A 1 343 ? -9.286 -3.051 -14.226 1.00 60.22 343 SER A O 1
ATOM 2735 N N . ASN A 1 344 ? -8.468 -1.125 -15.026 1.00 65.25 344 ASN A N 1
ATOM 2736 C CA . ASN A 1 344 ? -7.809 -0.710 -13.775 1.00 65.25 344 ASN A CA 1
ATOM 2737 C C . ASN A 1 344 ? -6.809 -1.762 -13.250 1.00 65.25 344 ASN A C 1
ATOM 2739 O O . ASN A 1 344 ? -6.782 -2.072 -12.059 1.00 65.25 344 ASN A O 1
ATOM 2743 N N . PHE A 1 345 ? -5.984 -2.325 -14.136 1.00 72.31 345 PHE A N 1
ATOM 2744 C CA . PHE A 1 345 ? -4.958 -3.312 -13.784 1.00 72.31 345 PHE A CA 1
ATOM 2745 C C . PHE A 1 345 ? -5.529 -4.626 -13.211 1.00 72.31 345 PHE A C 1
ATOM 2747 O O . PHE A 1 345 ? -4.873 -5.274 -12.396 1.00 72.31 345 PHE A O 1
ATOM 2754 N N . GLN A 1 346 ? -6.744 -5.043 -13.597 1.00 74.81 346 GLN A N 1
ATOM 2755 C CA . GLN A 1 346 ? -7.402 -6.225 -13.010 1.00 74.81 346 GLN A CA 1
ATOM 2756 C C . GLN A 1 346 ? -6.555 -7.502 -13.122 1.00 74.81 346 GLN A C 1
ATOM 2758 O O . GLN A 1 346 ? -6.378 -8.206 -12.132 1.00 74.81 346 GLN A O 1
ATOM 2763 N N . THR A 1 347 ? -5.953 -7.764 -14.286 1.00 74.50 347 THR A N 1
ATOM 2764 C CA . THR A 1 347 ? -5.070 -8.925 -14.495 1.00 74.50 347 THR A CA 1
ATOM 2765 C C . THR A 1 347 ? -3.887 -8.922 -13.524 1.00 74.50 347 THR A C 1
ATOM 2767 O O . THR A 1 347 ? -3.567 -9.943 -12.916 1.00 74.50 347 THR A O 1
ATOM 2770 N N . PHE A 1 348 ? -3.263 -7.760 -13.332 1.00 76.06 348 PHE A N 1
ATOM 2771 C CA . PHE A 1 348 ? -2.161 -7.576 -12.392 1.00 76.06 348 PHE A CA 1
ATOM 2772 C C . PHE A 1 348 ? -2.611 -7.798 -10.940 1.00 76.06 348 PHE A C 1
ATOM 2774 O O . PHE A 1 348 ? -1.940 -8.493 -10.178 1.00 76.06 348 PHE A O 1
ATOM 2781 N N . ARG A 1 349 ? -3.782 -7.267 -10.566 1.00 80.62 349 ARG A N 1
ATOM 2782 C CA . ARG A 1 349 ? -4.384 -7.435 -9.232 1.00 80.62 349 ARG A CA 1
ATOM 2783 C C . ARG A 1 349 ? -4.692 -8.898 -8.923 1.00 80.62 349 ARG A C 1
ATOM 2785 O O . ARG A 1 349 ? -4.356 -9.370 -7.840 1.00 80.62 349 ARG A O 1
ATOM 2792 N N . ASP A 1 350 ? -5.258 -9.626 -9.881 1.00 81.19 350 ASP A N 1
ATOM 2793 C CA . ASP A 1 350 ? -5.574 -11.047 -9.730 1.00 81.19 350 ASP A CA 1
ATOM 2794 C C . ASP A 1 350 ? -4.313 -11.888 -9.506 1.00 81.19 350 ASP A C 1
ATOM 2796 O O . ASP A 1 350 ? -4.325 -12.835 -8.716 1.00 81.19 350 ASP A O 1
ATOM 2800 N N . VAL A 1 351 ? -3.220 -11.553 -10.198 1.00 80.25 351 VAL A N 1
ATOM 2801 C CA . VAL A 1 351 ? -1.920 -12.208 -10.007 1.00 80.25 351 VAL A CA 1
ATOM 2802 C C . VAL A 1 351 ? -1.383 -11.926 -8.605 1.00 80.25 351 VAL A C 1
ATOM 2804 O O . VAL A 1 351 ? -1.048 -12.876 -7.896 1.00 80.25 351 VAL A O 1
ATOM 2807 N N . LEU A 1 352 ? -1.389 -10.665 -8.161 1.00 80.62 352 LEU A N 1
ATOM 2808 C CA . LEU A 1 352 ? -0.964 -10.292 -6.806 1.00 80.62 352 LEU A CA 1
ATOM 2809 C C . LEU A 1 352 ? -1.745 -11.051 -5.726 1.00 80.62 352 LEU A C 1
ATOM 2811 O O . LEU A 1 352 ? -1.148 -11.604 -4.799 1.00 80.62 352 LEU A O 1
ATOM 2815 N N . ASP A 1 353 ? -3.069 -11.129 -5.861 1.00 80.44 353 ASP A N 1
ATOM 2816 C CA . ASP A 1 353 ? -3.933 -11.776 -4.871 1.00 80.44 353 ASP A CA 1
ATOM 2817 C C . ASP A 1 353 ? -3.724 -13.295 -4.831 1.00 80.44 353 ASP A C 1
ATOM 2819 O O . ASP A 1 353 ? -3.638 -13.894 -3.751 1.00 80.44 353 ASP A O 1
ATOM 2823 N N . LYS A 1 354 ? -3.579 -13.936 -5.998 1.00 81.12 354 LYS A N 1
ATOM 2824 C CA . LYS A 1 354 ? -3.272 -15.373 -6.095 1.00 81.12 354 LYS A CA 1
ATOM 2825 C C . LYS A 1 354 ? -1.914 -15.701 -5.483 1.00 81.12 354 LYS A C 1
ATOM 2827 O O . LYS A 1 354 ? -1.785 -16.706 -4.779 1.00 81.12 354 LYS A O 1
ATOM 2832 N N . GLU A 1 355 ? -0.912 -14.869 -5.739 1.00 78.44 355 GLU A N 1
ATOM 2833 C CA . GLU A 1 355 ? 0.452 -15.117 -5.290 1.00 78.44 355 GLU A CA 1
ATOM 2834 C C . GLU A 1 355 ? 0.663 -14.823 -3.806 1.00 78.44 355 GLU A C 1
ATOM 2836 O O . GLU A 1 355 ? 1.355 -15.593 -3.139 1.00 78.44 355 GLU A O 1
ATOM 2841 N N . ALA A 1 356 ? 0.030 -13.781 -3.260 1.00 74.56 356 ALA A N 1
ATOM 2842 C CA . ALA A 1 356 ? 0.137 -13.447 -1.841 1.00 74.56 356 ALA A CA 1
ATOM 2843 C C . ALA A 1 356 ? -0.613 -14.436 -0.938 1.00 74.56 356 ALA A C 1
ATOM 2845 O O . ALA A 1 356 ? -0.167 -14.726 0.173 1.00 74.56 356 ALA A O 1
ATOM 2846 N N . THR A 1 357 ? -1.729 -14.994 -1.419 1.00 71.31 357 THR A N 1
ATOM 2847 C CA . THR A 1 357 ? -2.535 -15.969 -0.663 1.00 71.31 357 THR A CA 1
ATOM 2848 C C . THR A 1 357 ? -2.063 -17.416 -0.819 1.00 71.31 357 THR A C 1
ATOM 2850 O O . THR A 1 357 ? -2.633 -18.309 -0.195 1.00 71.31 357 THR A O 1
ATOM 2853 N N . GLY A 1 358 ? -1.041 -17.674 -1.645 1.00 64.81 358 GLY A N 1
ATOM 2854 C CA . GLY A 1 358 ? -0.528 -19.024 -1.901 1.00 64.81 358 GLY A CA 1
ATOM 2855 C C . GLY A 1 358 ? -1.495 -19.930 -2.674 1.00 64.81 358 GLY A C 1
ATOM 2856 O O . GLY A 1 358 ? -1.252 -21.127 -2.777 1.00 64.81 358 GLY A O 1
ATOM 2857 N N . LYS A 1 359 ? -2.581 -19.378 -3.235 1.00 56.50 359 LYS A N 1
ATOM 2858 C CA . LYS A 1 359 ? -3.597 -20.115 -4.012 1.00 56.50 359 LYS A CA 1
ATOM 2859 C C . LYS A 1 359 ? -3.225 -20.292 -5.489 1.00 56.50 359 LYS A C 1
ATOM 2861 O O . LYS A 1 359 ? -4.028 -20.797 -6.271 1.00 56.50 359 LYS A O 1
ATOM 2866 N N . GLY A 1 360 ? -2.029 -19.859 -5.887 1.00 51.81 360 GLY A N 1
ATOM 2867 C CA . GLY A 1 360 ? -1.467 -20.140 -7.204 1.00 51.81 360 GLY A CA 1
ATOM 2868 C C . GLY A 1 360 ? -1.267 -21.644 -7.404 1.00 51.81 360 GLY A C 1
ATOM 2869 O O . GLY A 1 360 ? -0.771 -22.336 -6.521 1.00 51.81 360 GLY A O 1
ATOM 2870 N N . THR A 1 361 ? -1.680 -22.145 -8.567 1.00 42.84 361 THR A N 1
ATOM 2871 C CA . THR A 1 361 ? -1.606 -23.552 -8.980 1.00 42.84 361 THR A CA 1
ATOM 2872 C C . THR A 1 361 ? -0.279 -24.213 -8.609 1.00 42.84 361 THR A C 1
ATOM 2874 O O . THR A 1 361 ? 0.780 -23.725 -9.004 1.00 42.84 361 THR A O 1
ATOM 2877 N N . HIS A 1 362 ? -0.355 -25.374 -7.950 1.00 43.44 362 HIS A N 1
ATOM 2878 C CA . HIS A 1 362 ? 0.724 -26.354 -7.861 1.00 43.44 362 HIS A CA 1
ATOM 2879 C C . HIS A 1 362 ? 1.243 -26.696 -9.268 1.00 43.44 362 HIS A C 1
ATOM 2881 O O . HIS A 1 362 ? 0.759 -27.623 -9.917 1.00 43.44 362 HIS A O 1
ATOM 2887 N N . ARG A 1 363 ? 2.250 -25.973 -9.760 1.00 41.88 363 ARG A N 1
ATOM 2888 C CA . ARG A 1 363 ? 3.140 -26.492 -10.796 1.00 41.88 363 ARG A CA 1
ATOM 2889 C C . ARG A 1 363 ? 4.421 -26.928 -10.113 1.00 41.88 363 ARG A C 1
ATOM 2891 O O . ARG A 1 363 ? 5.118 -26.118 -9.517 1.00 41.88 363 ARG A O 1
ATOM 2898 N N . ARG A 1 364 ? 4.662 -28.240 -10.193 1.00 41.09 364 ARG A N 1
ATOM 2899 C CA . ARG A 1 364 ? 5.908 -28.940 -9.869 1.00 41.09 364 ARG A CA 1
ATOM 2900 C C . ARG A 1 364 ? 7.122 -28.087 -10.256 1.00 41.09 364 ARG A C 1
ATOM 2902 O O . ARG A 1 364 ? 7.528 -28.094 -11.412 1.00 41.09 364 ARG A O 1
ATOM 2909 N N . GLN A 1 365 ? 7.703 -27.398 -9.286 1.00 40.19 365 GLN A N 1
ATOM 2910 C CA . GLN A 1 365 ? 9.109 -27.034 -9.297 1.00 40.19 365 GLN A CA 1
ATOM 2911 C C . GLN A 1 365 ? 9.694 -27.559 -7.993 1.00 40.19 365 GLN A C 1
ATOM 2913 O O . GLN A 1 365 ? 9.203 -27.306 -6.896 1.00 40.19 365 GLN A O 1
ATOM 2918 N N . THR A 1 366 ? 10.652 -28.446 -8.190 1.00 32.75 366 THR A N 1
ATOM 2919 C CA . THR A 1 366 ? 11.502 -29.107 -7.213 1.00 32.75 366 THR A CA 1
ATOM 2920 C C . THR A 1 366 ? 12.108 -28.109 -6.230 1.00 32.75 366 THR A C 1
ATOM 2922 O O . THR A 1 366 ? 12.687 -27.131 -6.678 1.00 32.75 366 THR A O 1
ATOM 2925 N N . TYR A 1 367 ? 11.986 -28.419 -4.936 1.00 33.75 367 TYR A N 1
ATOM 2926 C CA . TYR A 1 367 ? 12.790 -27.944 -3.802 1.00 33.75 367 TYR A CA 1
ATOM 2927 C C . TYR A 1 367 ? 13.078 -26.429 -3.684 1.00 33.75 367 TYR A C 1
ATOM 2929 O O . TYR A 1 367 ? 13.847 -25.849 -4.434 1.00 33.75 367 TYR A O 1
ATOM 2937 N N . GLU A 1 368 ? 12.519 -25.858 -2.609 1.00 42.56 368 GLU A N 1
ATOM 2938 C CA . GLU A 1 368 ? 13.067 -24.736 -1.828 1.00 42.56 368 GLU A CA 1
ATOM 2939 C C . GLU A 1 368 ? 13.148 -23.346 -2.481 1.00 42.56 368 GLU A C 1
ATOM 2941 O O . GLU A 1 368 ? 14.195 -22.898 -2.929 1.00 42.56 368 GLU A O 1
ATOM 2946 N N . ALA A 1 369 ? 12.059 -22.582 -2.349 1.00 47.56 369 ALA A N 1
ATOM 2947 C CA . ALA A 1 369 ? 12.133 -21.249 -1.745 1.00 47.56 369 ALA A CA 1
ATOM 2948 C C . ALA A 1 369 ? 10.725 -20.745 -1.394 1.00 47.56 369 ALA A C 1
ATOM 2950 O O . ALA A 1 369 ? 9.824 -20.656 -2.230 1.00 47.56 369 ALA A O 1
ATOM 2951 N N . VAL A 1 370 ? 10.523 -20.420 -0.118 1.00 54.19 370 VAL A N 1
ATOM 2952 C CA . VAL A 1 370 ? 9.325 -19.728 0.363 1.00 54.19 370 VAL A CA 1
ATOM 2953 C C . VAL A 1 370 ? 9.378 -18.299 -0.184 1.00 54.19 370 VAL A C 1
ATOM 2955 O O . VAL A 1 370 ? 9.935 -17.404 0.439 1.00 54.19 370 VAL A O 1
ATOM 2958 N N . HIS A 1 371 ? 8.861 -18.076 -1.389 1.00 68.25 371 HIS A N 1
ATOM 2959 C CA . HIS A 1 371 ? 8.874 -16.743 -1.987 1.00 68.25 371 HIS A CA 1
ATOM 2960 C C . HIS A 1 371 ? 7.728 -15.888 -1.433 1.00 68.25 371 HIS A C 1
ATOM 2962 O O . HIS A 1 371 ? 6.560 -16.287 -1.489 1.00 68.25 371 HIS A O 1
ATOM 2968 N N . GLY A 1 372 ? 8.079 -14.713 -0.902 1.00 85.44 372 GLY A N 1
ATOM 2969 C CA . GLY A 1 372 ? 7.133 -13.648 -0.577 1.00 85.44 372 GLY A CA 1
ATOM 2970 C C . GLY A 1 372 ? 6.562 -12.972 -1.826 1.00 85.44 372 GLY A C 1
ATOM 2971 O O . GLY A 1 372 ? 6.745 -13.452 -2.942 1.00 85.44 372 GLY A O 1
ATOM 2972 N N . VAL A 1 373 ? 5.854 -11.859 -1.630 1.00 92.12 373 VAL A N 1
ATOM 2973 C CA . VAL A 1 373 ? 5.375 -10.975 -2.707 1.00 92.12 373 VAL A CA 1
ATOM 2974 C C . VAL A 1 373 ? 5.629 -9.534 -2.290 1.00 92.12 373 VAL A C 1
ATOM 2976 O O . VAL A 1 373 ? 5.266 -9.169 -1.171 1.00 92.12 373 VAL A O 1
ATOM 2979 N N . VAL A 1 374 ? 6.188 -8.716 -3.187 1.00 94.69 374 VAL A N 1
ATOM 2980 C CA . VAL A 1 374 ? 6.207 -7.253 -3.027 1.00 94.69 374 VAL A CA 1
ATOM 2981 C C . VAL A 1 374 ? 5.341 -6.611 -4.114 1.00 94.69 374 VAL A C 1
ATOM 2983 O O . VAL A 1 374 ? 5.714 -6.654 -5.289 1.00 94.69 374 VAL A O 1
ATOM 2986 N N . PRO A 1 375 ? 4.175 -6.034 -3.772 1.00 93.62 375 PRO A N 1
ATOM 2987 C CA . PRO A 1 375 ? 3.292 -5.411 -4.752 1.00 93.62 375 PRO A CA 1
ATOM 2988 C C . PRO A 1 375 ? 3.765 -4.000 -5.130 1.00 93.62 375 PRO A C 1
ATOM 2990 O O . PRO A 1 375 ? 4.495 -3.341 -4.391 1.00 93.62 375 PRO A O 1
ATOM 2993 N N . TYR A 1 376 ? 3.264 -3.484 -6.254 1.00 92.19 376 TYR A N 1
ATOM 2994 C CA . TYR A 1 376 ? 3.368 -2.058 -6.564 1.00 92.19 376 TYR A CA 1
ATOM 2995 C C . TYR A 1 376 ? 2.377 -1.252 -5.705 1.00 92.19 376 TYR A C 1
ATOM 2997 O O . TYR A 1 376 ? 1.162 -1.315 -5.930 1.00 92.19 376 TYR A O 1
ATOM 3005 N N . LEU A 1 377 ? 2.901 -0.478 -4.745 1.00 92.81 377 LEU A N 1
ATOM 3006 C CA . LEU A 1 377 ? 2.125 0.307 -3.771 1.00 92.81 377 LEU A CA 1
ATOM 3007 C C . LEU A 1 377 ? 1.113 1.263 -4.423 1.00 92.81 377 LEU A C 1
ATOM 3009 O O . LEU A 1 377 ? 0.017 1.443 -3.894 1.00 92.81 377 LEU A O 1
ATOM 3013 N N . GLY A 1 378 ? 1.440 1.828 -5.592 1.00 88.38 378 GLY A N 1
ATOM 3014 C CA . GLY A 1 378 ? 0.562 2.765 -6.303 1.00 88.38 378 GLY A CA 1
ATOM 3015 C C . GLY A 1 378 ? -0.819 2.189 -6.636 1.00 88.38 378 GLY A C 1
ATOM 3016 O O . GLY A 1 378 ? -1.791 2.936 -6.689 1.00 88.38 378 GLY A O 1
ATOM 3017 N N . THR A 1 379 ? -0.939 0.863 -6.763 1.00 86.94 379 THR A N 1
ATOM 3018 C CA . THR A 1 379 ? -2.226 0.172 -6.958 1.00 86.94 379 THR A CA 1
ATOM 3019 C C . THR A 1 379 ? -3.161 0.378 -5.762 1.00 86.94 379 THR A C 1
ATOM 3021 O O . THR A 1 379 ? -4.319 0.745 -5.935 1.00 86.94 379 THR A O 1
ATOM 3024 N N . LEU A 1 380 ? -2.640 0.198 -4.543 1.00 90.19 380 LEU A N 1
ATOM 3025 C CA . LEU A 1 380 ? -3.400 0.369 -3.300 1.00 90.19 380 LEU A CA 1
ATOM 3026 C C . LEU A 1 380 ? -3.704 1.845 -3.033 1.00 90.19 380 LEU A C 1
ATOM 3028 O O . LEU A 1 380 ? -4.805 2.180 -2.607 1.00 90.19 380 LEU A O 1
ATOM 3032 N N . LEU A 1 381 ? -2.744 2.733 -3.318 1.00 91.12 381 LEU A N 1
ATOM 3033 C CA . LEU A 1 381 ? -2.952 4.177 -3.184 1.00 91.12 381 LEU A CA 1
ATOM 3034 C C . LEU A 1 381 ? -4.029 4.678 -4.150 1.00 91.12 381 LEU A C 1
ATOM 3036 O O . LEU A 1 381 ? -4.864 5.477 -3.749 1.00 91.12 381 LEU A O 1
ATOM 3040 N N . THR A 1 382 ? -4.067 4.163 -5.383 1.00 86.81 382 THR A N 1
ATOM 3041 C CA . THR A 1 382 ? -5.121 4.496 -6.354 1.00 86.81 382 THR A CA 1
ATOM 3042 C C . THR A 1 382 ? -6.498 4.087 -5.835 1.00 86.81 382 THR A C 1
ATOM 3044 O O . THR A 1 382 ? -7.429 4.886 -5.908 1.00 86.81 382 THR A O 1
ATOM 3047 N N . ASP A 1 383 ? -6.632 2.889 -5.256 1.00 87.25 383 ASP A N 1
ATOM 3048 C CA . ASP A 1 383 ? -7.903 2.430 -4.679 1.00 87.25 383 ASP A CA 1
ATOM 3049 C C . ASP A 1 383 ? -8.346 3.315 -3.510 1.00 87.25 383 ASP A C 1
ATOM 3051 O O . ASP A 1 383 ? -9.509 3.715 -3.442 1.00 87.25 383 ASP A O 1
ATOM 3055 N N . LEU A 1 384 ? -7.414 3.664 -2.616 1.00 91.00 384 LEU A N 1
ATOM 3056 C CA . LEU A 1 384 ? -7.687 4.571 -1.503 1.00 91.00 384 LEU A CA 1
ATOM 3057 C C . LEU A 1 384 ? -8.095 5.961 -1.999 1.00 91.00 384 LEU A C 1
ATOM 3059 O O . LEU A 1 384 ? -9.048 6.527 -1.471 1.00 91.00 384 LEU A O 1
ATOM 3063 N N . THR A 1 385 ? -7.431 6.501 -3.025 1.00 88.88 385 THR A N 1
ATOM 3064 C CA . THR A 1 385 ? -7.794 7.788 -3.634 1.00 88.88 385 THR A CA 1
ATOM 3065 C C . THR A 1 385 ? -9.179 7.732 -4.266 1.00 88.88 385 THR A C 1
ATOM 3067 O O . THR A 1 385 ? -10.012 8.587 -3.972 1.00 88.88 385 THR A O 1
ATOM 3070 N N . MET A 1 386 ? -9.472 6.706 -5.071 1.00 88.75 386 MET A N 1
ATOM 3071 C CA . MET A 1 386 ? -10.794 6.527 -5.678 1.00 88.75 386 MET A CA 1
ATOM 3072 C C . MET A 1 386 ? -11.892 6.420 -4.617 1.00 88.75 386 MET A C 1
ATOM 3074 O O . MET A 1 386 ? -12.937 7.057 -4.745 1.00 88.75 386 MET A O 1
ATOM 3078 N N . LEU A 1 387 ? -11.654 5.653 -3.551 1.00 91.25 387 LEU A N 1
ATOM 3079 C CA . LEU A 1 387 ? -12.587 5.507 -2.439 1.00 91.25 387 LEU A CA 1
ATOM 3080 C C . LEU A 1 387 ? -12.780 6.823 -1.674 1.00 91.25 387 LEU A C 1
ATOM 3082 O O . LEU A 1 387 ? -13.911 7.182 -1.340 1.00 91.25 387 LEU A O 1
ATOM 3086 N N . HIS A 1 388 ? -11.690 7.550 -1.422 1.00 89.12 388 HIS A N 1
ATOM 3087 C CA . HIS A 1 388 ? -11.715 8.836 -0.735 1.00 89.12 388 HIS A CA 1
ATOM 3088 C C . HIS A 1 388 ? -12.538 9.874 -1.507 1.00 89.12 388 HIS A C 1
ATOM 3090 O O . HIS A 1 388 ? -13.315 10.596 -0.885 1.00 89.12 388 HIS A O 1
ATOM 3096 N N . THR A 1 389 ? -12.420 9.901 -2.839 1.00 89.69 389 THR A N 1
ATOM 3097 C CA . THR A 1 389 ? -13.210 10.776 -3.719 1.00 89.69 389 THR A CA 1
ATOM 3098 C C . THR A 1 389 ? -14.667 10.322 -3.854 1.00 89.69 389 THR A C 1
ATOM 3100 O O . THR A 1 389 ? -15.554 11.159 -3.999 1.00 89.69 389 THR A O 1
ATOM 3103 N N . ALA A 1 390 ? -14.941 9.015 -3.815 1.00 92.12 390 ALA A N 1
ATOM 3104 C CA . ALA A 1 390 ? -16.279 8.474 -4.061 1.00 92.12 390 ALA A CA 1
ATOM 3105 C C . ALA A 1 390 ? -17.235 8.558 -2.859 1.00 92.12 390 ALA A C 1
ATOM 3107 O O . ALA A 1 390 ? -18.448 8.596 -3.063 1.00 92.12 390 ALA A O 1
ATOM 3108 N N . LEU A 1 391 ? -16.723 8.540 -1.621 1.00 92.50 391 LEU A N 1
ATOM 3109 C CA . LEU A 1 391 ? -17.545 8.515 -0.404 1.00 92.50 391 LEU A CA 1
ATOM 3110 C C . LEU A 1 391 ? -17.213 9.692 0.527 1.00 92.50 391 LEU A C 1
ATOM 3112 O O . LEU A 1 391 ? -16.038 9.908 0.830 1.00 92.50 391 LEU A O 1
ATOM 3116 N N . PRO A 1 392 ? -18.211 10.422 1.059 1.00 94.81 392 PRO A N 1
ATOM 3117 C CA . PRO A 1 392 ? -17.965 11.501 2.011 1.00 94.81 392 PRO A CA 1
ATOM 3118 C C . PRO A 1 392 ? -17.563 10.949 3.386 1.00 94.81 392 PRO A C 1
ATOM 3120 O O . PRO A 1 392 ? -17.965 9.848 3.770 1.00 94.81 392 PRO A O 1
ATOM 3123 N N . ASP A 1 393 ? -16.757 11.715 4.128 1.00 94.56 393 ASP A N 1
ATOM 3124 C CA . ASP A 1 393 ? -16.308 11.349 5.481 1.00 94.56 393 ASP A CA 1
ATOM 3125 C C . ASP A 1 393 ? -17.424 11.425 6.532 1.00 94.56 393 ASP A C 1
ATOM 3127 O O . ASP A 1 393 ? -17.387 10.682 7.514 1.00 94.56 393 ASP A O 1
ATOM 3131 N N . VAL A 1 394 ? -18.421 12.277 6.293 1.00 96.62 394 VAL A N 1
ATOM 3132 C CA . VAL A 1 394 ? -19.613 12.455 7.127 1.00 96.62 394 VAL A CA 1
ATOM 3133 C C . VAL A 1 394 ? -20.875 12.473 6.263 1.00 96.62 394 VAL A C 1
ATOM 3135 O O . VAL A 1 394 ? -20.804 12.767 5.067 1.00 96.62 394 VAL A O 1
ATOM 3138 N N . ASN A 1 395 ? -22.028 12.135 6.839 1.00 94.56 395 ASN A N 1
ATOM 3139 C CA . ASN A 1 395 ? -23.322 12.324 6.179 1.00 94.56 395 ASN A CA 1
ATOM 3140 C C . ASN A 1 395 ? -23.814 13.784 6.307 1.00 94.56 395 ASN A C 1
ATOM 3142 O O . ASN A 1 395 ? -23.106 14.657 6.807 1.00 94.56 395 ASN A O 1
ATOM 3146 N N . LYS A 1 396 ? -25.046 14.047 5.848 1.00 93.44 396 LYS A N 1
ATOM 3147 C CA . LYS A 1 396 ? -25.676 15.378 5.912 1.00 93.44 396 LYS A CA 1
ATOM 3148 C C . LYS A 1 396 ? -25.901 15.878 7.345 1.00 93.44 396 LYS A C 1
ATOM 3150 O O . LYS A 1 396 ? -25.912 17.083 7.553 1.00 93.44 396 LYS A O 1
ATOM 3155 N N . ASP A 1 397 ? -26.021 14.964 8.303 1.00 92.69 397 ASP A N 1
ATOM 3156 C CA . ASP A 1 397 ? -26.255 15.258 9.720 1.00 92.69 397 ASP A CA 1
ATOM 3157 C C . ASP A 1 397 ? -24.941 15.393 10.514 1.00 92.69 397 ASP A C 1
ATOM 3159 O O . ASP A 1 397 ? -24.952 15.492 11.737 1.00 92.69 397 ASP A O 1
ATOM 3163 N N . GLY A 1 398 ? -23.787 15.363 9.834 1.00 94.62 398 GLY A N 1
ATOM 3164 C CA . GLY A 1 398 ? -22.467 15.437 10.464 1.00 94.62 398 GLY A CA 1
ATOM 3165 C C . GLY A 1 398 ? -21.995 14.133 11.121 1.00 94.62 398 GLY A C 1
ATOM 3166 O O . GLY A 1 398 ? -20.948 14.123 11.765 1.00 94.62 398 GLY A O 1
ATOM 3167 N N . LEU A 1 399 ? -22.718 13.022 10.944 1.00 96.94 399 LEU A N 1
ATOM 3168 C CA . LEU A 1 399 ? -22.348 11.713 11.484 1.00 96.94 399 LEU A CA 1
ATOM 3169 C C . LEU A 1 399 ? -21.215 11.086 10.669 1.00 96.94 399 LEU A C 1
ATOM 3171 O O . LEU A 1 399 ? -21.239 11.106 9.436 1.00 96.94 399 LEU A O 1
ATOM 3175 N N . ILE A 1 400 ? -20.245 10.470 11.348 1.00 97.94 400 ILE A N 1
ATOM 3176 C CA . ILE A 1 400 ? -19.083 9.836 10.715 1.00 97.94 400 ILE A CA 1
ATOM 3177 C C . ILE A 1 400 ? -19.545 8.643 9.889 1.00 97.94 400 ILE A C 1
ATOM 3179 O O . ILE A 1 400 ? -20.229 7.760 10.396 1.00 97.94 400 ILE A O 1
ATOM 3183 N N . ASN A 1 401 ? -19.121 8.589 8.629 1.00 96.81 401 ASN A N 1
ATOM 3184 C CA . ASN A 1 401 ? -19.422 7.494 7.716 1.00 96.81 401 ASN A CA 1
ATOM 3185 C C . ASN A 1 401 ? -18.539 6.275 8.006 1.00 96.81 401 ASN A C 1
ATOM 3187 O O . ASN A 1 401 ? -17.451 6.133 7.441 1.00 96.81 401 ASN A O 1
ATOM 3191 N N . PHE A 1 402 ? -18.996 5.385 8.883 1.00 96.12 402 PHE A N 1
ATOM 3192 C CA . PHE A 1 402 ? -18.262 4.176 9.242 1.00 96.12 402 PHE A CA 1
ATOM 3193 C C . PHE A 1 402 ? -18.237 3.139 8.109 1.00 96.12 402 PHE A C 1
ATOM 3195 O O . PHE A 1 402 ? -17.280 2.378 7.999 1.00 96.12 402 PHE A O 1
ATOM 3202 N N . GLU A 1 403 ? -19.207 3.158 7.195 1.00 93.12 403 GLU A N 1
ATOM 3203 C CA . GLU A 1 403 ? -19.174 2.314 5.992 1.00 93.12 403 GLU A CA 1
ATOM 3204 C C . GLU A 1 403 ? -17.993 2.677 5.071 1.00 93.12 403 GLU A C 1
ATOM 3206 O O . GLU A 1 403 ? -17.288 1.798 4.567 1.00 93.12 403 GLU A O 1
ATOM 3211 N N . LYS A 1 404 ? -17.688 3.975 4.916 1.00 95.06 404 LYS A N 1
ATOM 3212 C CA . LYS A 1 404 ? -16.444 4.414 4.258 1.00 95.06 404 LYS A CA 1
ATOM 3213 C C . LYS A 1 404 ? -15.218 3.860 4.989 1.00 95.06 404 LYS A C 1
ATOM 3215 O O . LYS A 1 404 ? -14.297 3.374 4.336 1.00 95.06 404 LYS A O 1
ATOM 3220 N N . ARG A 1 405 ? -15.216 3.893 6.327 1.00 96.19 405 ARG A N 1
ATOM 3221 C CA . ARG A 1 405 ? -14.111 3.376 7.151 1.00 96.19 405 ARG A CA 1
ATOM 3222 C C . ARG A 1 405 ? -13.899 1.874 6.986 1.00 96.19 405 ARG A C 1
ATOM 3224 O O . ARG A 1 405 ? -12.750 1.458 6.875 1.00 96.19 405 ARG A O 1
ATOM 3231 N N . ARG A 1 406 ? -14.970 1.077 6.883 1.00 94.88 406 ARG A N 1
ATOM 3232 C CA . ARG A 1 406 ? -14.878 -0.363 6.577 1.00 94.88 406 ARG A CA 1
ATOM 3233 C C . ARG A 1 406 ? -14.194 -0.607 5.234 1.00 94.88 406 ARG A C 1
ATOM 3235 O O . ARG A 1 406 ? -13.259 -1.397 5.165 1.00 94.88 406 ARG A O 1
ATOM 3242 N N . LYS A 1 407 ? -14.583 0.127 4.189 1.00 94.75 407 LYS A N 1
ATOM 3243 C CA . LYS A 1 407 ? -13.962 0.007 2.856 1.00 94.75 407 LYS A CA 1
ATOM 3244 C C . LYS A 1 407 ? -12.501 0.458 2.837 1.00 94.75 407 LYS A C 1
ATOM 3246 O O . LYS A 1 407 ? -11.670 -0.158 2.176 1.00 94.75 407 LYS A O 1
ATOM 3251 N N . GLU A 1 408 ? -12.162 1.510 3.582 1.00 95.62 408 GLU A N 1
ATOM 3252 C CA . GLU A 1 408 ? -10.767 1.932 3.762 1.00 95.62 408 GLU A CA 1
ATOM 3253 C C . GLU A 1 408 ? -9.965 0.838 4.479 1.00 95.62 408 GLU A C 1
ATOM 3255 O O . GLU A 1 408 ? -8.863 0.488 4.050 1.00 95.62 408 GLU A O 1
ATOM 3260 N N . PHE A 1 409 ? -10.546 0.244 5.524 1.00 95.69 409 PHE A N 1
ATOM 3261 C CA . PHE A 1 409 ? -9.949 -0.866 6.250 1.00 95.69 409 PHE A CA 1
ATOM 3262 C C . PHE A 1 409 ? -9.713 -2.094 5.369 1.00 95.69 409 PHE A C 1
ATOM 3264 O O . PHE A 1 409 ? -8.669 -2.714 5.517 1.00 95.69 409 PHE A O 1
ATOM 3271 N N . GLU A 1 410 ? -10.593 -2.439 4.429 1.00 94.56 410 GLU A N 1
ATOM 3272 C CA . GLU A 1 410 ? -10.364 -3.569 3.513 1.00 94.56 410 GLU A CA 1
ATOM 3273 C C . GLU A 1 410 ? -9.068 -3.407 2.702 1.00 94.56 410 GLU A C 1
ATOM 3275 O O . GLU A 1 410 ? -8.280 -4.350 2.574 1.00 94.56 410 GLU A O 1
ATOM 3280 N N . ILE A 1 411 ? -8.799 -2.196 2.206 1.00 94.19 411 ILE A N 1
ATOM 3281 C CA . ILE A 1 411 ? -7.575 -1.898 1.451 1.00 94.19 411 ILE A CA 1
ATOM 3282 C C . ILE A 1 411 ? -6.351 -1.917 2.379 1.00 94.19 411 ILE A C 1
ATOM 3284 O O . ILE A 1 411 ? -5.305 -2.468 2.025 1.00 94.19 411 ILE A O 1
ATOM 3288 N N . ILE A 1 412 ? -6.482 -1.383 3.595 1.00 94.00 412 ILE A N 1
ATOM 3289 C CA . ILE A 1 412 ? -5.432 -1.442 4.621 1.00 94.00 412 ILE A CA 1
ATOM 3290 C C . ILE A 1 412 ? -5.145 -2.885 5.061 1.00 94.00 412 ILE A C 1
ATOM 3292 O O . ILE A 1 412 ? -3.986 -3.285 5.166 1.00 94.00 412 ILE A O 1
ATOM 3296 N N . ALA A 1 413 ? -6.167 -3.713 5.248 1.00 92.56 413 ALA A N 1
ATOM 3297 C CA . ALA A 1 413 ? -6.021 -5.125 5.572 1.00 92.56 413 ALA A CA 1
ATOM 3298 C C . ALA A 1 413 ? -5.292 -5.862 4.440 1.00 92.56 413 ALA A C 1
ATOM 3300 O O . ALA A 1 413 ? -4.384 -6.655 4.698 1.00 92.56 413 ALA A O 1
ATOM 3301 N N . LYS A 1 414 ? -5.600 -5.534 3.180 1.00 92.44 414 LYS A N 1
ATOM 3302 C CA . LYS A 1 414 ? -4.875 -6.050 2.014 1.00 92.44 414 LYS A CA 1
ATOM 3303 C C . LYS A 1 414 ? -3.396 -5.643 2.015 1.00 92.44 414 LYS A C 1
ATOM 3305 O O . LYS A 1 414 ? -2.542 -6.492 1.764 1.00 92.44 414 LYS A O 1
ATOM 3310 N N . LEU A 1 415 ? -3.070 -4.396 2.368 1.00 93.75 415 LEU A N 1
ATOM 3311 C CA . LEU A 1 415 ? -1.681 -3.960 2.575 1.00 93.75 415 LEU A CA 1
ATOM 3312 C C . LEU A 1 415 ? -0.981 -4.830 3.634 1.00 93.75 415 LEU A C 1
ATOM 3314 O O . LEU A 1 415 ? 0.091 -5.368 3.363 1.00 93.75 415 LEU A O 1
ATOM 3318 N N . THR A 1 416 ? -1.604 -5.037 4.800 1.00 91.94 416 THR A N 1
ATOM 3319 C CA . THR A 1 416 ? -1.008 -5.855 5.876 1.00 91.94 416 THR A CA 1
ATOM 3320 C C . THR A 1 416 ? -0.810 -7.319 5.471 1.00 91.94 416 THR A C 1
ATOM 3322 O O . THR A 1 416 ? 0.203 -7.929 5.816 1.00 91.94 416 THR A O 1
ATOM 3325 N N . LEU A 1 417 ? -1.718 -7.878 4.663 1.00 92.00 417 LEU A N 1
ATOM 3326 C CA . LEU A 1 417 ? -1.563 -9.212 4.083 1.00 92.00 417 LEU A CA 1
ATOM 3327 C C . LEU A 1 417 ? -0.329 -9.282 3.173 1.00 92.00 417 LEU A C 1
ATOM 3329 O O . LEU A 1 417 ? 0.457 -10.229 3.259 1.00 92.00 417 LEU A O 1
ATOM 3333 N N . PHE A 1 418 ? -0.125 -8.274 2.324 1.00 92.94 418 PHE A N 1
ATOM 3334 C CA . PHE A 1 418 ? 1.072 -8.202 1.491 1.00 92.94 418 PHE A CA 1
ATOM 3335 C C . PHE A 1 418 ? 2.346 -8.010 2.320 1.00 92.94 418 PHE A C 1
ATOM 3337 O O . PHE A 1 418 ? 3.363 -8.606 1.982 1.00 92.94 418 PHE A O 1
ATOM 3344 N N . GLN A 1 419 ? 2.306 -7.271 3.433 1.00 93.88 419 GLN A N 1
ATOM 3345 C CA . GLN A 1 419 ? 3.458 -7.131 4.334 1.00 93.88 419 GLN A CA 1
ATOM 3346 C C . GLN A 1 419 ? 3.830 -8.464 4.994 1.00 93.88 419 GLN A C 1
ATOM 3348 O O . GLN A 1 419 ? 5.010 -8.825 5.050 1.00 93.88 419 GLN A O 1
ATOM 3353 N N . ALA A 1 420 ? 2.833 -9.246 5.417 1.00 91.31 420 ALA A N 1
ATOM 3354 C CA . ALA A 1 420 ? 3.046 -10.603 5.916 1.00 91.31 420 ALA A CA 1
ATOM 3355 C C . ALA A 1 420 ? 3.643 -11.519 4.832 1.00 91.31 420 ALA A C 1
ATOM 3357 O O . ALA A 1 420 ? 4.507 -12.346 5.122 1.00 91.31 420 ALA A O 1
ATOM 3358 N N . SER A 1 421 ? 3.233 -11.349 3.570 1.00 90.88 421 SER A N 1
ATOM 3359 C CA . SER A 1 421 ? 3.837 -12.058 2.436 1.00 90.88 421 SER A CA 1
ATOM 3360 C C . SER A 1 421 ? 5.290 -11.634 2.192 1.00 90.88 421 SER A C 1
ATOM 3362 O O . SER A 1 421 ? 6.162 -12.493 2.100 1.00 90.88 421 SER A O 1
ATOM 3364 N N . ALA A 1 422 ? 5.586 -10.331 2.154 1.00 92.56 422 ALA A N 1
ATOM 3365 C CA . ALA A 1 422 ? 6.939 -9.796 1.980 1.00 92.56 422 ALA A CA 1
ATOM 3366 C C . ALA A 1 422 ? 7.894 -10.229 3.108 1.00 92.56 422 ALA A C 1
ATOM 3368 O O . ALA A 1 422 ? 9.083 -10.430 2.887 1.00 92.56 422 ALA A O 1
ATOM 3369 N N . SER A 1 423 ? 7.371 -10.463 4.312 1.00 91.56 423 SER A N 1
ATOM 3370 C CA . SER A 1 423 ? 8.152 -10.949 5.459 1.00 91.56 423 SER A CA 1
ATOM 3371 C C . SER A 1 423 ? 8.689 -12.372 5.294 1.00 91.56 423 SER A C 1
ATOM 3373 O O . SER A 1 423 ? 9.525 -12.797 6.083 1.00 91.56 423 SER A O 1
ATOM 3375 N N . LYS A 1 424 ? 8.246 -13.099 4.261 1.00 90.94 424 LYS A N 1
ATOM 3376 C CA . LYS A 1 424 ? 8.765 -14.426 3.913 1.00 90.94 424 LYS A CA 1
ATOM 3377 C C . LYS A 1 424 ? 10.092 -14.379 3.151 1.00 90.94 424 LYS A C 1
ATOM 3379 O O . LYS A 1 424 ? 10.751 -15.410 3.059 1.00 90.94 424 LYS A O 1
ATOM 3384 N N . TYR A 1 425 ? 10.490 -13.231 2.591 1.00 90.25 425 TYR A N 1
ATOM 3385 C CA . TYR A 1 425 ? 11.793 -13.124 1.933 1.00 90.25 425 TYR A CA 1
ATOM 3386 C C . TYR A 1 425 ? 12.925 -13.244 2.956 1.00 90.25 425 TYR A C 1
ATOM 3388 O O . TYR A 1 425 ? 12.992 -12.486 3.920 1.00 90.25 425 TYR A O 1
ATOM 3396 N N . LEU A 1 426 ? 13.849 -14.167 2.693 1.00 89.56 426 LEU A N 1
ATOM 3397 C CA . LEU A 1 426 ? 15.080 -14.371 3.460 1.00 89.56 426 LEU A CA 1
ATOM 3398 C C . LEU A 1 426 ? 16.299 -13.934 2.633 1.00 89.56 426 LEU A C 1
ATOM 3400 O O . LEU A 1 426 ? 17.258 -14.682 2.469 1.00 89.56 426 LEU A O 1
ATOM 3404 N N . LEU A 1 427 ? 16.223 -12.737 2.044 1.00 90.12 427 LEU A N 1
ATOM 3405 C CA . LEU A 1 427 ? 17.282 -12.172 1.207 1.00 90.12 427 LEU A CA 1
ATOM 3406 C C . LEU A 1 427 ? 18.099 -11.152 2.020 1.00 90.12 427 LEU A C 1
ATOM 3408 O O . LEU A 1 427 ? 17.500 -10.270 2.639 1.00 90.12 427 LEU A O 1
ATOM 3412 N N . PRO A 1 428 ? 19.441 -11.241 2.040 1.00 90.31 428 PRO A N 1
ATOM 3413 C CA . PRO A 1 428 ? 20.271 -10.258 2.727 1.00 90.31 428 PRO A CA 1
ATOM 3414 C C . PRO A 1 428 ? 20.257 -8.916 1.983 1.00 90.31 428 PRO A C 1
ATOM 3416 O O . PRO A 1 428 ? 20.318 -8.871 0.755 1.00 90.31 428 PRO A O 1
ATOM 3419 N N . LEU A 1 429 ? 20.215 -7.810 2.729 1.00 92.94 429 LEU A N 1
ATOM 3420 C CA . LEU A 1 429 ? 20.269 -6.471 2.143 1.00 92.94 429 LEU A CA 1
ATOM 3421 C C . LEU A 1 429 ? 21.685 -6.158 1.636 1.00 92.94 429 LEU A C 1
ATOM 3423 O O . LEU A 1 429 ? 22.638 -6.118 2.417 1.00 92.94 429 LEU A O 1
ATOM 3427 N N . ASN A 1 430 ? 21.818 -5.871 0.339 1.00 92.75 430 ASN A N 1
ATOM 3428 C CA . ASN A 1 430 ? 23.081 -5.445 -0.257 1.00 92.75 430 ASN A CA 1
ATOM 3429 C C . ASN A 1 430 ? 23.278 -3.926 -0.120 1.00 92.75 430 ASN A C 1
ATOM 3431 O O . ASN A 1 430 ? 22.739 -3.134 -0.895 1.00 92.75 430 ASN A O 1
ATOM 3435 N N . LEU A 1 431 ? 24.097 -3.507 0.848 1.00 93.25 431 LEU A N 1
ATOM 3436 C CA . LEU A 1 431 ? 24.360 -2.088 1.109 1.00 93.25 431 LEU A CA 1
ATOM 3437 C C . LEU A 1 431 ? 25.083 -1.371 -0.041 1.00 93.25 431 LEU A C 1
ATOM 3439 O O . LEU A 1 431 ? 24.925 -0.161 -0.182 1.00 93.25 431 LEU A O 1
ATOM 3443 N N . SER A 1 432 ? 25.840 -2.084 -0.882 1.00 92.50 432 SER A N 1
ATOM 3444 C CA . SER A 1 432 ? 26.486 -1.486 -2.056 1.00 92.50 432 SER A CA 1
ATOM 3445 C C . SER A 1 432 ? 25.462 -1.083 -3.117 1.00 92.50 432 SER A C 1
ATOM 3447 O O . SER A 1 432 ? 25.582 0.011 -3.670 1.00 92.50 432 SER A O 1
ATOM 3449 N N . LEU A 1 433 ? 24.429 -1.909 -3.351 1.00 94.00 433 LEU A N 1
ATOM 3450 C CA . LEU A 1 433 ? 23.294 -1.538 -4.206 1.00 94.00 433 LEU A CA 1
ATOM 3451 C C . LEU A 1 433 ? 22.578 -0.317 -3.625 1.00 94.00 433 LEU A C 1
ATOM 3453 O O . LEU A 1 433 ? 22.327 0.638 -4.353 1.00 94.00 433 LEU A O 1
ATOM 3457 N N . VAL A 1 434 ? 22.252 -0.340 -2.326 1.00 93.31 434 VAL A N 1
ATOM 3458 C CA . VAL A 1 434 ? 21.542 0.770 -1.666 1.00 93.31 434 VAL A CA 1
ATOM 3459 C C . VAL A 1 434 ? 22.337 2.065 -1.804 1.00 93.31 434 VAL A C 1
ATOM 3461 O O . VAL A 1 434 ? 21.797 3.074 -2.249 1.00 93.31 434 VAL A O 1
ATOM 3464 N N . HIS A 1 435 ? 23.632 2.033 -1.488 1.00 92.50 435 HIS A N 1
ATOM 3465 C CA . HIS A 1 435 ? 24.505 3.189 -1.644 1.00 92.50 435 HIS A CA 1
ATOM 3466 C C . HIS A 1 435 ? 24.484 3.703 -3.088 1.00 92.50 435 HIS A C 1
ATOM 3468 O O . HIS A 1 435 ? 24.186 4.870 -3.312 1.00 92.50 435 HIS A O 1
ATOM 3474 N N . TRP A 1 436 ? 24.712 2.835 -4.079 1.00 93.38 436 TRP A N 1
ATOM 3475 C CA . TRP A 1 436 ? 24.649 3.206 -5.496 1.00 93.38 436 TRP A CA 1
ATOM 3476 C C . TRP A 1 436 ? 23.304 3.832 -5.885 1.00 93.38 436 TRP A C 1
ATOM 3478 O O . TRP A 1 436 ? 23.278 4.920 -6.458 1.00 93.38 436 TRP A O 1
ATOM 3488 N N . LEU A 1 437 ? 22.185 3.217 -5.499 1.00 93.25 437 LEU A N 1
ATOM 3489 C CA . LEU A 1 437 ? 20.846 3.688 -5.846 1.00 93.25 437 LEU A CA 1
ATOM 3490 C C . LEU A 1 437 ? 20.592 5.122 -5.345 1.00 93.25 437 LEU A C 1
ATOM 3492 O O . LEU A 1 437 ? 19.988 5.927 -6.058 1.00 93.25 437 LEU A O 1
ATOM 3496 N N . TYR A 1 438 ? 21.081 5.453 -4.147 1.00 91.25 438 TYR A N 1
ATOM 3497 C CA . TYR A 1 438 ? 20.840 6.748 -3.507 1.00 91.25 438 TYR A CA 1
ATOM 3498 C C . TYR A 1 438 ? 21.909 7.811 -3.790 1.00 91.25 438 TYR A C 1
ATOM 3500 O O . TYR A 1 438 ? 21.570 8.995 -3.791 1.00 91.25 438 TYR A O 1
ATOM 3508 N N . THR A 1 439 ? 23.165 7.432 -4.050 1.00 90.44 439 THR A N 1
ATOM 3509 C CA . THR A 1 439 ? 24.264 8.395 -4.261 1.00 90.44 439 THR A CA 1
ATOM 3510 C C . THR A 1 439 ? 24.617 8.629 -5.723 1.00 90.44 439 THR A C 1
ATOM 3512 O O . THR A 1 439 ? 25.197 9.664 -6.047 1.00 90.44 439 THR A O 1
ATOM 3515 N N . SER A 1 440 ? 24.332 7.675 -6.614 1.00 88.19 440 SER A N 1
ATOM 3516 C CA . SER A 1 440 ? 24.733 7.812 -8.013 1.00 88.19 440 SER A CA 1
ATOM 3517 C C . SER A 1 440 ? 23.876 8.863 -8.732 1.00 88.19 440 SER A C 1
ATOM 3519 O O . SER A 1 440 ? 22.657 8.897 -8.547 1.00 88.19 440 SER A O 1
ATOM 3521 N N . PRO A 1 441 ? 24.494 9.724 -9.562 1.00 88.50 441 PRO A N 1
ATOM 3522 C CA . PRO A 1 441 ? 23.794 10.817 -10.219 1.00 88.50 441 PRO A CA 1
ATOM 3523 C C . PRO A 1 441 ? 22.771 10.283 -11.223 1.00 88.50 441 PRO A C 1
ATOM 3525 O O . PRO A 1 441 ? 23.088 9.454 -12.079 1.00 88.50 441 PRO A O 1
ATOM 3528 N N . THR A 1 442 ? 21.550 10.802 -11.143 1.00 91.00 442 THR A N 1
ATOM 3529 C CA . THR A 1 442 ? 20.460 10.495 -12.071 1.00 91.00 442 THR A CA 1
ATOM 3530 C C . THR A 1 442 ? 20.079 11.731 -12.873 1.00 91.00 442 THR A C 1
ATOM 3532 O O . THR A 1 442 ? 20.187 12.853 -12.389 1.00 91.00 442 THR A O 1
ATOM 3535 N N . LEU A 1 443 ? 19.598 11.518 -14.092 1.00 89.06 443 LEU A N 1
ATOM 3536 C CA . LEU A 1 443 ? 19.002 12.548 -14.932 1.00 89.06 443 LEU A CA 1
ATOM 3537 C C . LEU A 1 443 ? 17.560 12.812 -14.483 1.00 89.06 443 LEU A C 1
ATOM 3539 O O . LEU A 1 443 ? 16.810 11.871 -14.219 1.00 89.06 443 LEU A O 1
ATOM 3543 N N . SER A 1 444 ? 17.148 14.076 -14.472 1.00 88.94 444 SER A N 1
ATOM 3544 C CA . SER A 1 444 ? 15.730 14.442 -14.415 1.00 88.94 444 SER A CA 1
ATOM 3545 C C . SER A 1 444 ? 14.983 13.967 -15.668 1.00 88.94 444 SER A C 1
ATOM 3547 O O . SER A 1 444 ? 15.583 13.593 -16.684 1.00 88.94 444 SER A O 1
ATOM 3549 N N . GLU A 1 445 ? 13.650 14.002 -15.631 1.00 83.50 445 GLU A N 1
ATOM 3550 C CA . GLU A 1 445 ? 12.819 13.642 -16.786 1.00 83.50 445 GLU A CA 1
ATOM 3551 C C . GLU A 1 445 ? 13.116 14.536 -18.005 1.00 83.50 445 GLU A C 1
ATOM 3553 O O . GLU A 1 445 ? 13.291 14.036 -19.120 1.00 83.50 445 GLU A O 1
ATOM 3558 N N . SER A 1 446 ? 13.258 15.846 -17.778 1.00 88.38 446 SER A N 1
ATOM 3559 C CA . SER A 1 446 ? 13.585 16.822 -18.823 1.00 88.38 446 SER A CA 1
ATOM 3560 C C . SER A 1 446 ? 14.972 16.570 -19.423 1.00 88.38 446 SER A C 1
ATOM 3562 O O . SER A 1 446 ? 15.112 16.466 -20.644 1.00 88.38 446 SER A O 1
ATOM 3564 N N . GLU A 1 447 ? 15.995 16.380 -18.582 1.00 92.75 447 GLU A N 1
ATOM 3565 C CA . GLU A 1 447 ? 17.358 16.068 -19.036 1.00 92.75 447 GLU A CA 1
ATOM 3566 C C . GLU A 1 447 ? 17.412 14.745 -19.803 1.00 92.75 447 GLU A C 1
ATOM 3568 O O . GLU A 1 447 ? 18.048 14.660 -20.855 1.00 92.75 447 GLU A O 1
ATOM 3573 N N . SER A 1 448 ? 16.697 13.725 -19.322 1.00 92.69 448 SER A N 1
ATOM 3574 C CA . SER A 1 448 ? 16.589 12.428 -19.992 1.00 92.69 448 SER A CA 1
ATOM 3575 C C . SER A 1 448 ? 16.000 12.571 -21.395 1.00 92.69 448 SER A C 1
ATOM 3577 O O . SER A 1 448 ? 16.494 11.970 -22.355 1.00 92.69 448 SER A O 1
ATOM 3579 N N . PHE A 1 449 ? 14.958 13.391 -21.537 1.00 92.44 449 PHE A N 1
ATOM 3580 C CA . PHE A 1 449 ? 14.299 13.611 -22.818 1.00 92.44 449 PHE A CA 1
ATOM 3581 C C . PHE A 1 449 ? 15.163 14.424 -23.788 1.00 92.44 449 PHE A C 1
ATOM 3583 O O . PHE A 1 449 ? 15.250 14.078 -24.972 1.00 92.44 449 PHE A O 1
ATOM 3590 N N . MET A 1 450 ? 15.837 15.470 -23.302 1.00 93.75 450 MET A N 1
ATOM 3591 C CA . MET A 1 450 ? 16.773 16.265 -24.104 1.00 93.75 450 MET A CA 1
ATOM 3592 C C . MET A 1 450 ? 17.941 15.410 -24.598 1.00 93.75 450 MET A C 1
ATOM 3594 O O . MET A 1 450 ? 18.167 15.323 -25.807 1.00 93.75 450 MET A O 1
ATOM 3598 N N . LEU A 1 451 ? 18.596 14.673 -23.698 1.00 93.12 451 LEU A N 1
ATOM 3599 C CA . LEU A 1 451 ? 19.700 13.787 -24.057 1.00 93.12 451 LEU A CA 1
ATOM 3600 C C . LEU A 1 451 ? 19.259 12.701 -25.049 1.00 93.12 451 LEU A C 1
ATOM 3602 O O . LEU A 1 451 ? 19.978 12.377 -25.993 1.00 93.12 451 LEU A O 1
ATOM 3606 N N . SER A 1 452 ? 18.053 12.151 -24.893 1.00 94.06 452 SER A N 1
ATOM 3607 C CA . SER A 1 452 ? 17.499 11.196 -25.857 1.00 94.06 452 SER A CA 1
ATOM 3608 C C . SER A 1 452 ? 17.422 11.773 -27.276 1.00 94.06 452 SER A C 1
ATOM 3610 O O . SER A 1 452 ? 17.772 11.089 -28.245 1.00 94.06 452 SER A O 1
ATOM 3612 N N . LYS A 1 453 ? 16.979 13.030 -27.421 1.00 92.75 453 LYS A N 1
ATOM 3613 C CA . LYS A 1 453 ? 16.898 13.711 -28.725 1.00 92.75 453 LYS A CA 1
ATOM 3614 C C . LYS A 1 453 ? 18.269 13.902 -29.364 1.00 92.75 453 LYS A C 1
ATOM 3616 O O . LYS A 1 453 ? 18.382 13.714 -30.573 1.00 92.75 453 LYS A O 1
ATOM 3621 N N . GLU A 1 454 ? 19.281 14.228 -28.568 1.00 91.81 454 GLU A N 1
ATOM 3622 C CA . GLU A 1 454 ? 20.665 14.373 -29.034 1.00 91.81 454 GLU A CA 1
ATOM 3623 C C . GLU A 1 454 ? 21.250 13.037 -29.510 1.00 91.81 454 GLU A C 1
ATOM 3625 O O . GLU A 1 454 ? 21.911 12.971 -30.545 1.00 91.81 454 GLU A O 1
ATOM 3630 N N . LEU A 1 455 ? 20.978 11.949 -28.781 1.00 90.75 455 LEU A N 1
ATOM 3631 C CA . LEU A 1 455 ? 21.513 10.621 -29.097 1.00 90.75 455 LEU A CA 1
ATOM 3632 C C . LEU A 1 455 ? 20.907 10.010 -30.363 1.00 90.75 455 LEU A C 1
ATOM 3634 O O . LEU A 1 455 ? 21.597 9.296 -31.096 1.00 90.75 455 LEU A O 1
ATOM 3638 N N . GLU A 1 456 ? 19.614 10.239 -30.600 1.00 88.25 456 GLU A N 1
ATOM 3639 C CA . GLU A 1 456 ? 18.906 9.782 -31.796 1.00 88.25 456 GLU A CA 1
ATOM 3640 C C . GLU A 1 456 ? 17.958 10.877 -32.298 1.00 88.25 456 GLU A C 1
ATOM 3642 O O . GLU A 1 456 ? 16.789 10.973 -31.892 1.00 88.25 456 GLU A O 1
ATOM 3647 N N . VAL A 1 457 ? 18.480 11.695 -33.218 1.00 81.94 457 VAL A N 1
ATOM 3648 C CA . VAL A 1 457 ? 17.710 12.715 -33.937 1.00 81.94 457 VAL A CA 1
ATOM 3649 C C . VAL A 1 457 ? 16.584 12.027 -34.704 1.00 81.94 457 VAL A C 1
ATOM 3651 O O . VAL A 1 457 ? 16.814 11.076 -35.460 1.00 81.94 457 VAL A O 1
ATOM 3654 N N . CYS A 1 458 ? 15.352 12.494 -34.490 1.00 57.69 458 CYS A N 1
ATOM 3655 C CA . CYS A 1 458 ? 14.194 11.988 -35.217 1.00 57.69 458 CYS A CA 1
ATOM 3656 C C . CYS A 1 458 ? 14.431 12.223 -36.711 1.00 57.69 458 CYS A C 1
ATOM 3658 O O . CYS A 1 458 ? 14.616 13.363 -37.133 1.00 57.69 458 CYS A O 1
ATOM 3660 N N . SER A 1 459 ? 14.475 11.152 -37.501 1.00 49.00 459 SER A N 1
ATOM 3661 C CA . SER A 1 459 ? 14.730 11.230 -38.938 1.00 49.00 459 SER A CA 1
ATOM 3662 C C . SER A 1 459 ? 13.502 11.814 -39.640 1.00 49.00 459 SER A C 1
ATOM 3664 O O . SER A 1 459 ? 12.682 11.086 -40.181 1.00 49.00 459 SER A O 1
ATOM 3666 N N . THR A 1 460 ? 13.362 13.137 -39.615 1.00 38.72 460 THR A N 1
ATOM 3667 C CA . THR A 1 460 ? 12.540 13.882 -40.574 1.00 38.72 460 THR A CA 1
ATOM 3668 C C . THR A 1 460 ? 13.446 14.360 -41.700 1.00 38.72 460 THR A C 1
ATOM 3670 O O . THR A 1 460 ? 13.644 15.544 -41.927 1.00 38.72 460 THR A O 1
ATOM 3673 N N . THR A 1 461 ? 14.028 13.416 -42.436 1.00 36.38 461 THR A N 1
ATOM 3674 C CA . THR A 1 461 ? 14.395 13.689 -43.827 1.00 36.38 461 THR A CA 1
ATOM 3675 C C . THR A 1 461 ? 13.143 13.476 -44.663 1.00 36.38 461 THR A C 1
ATOM 3677 O O . THR A 1 461 ? 12.973 12.438 -45.295 1.00 36.38 461 THR A O 1
ATOM 3680 N N . SER A 1 462 ? 12.230 14.442 -44.617 1.00 31.47 462 SER A N 1
ATOM 3681 C CA . SER A 1 462 ? 11.300 14.669 -45.718 1.00 31.47 462 SER A CA 1
ATOM 3682 C C . SER A 1 462 ? 11.983 15.626 -46.699 1.00 31.47 462 SER A C 1
ATOM 3684 O O . SER A 1 462 ? 12.347 16.729 -46.282 1.00 31.47 462 SER A O 1
ATOM 3686 N N . PRO A 1 463 ? 12.158 15.262 -47.981 1.00 38.22 463 PRO A N 1
ATOM 3687 C CA . PRO A 1 463 ? 12.339 16.259 -49.024 1.00 38.22 463 PRO A CA 1
ATOM 3688 C C . PRO A 1 463 ? 11.076 17.133 -49.066 1.00 38.22 463 PRO A C 1
ATOM 3690 O O . PRO A 1 463 ? 9.970 16.654 -48.812 1.00 38.22 463 PRO A O 1
ATOM 3693 N N . SER A 1 464 ? 11.249 18.417 -49.346 1.00 30.97 464 SER A N 1
ATOM 3694 C CA . SER A 1 464 ? 10.199 19.433 -49.469 1.00 30.97 464 SER A CA 1
ATOM 3695 C C . SER A 1 464 ? 9.043 19.030 -50.414 1.00 30.97 464 SER A C 1
ATOM 3697 O O . SER A 1 464 ? 9.205 18.170 -51.283 1.00 30.97 464 SER A O 1
ATOM 3699 N N . PRO A 1 465 ? 7.853 19.639 -50.242 1.00 38.91 465 PRO A N 1
ATOM 3700 C CA . PRO A 1 465 ? 6.582 19.064 -50.665 1.00 38.91 465 PRO A CA 1
ATOM 3701 C C . PRO A 1 465 ? 6.331 19.252 -52.164 1.00 38.91 465 PRO A C 1
ATOM 3703 O O . PRO A 1 465 ? 6.455 20.356 -52.694 1.00 38.91 465 PRO A O 1
ATOM 3706 N N . LYS A 1 466 ? 5.875 18.189 -52.835 1.00 30.31 466 LYS A N 1
ATOM 3707 C CA . LYS A 1 466 ? 5.065 18.309 -54.052 1.00 30.31 466 LYS A CA 1
ATOM 3708 C C . LYS A 1 466 ? 3.628 17.920 -53.721 1.00 30.31 466 LYS A C 1
ATOM 3710 O O . LYS A 1 466 ? 3.363 16.903 -53.091 1.00 30.31 466 LYS A O 1
ATOM 3715 N N . SER A 1 467 ? 2.733 18.809 -54.116 1.00 31.72 467 SER A N 1
ATOM 3716 C CA . SER A 1 467 ? 1.293 18.836 -53.897 1.00 31.72 467 SER A CA 1
ATOM 3717 C C . SER A 1 467 ? 0.541 17.692 -54.578 1.00 31.72 467 SER A C 1
ATOM 3719 O O . SER A 1 467 ? 0.653 17.550 -55.795 1.00 31.72 467 SER A O 1
ATOM 3721 N N . SER A 1 468 ? -0.291 16.956 -53.834 1.00 28.12 468 SER A N 1
ATOM 3722 C CA . SER A 1 468 ? -1.699 16.611 -54.154 1.00 28.12 468 SER A CA 1
ATOM 3723 C C . SER A 1 468 ? -2.279 15.618 -53.119 1.00 28.12 468 SER A C 1
ATOM 3725 O O . SER A 1 468 ? -1.508 14.991 -52.393 1.00 28.12 468 SER A O 1
ATOM 3727 N N . PRO A 1 469 ? -3.618 15.556 -52.949 1.00 39.78 469 PRO A N 1
ATOM 3728 C CA . PRO A 1 469 ? -4.250 15.139 -51.698 1.00 39.78 469 PRO A CA 1
ATOM 3729 C C . PRO A 1 469 ? -4.737 13.679 -51.693 1.00 39.78 469 PRO A C 1
ATOM 3731 O O . PRO A 1 469 ? -4.812 13.029 -52.729 1.00 39.78 469 PRO A O 1
ATOM 3734 N N . SER A 1 470 ? -5.191 13.249 -50.509 1.00 28.25 470 SER A N 1
ATOM 3735 C CA . SER A 1 470 ? -6.022 12.069 -50.199 1.00 28.25 470 SER A CA 1
ATOM 3736 C C . SER A 1 470 ? -5.313 10.750 -49.850 1.00 28.25 470 SER A C 1
ATOM 3738 O O . SER A 1 470 ? -5.017 9.919 -50.692 1.00 28.25 470 SER A O 1
ATOM 3740 N N . SER A 1 471 ? -5.135 10.528 -48.543 1.00 27.41 471 SER A N 1
ATOM 3741 C CA . SER A 1 471 ? -5.680 9.359 -47.829 1.00 27.41 471 SER A CA 1
ATOM 3742 C C . SER A 1 471 ? -5.381 9.508 -46.332 1.00 27.41 471 SER A C 1
ATOM 3744 O O . SER A 1 471 ? -4.253 9.787 -45.932 1.00 27.41 471 SER A O 1
ATOM 3746 N N . THR A 1 472 ? -6.423 9.378 -45.519 1.00 30.78 472 THR A N 1
ATOM 3747 C CA . THR A 1 472 ? -6.482 9.533 -44.056 1.00 30.78 472 THR A CA 1
ATOM 3748 C C . THR A 1 472 ? -5.452 8.694 -43.279 1.00 30.78 472 THR A C 1
ATOM 3750 O O . THR A 1 472 ? -5.357 7.494 -43.542 1.00 30.78 472 THR A O 1
ATOM 3753 N N . PRO A 1 473 ? -4.763 9.240 -42.253 1.00 31.00 473 PRO A N 1
ATOM 3754 C CA . PRO A 1 473 ? -3.985 8.439 -41.316 1.00 31.00 473 PRO A CA 1
ATOM 3755 C C . PRO A 1 473 ? -4.873 7.869 -40.201 1.00 31.00 473 PRO A C 1
ATOM 3757 O O . PRO A 1 473 ? -5.577 8.595 -39.498 1.00 31.00 473 PRO A O 1
ATOM 3760 N N . LEU A 1 474 ? -4.789 6.552 -40.032 1.00 30.09 474 LEU A N 1
ATOM 3761 C CA . LEU A 1 474 ? -5.362 5.776 -38.937 1.00 30.09 474 LEU A CA 1
ATOM 3762 C C . LEU A 1 474 ? -4.843 6.234 -37.559 1.00 30.09 474 LEU A C 1
ATOM 3764 O O . LEU A 1 474 ? -3.644 6.265 -37.291 1.00 30.09 474 LEU A O 1
ATOM 3768 N N . HIS A 1 475 ? -5.802 6.543 -36.688 1.00 30.77 475 HIS A N 1
ATOM 3769 C CA . HIS A 1 475 ? -5.831 6.444 -35.223 1.00 30.77 475 HIS A CA 1
ATOM 3770 C C . HIS A 1 475 ? -4.700 5.633 -34.533 1.00 30.77 475 HIS A C 1
ATOM 3772 O O . HIS A 1 475 ? -4.931 4.540 -34.023 1.00 30.77 475 HIS A O 1
ATOM 3778 N N . GLN A 1 476 ? -3.486 6.182 -34.400 1.00 32.38 476 GLN A N 1
ATOM 3779 C CA . GLN A 1 476 ? -2.461 5.586 -33.514 1.00 32.38 476 GLN A CA 1
ATOM 3780 C C . GLN A 1 476 ? -1.766 6.568 -32.560 1.00 32.38 476 GLN A C 1
ATOM 3782 O O . GLN A 1 476 ? -0.992 6.161 -31.699 1.00 32.38 476 GLN A O 1
ATOM 3787 N N . THR A 1 477 ? -2.090 7.860 -32.628 1.00 30.34 477 THR A N 1
ATOM 3788 C CA . THR A 1 477 ? -1.417 8.902 -31.828 1.00 30.34 477 THR A CA 1
ATOM 3789 C C . THR A 1 477 ? -2.204 9.357 -30.592 1.00 30.34 477 THR A C 1
ATOM 3791 O O . THR A 1 477 ? -1.697 10.160 -29.812 1.00 30.34 477 THR A O 1
ATOM 3794 N N . LEU A 1 478 ? -3.420 8.838 -30.372 1.00 26.89 478 LEU A N 1
ATOM 3795 C CA . LEU A 1 478 ? -4.278 9.247 -29.246 1.00 26.89 478 LEU A CA 1
ATOM 3796 C C . LEU A 1 478 ? -4.189 8.333 -28.008 1.00 26.89 478 LEU A C 1
ATOM 3798 O O . LEU A 1 478 ? -4.594 8.746 -26.925 1.00 26.89 478 LEU A O 1
ATOM 3802 N N . LEU A 1 479 ? -3.633 7.123 -28.137 1.00 29.77 479 LEU A N 1
ATOM 3803 C CA . LEU A 1 479 ? -3.544 6.149 -27.036 1.00 29.77 479 LEU A CA 1
ATOM 3804 C C . LEU A 1 479 ? -2.342 6.384 -26.103 1.00 29.77 479 LEU A C 1
ATOM 3806 O O . LEU A 1 479 ? -2.430 6.117 -24.911 1.00 29.77 479 LEU A O 1
ATOM 3810 N N . VAL A 1 480 ? -1.253 6.988 -26.592 1.00 33.28 480 VAL A N 1
ATOM 3811 C CA . VAL A 1 480 ? -0.025 7.183 -25.792 1.00 33.28 480 VAL A CA 1
ATOM 3812 C C . VAL A 1 480 ? -0.160 8.312 -24.756 1.00 33.28 480 VAL A C 1
ATOM 3814 O O . VAL A 1 480 ? 0.487 8.278 -23.713 1.00 33.28 480 VAL A O 1
ATOM 3817 N N . LYS A 1 481 ? -1.050 9.292 -24.979 1.00 29.02 481 LYS A N 1
ATOM 3818 C CA . LYS A 1 481 ? -1.268 10.397 -24.024 1.00 29.02 481 LYS A CA 1
ATOM 3819 C C . LYS A 1 481 ? -2.060 9.985 -22.776 1.00 29.02 481 LYS A C 1
ATOM 3821 O O . LYS A 1 481 ? -1.879 10.609 -21.737 1.00 29.02 481 LYS A O 1
ATOM 3826 N N . LYS A 1 482 ? -2.896 8.940 -22.845 1.00 30.50 482 LYS A N 1
ATOM 3827 C CA . LYS A 1 482 ? -3.654 8.451 -21.677 1.00 30.50 482 LYS A CA 1
ATOM 3828 C C . LYS A 1 482 ? -2.825 7.542 -20.765 1.00 30.50 482 LYS A C 1
ATOM 3830 O O . LYS A 1 482 ? -3.013 7.592 -19.555 1.00 30.50 482 LYS A O 1
ATOM 3835 N N . SER A 1 483 ? -1.869 6.786 -21.308 1.00 33.12 483 SER A N 1
ATOM 3836 C CA . SER A 1 483 ? -1.044 5.866 -20.507 1.00 33.12 483 SER A CA 1
ATOM 3837 C C . SER A 1 483 ? 0.027 6.571 -19.664 1.00 33.12 483 SER A C 1
ATOM 3839 O O . SER A 1 483 ? 0.386 6.072 -18.603 1.00 33.12 483 SER A O 1
ATOM 3841 N N . LEU A 1 484 ? 0.494 7.755 -20.081 1.00 34.72 484 LEU A N 1
ATOM 3842 C CA . LEU A 1 484 ? 1.453 8.556 -19.305 1.00 34.72 484 LEU A CA 1
ATOM 3843 C C . LEU A 1 484 ? 0.807 9.298 -18.127 1.00 34.72 484 LEU A C 1
ATOM 3845 O O . LEU A 1 484 ? 1.467 9.501 -17.118 1.00 34.72 484 LEU A O 1
ATOM 3849 N N . HIS A 1 485 ? -0.485 9.635 -18.194 1.00 30.55 485 HIS A N 1
ATOM 3850 C CA . HIS A 1 485 ? -1.162 10.344 -17.099 1.00 30.55 485 HIS A CA 1
ATOM 3851 C C . HIS A 1 485 ? -1.355 9.468 -15.843 1.00 30.55 485 HIS A C 1
ATOM 3853 O O . HIS A 1 485 ? -1.477 9.984 -14.738 1.00 30.55 485 HIS A O 1
ATOM 3859 N N . LEU A 1 486 ? -1.311 8.137 -15.993 1.00 35.47 486 LEU A N 1
ATOM 3860 C CA . LEU A 1 486 ? -1.366 7.180 -14.879 1.00 35.47 486 LEU A CA 1
ATOM 3861 C C . LEU A 1 486 ? 0.013 6.820 -14.306 1.00 35.47 486 LEU A C 1
ATOM 3863 O O . LEU A 1 486 ? 0.086 6.283 -13.205 1.00 35.47 486 LEU A O 1
ATOM 3867 N N . LEU A 1 487 ? 1.107 7.147 -15.003 1.00 38.09 487 LEU A N 1
ATOM 3868 C CA . LEU A 1 487 ? 2.471 6.995 -14.476 1.00 38.09 487 LEU A CA 1
ATOM 3869 C C . LEU A 1 487 ? 2.829 8.097 -13.454 1.00 38.09 487 LEU A C 1
ATOM 3871 O O . LEU A 1 487 ? 3.872 8.020 -12.813 1.00 38.09 487 LEU A O 1
ATOM 3875 N N . THR A 1 488 ? 1.942 9.082 -13.259 1.00 36.28 488 THR A N 1
ATOM 3876 C CA . THR A 1 488 ? 2.193 10.321 -12.502 1.00 36.28 488 THR A CA 1
ATOM 3877 C C . THR A 1 488 ? 1.234 10.531 -11.320 1.00 36.28 488 THR A C 1
ATOM 3879 O O . THR A 1 488 ? 1.335 11.545 -10.648 1.00 36.28 488 THR A O 1
ATOM 3882 N N . ILE A 1 489 ? 0.350 9.585 -10.965 1.00 38.44 489 ILE A N 1
ATOM 3883 C CA . ILE A 1 489 ? -0.509 9.749 -9.762 1.00 38.44 489 ILE A CA 1
ATOM 3884 C C . ILE A 1 489 ? 0.305 9.680 -8.446 1.00 38.44 489 ILE A C 1
ATOM 3886 O O . ILE A 1 489 ? -0.181 10.066 -7.389 1.00 38.44 489 ILE A O 1
ATOM 3890 N N . ALA A 1 490 ? 1.583 9.287 -8.501 1.00 31.59 490 ALA A N 1
ATOM 3891 C CA . ALA A 1 490 ? 2.511 9.395 -7.370 1.00 31.59 490 ALA A CA 1
ATOM 3892 C C . ALA A 1 490 ? 3.295 10.728 -7.312 1.00 31.59 490 ALA A C 1
ATOM 3894 O O . ALA A 1 490 ? 4.063 10.936 -6.371 1.00 31.59 490 ALA A O 1
ATOM 3895 N N . VAL A 1 491 ? 3.126 11.629 -8.288 1.00 32.22 491 VAL A N 1
ATOM 3896 C CA . VAL A 1 491 ? 3.728 12.971 -8.275 1.00 32.22 491 VAL A CA 1
ATOM 3897 C C . VAL A 1 491 ? 2.642 13.962 -7.880 1.00 32.22 491 VAL A C 1
ATOM 3899 O O . VAL A 1 491 ? 1.580 14.011 -8.495 1.00 32.22 491 VAL A O 1
ATOM 3902 N N . GLY A 1 492 ? 2.897 14.714 -6.812 1.00 32.19 492 GLY A N 1
ATOM 3903 C CA . GLY A 1 492 ? 1.980 15.725 -6.309 1.00 32.19 492 GLY A CA 1
ATOM 3904 C C . GLY A 1 492 ? 1.571 16.712 -7.399 1.00 32.19 492 GLY A C 1
ATOM 3905 O O . GLY A 1 492 ? 2.417 17.395 -7.955 1.00 32.19 492 GLY A O 1
ATOM 3906 N N . ASP A 1 493 ? 0.282 16.708 -7.720 1.00 26.11 493 ASP A N 1
ATOM 3907 C CA . ASP A 1 493 ? -0.590 17.873 -7.883 1.00 26.11 493 ASP A CA 1
ATOM 3908 C C . ASP A 1 493 ? -1.959 17.357 -8.345 1.00 26.11 493 ASP A C 1
ATOM 3910 O O . ASP A 1 493 ? -2.218 17.124 -9.525 1.00 26.11 493 ASP A O 1
ATOM 3914 N N . ILE A 1 494 ? -2.852 17.133 -7.379 1.00 29.62 494 ILE A N 1
ATOM 3915 C CA . ILE A 1 494 ? -4.280 16.974 -7.662 1.00 29.62 494 ILE A CA 1
ATOM 3916 C C . ILE A 1 494 ? -4.802 18.388 -7.949 1.00 29.62 494 ILE A C 1
ATOM 3918 O O . ILE A 1 494 ? -4.618 19.261 -7.094 1.00 29.62 494 ILE A O 1
ATOM 3922 N N . PRO A 1 495 ? -5.447 18.659 -9.100 1.00 24.58 495 PRO A N 1
ATOM 3923 C CA . PRO A 1 495 ? -6.024 19.970 -9.358 1.00 24.58 495 PRO A CA 1
ATOM 3924 C C . PRO A 1 495 ? -7.021 20.309 -8.248 1.00 24.58 495 PRO A C 1
ATOM 3926 O O . PRO A 1 495 ? -8.009 19.599 -8.049 1.00 24.58 495 PRO A O 1
ATOM 3929 N N . ARG A 1 496 ? -6.760 21.395 -7.513 1.00 24.97 496 ARG A N 1
ATOM 3930 C CA . ARG A 1 496 ? -7.765 22.012 -6.647 1.00 24.97 496 ARG A CA 1
ATOM 3931 C C . ARG A 1 496 ? -8.940 22.419 -7.535 1.00 24.97 496 ARG A C 1
ATOM 3933 O O . ARG A 1 496 ? -8.800 23.321 -8.354 1.00 24.97 496 ARG A O 1
ATOM 3940 N N . LEU A 1 497 ? -10.100 21.796 -7.347 1.00 23.88 497 LEU A N 1
ATOM 3941 C CA . LEU A 1 497 ? -11.364 22.476 -7.612 1.00 23.88 497 LEU A CA 1
ATOM 3942 C C . LEU A 1 497 ? -11.474 23.552 -6.531 1.00 23.88 497 LEU A C 1
ATOM 3944 O O . LEU A 1 497 ? -11.803 23.254 -5.382 1.00 23.88 497 LEU A O 1
ATOM 3948 N N . SER A 1 498 ? -11.070 24.777 -6.868 1.00 25.48 498 SER A N 1
ATOM 3949 C CA . SER A 1 498 ? -11.309 25.933 -6.017 1.00 25.48 498 SER A CA 1
ATOM 3950 C C . SER A 1 498 ? -12.815 26.060 -5.813 1.00 25.48 498 SER A C 1
ATOM 3952 O O . SER A 1 498 ? -13.576 26.214 -6.767 1.00 25.48 498 SER A O 1
ATOM 3954 N N . LYS A 1 499 ? -13.238 25.972 -4.552 1.00 25.61 499 LYS A N 1
ATOM 3955 C CA . LYS A 1 499 ? -14.445 26.657 -4.108 1.00 25.61 499 LYS A CA 1
ATOM 3956 C C . LYS A 1 499 ? -14.180 28.141 -4.339 1.00 25.61 499 LYS A C 1
ATOM 3958 O O . LYS A 1 499 ? -13.253 28.680 -3.739 1.00 25.61 499 LYS A O 1
ATOM 3963 N N . ASN A 1 500 ? -14.911 28.738 -5.269 1.00 25.78 500 ASN A N 1
ATOM 3964 C CA . ASN A 1 500 ? -15.095 30.175 -5.249 1.00 25.78 500 ASN A CA 1
ATOM 3965 C C . ASN A 1 500 ? -16.186 30.409 -4.209 1.00 25.78 500 ASN A C 1
ATOM 3967 O O . ASN A 1 500 ? -17.301 29.916 -4.371 1.00 25.78 500 ASN A O 1
ATOM 3971 N N . ASP A 1 501 ? -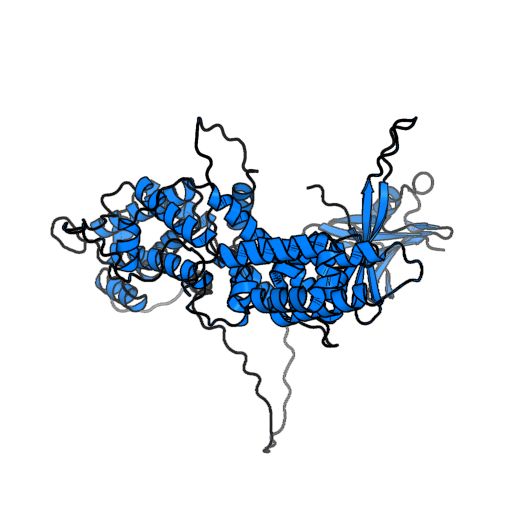15.799 31.044 -3.111 1.00 27.59 501 ASP A N 1
ATOM 3972 C CA . ASP A 1 501 ? -16.737 31.762 -2.268 1.00 27.59 501 ASP A CA 1
ATOM 3973 C C . ASP A 1 501 ? -17.142 33.014 -3.065 1.00 27.59 501 ASP A C 1
ATOM 3975 O O . ASP A 1 501 ? -16.277 33.767 -3.522 1.00 27.59 501 ASP A O 1
ATOM 3979 N N . ASP A 1 502 ? -18.442 33.148 -3.320 1.00 27.89 502 ASP A N 1
ATOM 3980 C CA . ASP A 1 502 ? -19.067 34.335 -3.897 1.00 27.89 502 ASP A CA 1
ATOM 3981 C C . ASP A 1 502 ? -19.231 35.392 -2.792 1.00 27.89 502 ASP A C 1
ATOM 3983 O O . ASP A 1 502 ? -19.799 35.082 -1.748 1.00 27.89 502 ASP A O 1
ATOM 3987 N N . ASP A 1 503 ? -18.772 36.617 -3.055 1.00 27.80 503 ASP A N 1
ATOM 3988 C CA . ASP A 1 503 ? -19.333 37.863 -2.517 1.00 27.80 503 ASP A CA 1
ATOM 3989 C C . ASP A 1 503 ? -19.270 38.932 -3.635 1.00 27.80 503 ASP A C 1
ATOM 3991 O O . ASP A 1 503 ? -18.194 39.358 -4.057 1.00 27.80 503 ASP A O 1
ATOM 3995 N N . ASP A 1 504 ? -20.471 39.254 -4.123 1.00 29.12 504 ASP A N 1
ATOM 3996 C CA . ASP A 1 504 ? -21.053 40.510 -4.622 1.00 29.12 504 ASP A CA 1
ATOM 3997 C C . ASP A 1 504 ? -20.463 41.397 -5.753 1.00 29.12 504 ASP A C 1
ATOM 3999 O O . ASP A 1 504 ? -19.306 41.812 -5.776 1.00 29.12 504 ASP A O 1
ATOM 4003 N N . ASP A 1 505 ? -21.432 41.774 -6.609 1.00 26.50 505 ASP A N 1
ATOM 4004 C CA . ASP A 1 505 ? -21.630 42.979 -7.436 1.00 26.50 505 ASP A CA 1
ATOM 4005 C C . ASP A 1 505 ? -20.700 43.284 -8.633 1.00 26.50 505 ASP A C 1
ATOM 4007 O O . ASP A 1 505 ? -19.561 43.716 -8.496 1.00 26.50 505 ASP A O 1
ATOM 4011 N N . ASP A 1 506 ? -21.226 43.198 -9.866 1.00 23.88 506 ASP A N 1
ATOM 4012 C CA . ASP A 1 506 ? -22.001 44.302 -10.471 1.00 23.88 506 ASP A CA 1
ATOM 4013 C C . ASP A 1 506 ? -22.517 43.942 -11.892 1.00 23.88 506 ASP A C 1
ATOM 4015 O O . ASP A 1 506 ? -22.006 43.098 -12.631 1.00 23.88 506 ASP A O 1
ATOM 4019 N N . SER A 1 507 ? -23.593 44.628 -12.229 1.00 24.06 507 SER A N 1
ATOM 4020 C CA . SER A 1 507 ? -24.541 44.589 -13.333 1.00 24.06 507 SER A CA 1
ATOM 4021 C C . SER A 1 507 ? -23.957 44.737 -14.751 1.00 24.06 507 SER A C 1
ATOM 4023 O O . SER A 1 507 ? -23.201 45.660 -15.030 1.00 24.06 507 SER A O 1
ATOM 4025 N N . SER A 1 508 ? -24.459 43.960 -15.722 1.00 25.66 508 SER A N 1
ATOM 4026 C CA . SER A 1 508 ? -24.993 44.526 -16.981 1.00 25.66 508 SER A CA 1
ATOM 4027 C C . SER A 1 508 ? -25.788 43.500 -17.798 1.00 25.66 508 SER A C 1
ATOM 4029 O O . SER A 1 508 ? -25.422 42.337 -17.953 1.00 25.66 508 SER A O 1
ATOM 4031 N N . SER A 1 509 ? -26.926 43.975 -18.291 1.00 23.86 509 SER A N 1
ATOM 4032 C CA . SER A 1 509 ? -27.952 43.292 -19.067 1.00 23.86 509 SER A CA 1
ATOM 4033 C C . SER A 1 509 ? -27.636 43.259 -20.568 1.00 23.86 509 SER A C 1
ATOM 4035 O O . SER A 1 509 ? -27.079 44.204 -21.124 1.00 23.86 509 SER A O 1
ATOM 4037 N N . GLY A 1 510 ? -28.064 42.190 -21.248 1.00 25.56 510 GLY A N 1
ATOM 4038 C CA . GLY A 1 510 ? -28.048 42.087 -22.710 1.00 25.56 510 GLY A CA 1
ATOM 4039 C C . GLY A 1 510 ? -28.784 40.843 -23.222 1.00 25.56 510 GLY A C 1
ATOM 4040 O O . GLY A 1 510 ? -28.346 39.719 -23.004 1.00 25.56 510 GLY A O 1
ATOM 4041 N N . ASP A 1 511 ? -29.915 41.077 -23.885 1.00 24.02 511 ASP A N 1
ATOM 4042 C CA . ASP A 1 511 ? -30.972 40.142 -24.288 1.00 24.02 511 ASP A CA 1
ATOM 4043 C C . ASP A 1 511 ? -30.654 39.074 -25.369 1.00 24.02 511 ASP A C 1
ATOM 4045 O O . ASP A 1 511 ? -30.020 39.336 -26.387 1.00 24.02 511 ASP A O 1
ATOM 4049 N N . LEU A 1 512 ? -31.267 37.896 -25.154 1.00 23.22 512 LEU A N 1
ATOM 4050 C CA . LEU A 1 512 ? -32.014 36.993 -26.065 1.00 23.22 512 LEU A CA 1
ATOM 4051 C C . LEU A 1 512 ? -31.469 36.597 -27.464 1.00 23.22 512 LEU A C 1
ATOM 4053 O O . LEU A 1 512 ? -31.513 37.377 -28.413 1.00 23.22 512 LEU A O 1
ATOM 4057 N N . LYS A 1 513 ? -31.302 35.274 -27.683 1.00 25.00 513 LYS A N 1
ATOM 4058 C CA . LYS A 1 513 ? -32.273 34.430 -28.439 1.00 25.00 513 LYS A CA 1
ATOM 4059 C C . LYS A 1 513 ? -31.948 32.915 -28.399 1.00 25.00 513 LYS A C 1
ATOM 4061 O O . LYS A 1 513 ? -30.784 32.549 -28.268 1.00 25.00 513 LYS A O 1
ATOM 4066 N N . PRO A 1 514 ? -32.961 32.028 -28.541 1.00 25.88 514 PRO A N 1
ATOM 4067 C CA . PRO A 1 514 ? -32.848 30.585 -28.324 1.00 25.88 514 PRO A CA 1
ATOM 4068 C C . PRO A 1 514 ? -32.676 29.815 -29.640 1.00 25.88 514 PRO A C 1
ATOM 4070 O O . PRO A 1 514 ? -33.435 30.045 -30.580 1.00 25.88 514 PRO A O 1
ATOM 4073 N N . LEU A 1 515 ? -31.750 28.852 -29.708 1.00 20.89 515 LEU A N 1
ATOM 4074 C CA . LEU A 1 515 ? -31.659 27.940 -30.854 1.00 20.89 515 LEU A CA 1
ATOM 4075 C C . LEU A 1 515 ? -31.320 26.495 -30.452 1.00 20.89 515 LEU A C 1
ATOM 4077 O O . LEU A 1 515 ? -30.211 26.165 -30.045 1.00 20.89 515 LEU A O 1
ATOM 4081 N N . SER A 1 516 ? -32.335 25.655 -30.677 1.00 22.14 516 SER A N 1
ATOM 4082 C CA . SER A 1 516 ? -32.305 24.278 -31.187 1.00 22.14 516 SER A CA 1
ATOM 4083 C C . SER A 1 516 ? -31.575 23.182 -30.401 1.00 22.14 516 SER A C 1
ATOM 4085 O O . SER A 1 516 ? -30.372 22.965 -30.525 1.00 22.14 516 SER A O 1
ATOM 4087 N N . ILE A 1 517 ? -32.405 22.361 -29.751 1.00 28.17 517 ILE A N 1
ATOM 4088 C CA . ILE A 1 517 ? -32.189 20.931 -29.520 1.00 28.17 517 ILE A CA 1
ATOM 4089 C C . ILE A 1 517 ? -31.861 20.268 -30.867 1.00 28.17 517 ILE A C 1
ATOM 4091 O O . ILE A 1 517 ? -32.707 20.217 -31.759 1.00 28.17 517 ILE A O 1
ATOM 4095 N N . SER A 1 518 ? -30.646 19.737 -31.013 1.00 22.09 518 SER A N 1
ATOM 4096 C CA . SER A 1 518 ? -30.348 18.735 -32.035 1.00 22.09 518 SER A CA 1
ATOM 4097 C C . SER A 1 518 ? -29.634 17.550 -31.395 1.00 22.09 518 SER A C 1
ATOM 4099 O O . SER A 1 518 ? -28.646 17.683 -30.674 1.00 22.09 518 SER A O 1
ATOM 4101 N N . GLN A 1 519 ? -30.225 16.382 -31.618 1.00 28.84 519 GLN A N 1
ATOM 4102 C CA . GLN A 1 519 ? -29.766 15.080 -31.174 1.00 28.84 519 GLN A CA 1
ATOM 4103 C C . GLN A 1 519 ? -28.367 14.783 -31.730 1.00 28.84 519 GLN A C 1
ATOM 4105 O O . GLN A 1 519 ? -28.160 14.818 -32.942 1.00 28.84 519 GLN A O 1
ATOM 4110 N N . ARG A 1 520 ? -27.433 14.385 -30.862 1.00 21.89 520 ARG A N 1
ATOM 4111 C CA . ARG A 1 520 ? -26.273 13.569 -31.247 1.00 21.89 520 ARG A CA 1
ATOM 4112 C C . ARG A 1 520 ? -26.065 12.440 -30.240 1.00 21.89 520 ARG A C 1
ATOM 4114 O O . ARG A 1 520 ? -25.401 12.594 -29.227 1.00 21.89 520 ARG A O 1
ATOM 4121 N N . SER A 1 521 ? -26.726 11.327 -30.557 1.00 23.52 521 SER A N 1
ATOM 4122 C CA . SER A 1 521 ? -26.241 9.943 -30.466 1.00 23.52 521 SER A CA 1
ATOM 4123 C C . SER A 1 521 ? -25.204 9.614 -29.379 1.00 23.52 521 SER A C 1
ATOM 4125 O O . SER A 1 521 ? -23.998 9.707 -29.609 1.00 23.52 521 SER A O 1
ATOM 4127 N N . ASN A 1 522 ? -25.689 9.081 -28.255 1.00 25.17 522 ASN A N 1
ATOM 4128 C CA . ASN A 1 522 ? -24.921 8.184 -27.393 1.00 25.17 522 ASN A CA 1
ATOM 4129 C C . ASN A 1 522 ? -24.857 6.790 -28.049 1.00 25.17 522 ASN A C 1
ATOM 4131 O O . ASN A 1 522 ? -25.867 6.093 -28.104 1.00 25.17 522 ASN A O 1
ATOM 4135 N N . SER A 1 523 ? -23.685 6.362 -28.521 1.00 25.08 523 SER A N 1
ATOM 4136 C CA . SER A 1 523 ? -23.373 4.941 -28.763 1.00 25.08 523 SER A CA 1
ATOM 4137 C C . SER A 1 523 ? -22.776 4.378 -27.465 1.00 25.08 523 SER A C 1
ATOM 4139 O O . SER A 1 523 ? -21.615 4.638 -27.161 1.00 25.08 523 SER A O 1
ATOM 4141 N N . CYS A 1 524 ? -23.600 3.963 -26.506 1.00 27.81 524 CYS A N 1
ATOM 4142 C CA . CYS A 1 524 ? -24.239 2.650 -26.346 1.00 27.81 524 CYS A CA 1
ATOM 4143 C C . CYS A 1 524 ? -23.246 1.532 -25.975 1.00 27.81 524 CYS A C 1
ATOM 4145 O O . CYS A 1 524 ? -22.324 1.204 -26.715 1.00 27.81 524 CYS A O 1
ATOM 4147 N N . HIS A 1 525 ? -23.477 1.018 -24.767 1.00 31.91 525 HIS A N 1
ATOM 4148 C CA . HIS A 1 525 ? -22.758 -0.004 -24.024 1.00 31.91 525 HIS A CA 1
ATOM 4149 C C . HIS A 1 525 ? -22.635 -1.336 -24.770 1.00 31.91 525 HIS A C 1
ATOM 4151 O O . HIS A 1 525 ? -23.592 -1.790 -25.391 1.00 31.91 525 HIS A O 1
ATOM 4157 N N . GLU A 1 526 ? -21.494 -2.015 -24.618 1.00 32.56 526 GLU A N 1
ATOM 4158 C CA . GLU A 1 526 ? -21.434 -3.457 -24.845 1.00 32.56 526 GLU A CA 1
ATOM 4159 C C . GLU A 1 526 ? -22.340 -4.164 -23.833 1.00 32.56 526 GLU A C 1
ATOM 4161 O O . GLU A 1 526 ? -22.327 -3.914 -22.628 1.00 32.56 526 GLU A O 1
ATOM 4166 N N . ILE A 1 527 ? -23.212 -4.993 -24.388 1.00 38.91 527 ILE A N 1
ATOM 4167 C CA . ILE A 1 527 ? -24.488 -5.363 -23.809 1.00 38.91 527 ILE A CA 1
ATOM 4168 C C . ILE A 1 527 ? -24.341 -6.722 -23.117 1.00 38.91 527 ILE A C 1
ATOM 4170 O O . ILE A 1 527 ? -24.237 -7.733 -23.817 1.00 38.91 527 ILE A O 1
ATOM 4174 N N . HIS A 1 528 ? -24.426 -6.776 -21.781 1.00 50.06 528 HIS A N 1
ATOM 4175 C CA . HIS A 1 528 ? -24.621 -8.036 -21.048 1.00 50.06 528 HIS A CA 1
ATOM 4176 C C . HIS A 1 528 ? -25.747 -8.848 -21.720 1.00 50.06 528 HIS A C 1
ATOM 4178 O O . HIS A 1 528 ? -26.862 -8.356 -21.890 1.00 50.06 528 HIS A O 1
ATOM 4184 N N . SER A 1 529 ? -25.451 -10.068 -22.181 1.00 60.62 529 SER A N 1
ATOM 4185 C CA . SER A 1 529 ? -26.389 -10.929 -22.928 1.00 60.62 529 SER A CA 1
ATOM 4186 C C . SER A 1 529 ? -27.578 -11.413 -22.096 1.00 60.62 529 SER A C 1
ATOM 4188 O O . SER A 1 529 ? -28.522 -11.972 -22.649 1.00 60.62 529 SER A O 1
ATOM 4190 N N . THR A 1 530 ? -27.541 -11.173 -20.788 1.00 72.06 530 THR A N 1
ATOM 4191 C CA . THR A 1 530 ? -28.531 -11.612 -19.813 1.00 72.06 530 THR A CA 1
ATOM 4192 C C . THR A 1 530 ? -28.681 -10.574 -18.699 1.00 72.06 530 THR A C 1
ATOM 4194 O O . THR A 1 530 ? -27.759 -9.797 -18.437 1.00 72.06 530 THR A O 1
ATOM 4197 N N . ILE A 1 531 ? -29.845 -10.539 -18.051 1.00 77.81 531 ILE A N 1
ATOM 4198 C CA . ILE A 1 531 ? -30.137 -9.677 -16.900 1.00 77.81 531 ILE A CA 1
ATOM 4199 C C . ILE A 1 531 ? -30.738 -10.508 -15.767 1.00 77.81 531 ILE A C 1
ATOM 4201 O O . ILE A 1 531 ? -31.601 -11.350 -15.993 1.00 77.81 531 ILE A O 1
ATOM 4205 N N . ILE A 1 532 ? -30.273 -10.302 -14.534 1.00 82.50 532 ILE A N 1
ATOM 4206 C CA . ILE A 1 532 ? -30.867 -10.947 -13.357 1.00 82.50 532 ILE A CA 1
ATOM 4207 C C . ILE A 1 532 ? -32.001 -10.059 -12.856 1.00 82.50 532 ILE A C 1
ATOM 4209 O O . ILE A 1 532 ? -31.775 -8.897 -12.522 1.00 82.50 532 ILE A O 1
ATOM 4213 N N . VAL A 1 533 ? -33.201 -10.622 -12.752 1.00 81.12 533 VAL A N 1
ATOM 4214 C CA . VAL A 1 533 ? -34.374 -9.946 -12.186 1.00 81.12 533 VAL A CA 1
ATOM 4215 C C . VAL A 1 533 ? -34.860 -10.674 -10.939 1.00 81.12 533 VAL A C 1
ATOM 4217 O O . VAL A 1 533 ? -34.708 -11.891 -10.805 1.00 81.12 533 VAL A O 1
ATOM 4220 N N . LYS A 1 534 ? -35.455 -9.932 -10.006 1.00 84.25 534 LYS A N 1
ATOM 4221 C CA . LYS A 1 534 ? -36.187 -10.491 -8.863 1.00 84.25 534 LYS A CA 1
ATOM 4222 C C . LYS A 1 534 ? -37.642 -10.637 -9.278 1.00 84.25 534 LYS A C 1
ATOM 4224 O O . LYS A 1 534 ? -38.255 -9.634 -9.598 1.00 84.25 534 LYS A O 1
ATOM 4229 N N . ILE A 1 535 ? -38.189 -11.844 -9.281 1.00 84.62 535 ILE A N 1
ATOM 4230 C CA . ILE A 1 535 ? -39.590 -12.086 -9.629 1.00 84.62 535 ILE A CA 1
ATOM 4231 C C . ILE A 1 535 ? -40.365 -12.507 -8.385 1.00 84.62 535 ILE A C 1
ATOM 4233 O O . ILE A 1 535 ? -39.839 -13.282 -7.596 1.00 84.62 535 ILE A O 1
ATOM 4237 N N . THR A 1 536 ? -41.575 -11.988 -8.206 1.00 81.38 536 THR A N 1
ATOM 4238 C CA . THR A 1 536 ? -42.514 -12.316 -7.119 1.00 81.38 536 THR A CA 1
ATOM 4239 C C . THR A 1 536 ? -43.816 -12.804 -7.746 1.00 81.38 536 THR A C 1
ATOM 4241 O O . THR A 1 536 ? -44.244 -12.237 -8.748 1.00 81.38 536 THR A O 1
ATOM 4244 N N . ILE A 1 537 ? -44.459 -13.828 -7.178 1.00 78.44 537 ILE A N 1
ATOM 4245 C CA . ILE A 1 537 ? -45.751 -14.332 -7.674 1.00 78.44 537 ILE A CA 1
ATOM 4246 C C . ILE A 1 537 ? -46.850 -13.986 -6.674 1.00 78.44 537 ILE A C 1
ATOM 4248 O O . ILE A 1 537 ? -46.730 -14.282 -5.484 1.00 78.44 537 ILE A O 1
ATOM 4252 N N . VAL A 1 538 ? -47.914 -13.363 -7.175 1.00 75.88 538 VAL A N 1
ATOM 4253 C CA . VAL A 1 538 ? -49.112 -13.006 -6.416 1.00 75.88 538 VAL A CA 1
ATOM 4254 C C . VAL A 1 538 ? -50.299 -13.750 -7.016 1.00 75.88 538 VAL A C 1
ATOM 4256 O O . VAL A 1 538 ? -50.673 -13.536 -8.169 1.00 75.88 538 VAL A O 1
ATOM 4259 N N . THR A 1 539 ? -50.881 -14.632 -6.212 1.00 68.75 539 THR A N 1
ATOM 4260 C CA . THR A 1 539 ? -52.128 -15.350 -6.509 1.00 68.75 539 THR A CA 1
ATOM 4261 C C . THR A 1 539 ? -53.218 -14.882 -5.548 1.00 68.75 539 THR A C 1
ATOM 4263 O O . THR A 1 539 ? -52.913 -14.287 -4.513 1.00 68.75 539 THR A O 1
ATOM 4266 N N . SER A 1 540 ? -54.484 -15.183 -5.844 1.00 59.12 540 SER A N 1
ATOM 4267 C CA . SER A 1 540 ? -55.632 -14.811 -4.998 1.00 59.12 540 SER A CA 1
ATOM 4268 C C . SER A 1 540 ? -55.578 -15.374 -3.567 1.00 59.12 540 SER A C 1
ATOM 4270 O O . SER A 1 540 ? -56.269 -14.873 -2.685 1.00 59.12 540 SER A O 1
ATOM 4272 N N . LEU A 1 541 ? -54.742 -16.389 -3.315 1.00 52.09 541 LEU A N 1
ATOM 4273 C CA . LEU A 1 541 ? -54.640 -17.085 -2.028 1.00 52.09 541 LEU A CA 1
ATOM 4274 C C . LEU A 1 541 ? -53.260 -16.950 -1.361 1.00 52.09 541 LEU A C 1
ATOM 4276 O O . LEU A 1 541 ? -53.150 -17.172 -0.157 1.00 52.09 541 LEU A O 1
ATOM 4280 N N . THR A 1 542 ? -52.200 -16.605 -2.107 1.00 56.38 542 THR A N 1
ATOM 4281 C CA . THR A 1 542 ? -50.821 -16.558 -1.583 1.00 56.38 542 THR A CA 1
ATOM 4282 C C . THR A 1 542 ? -49.940 -15.524 -2.296 1.00 56.38 542 THR A C 1
ATOM 4284 O O . THR A 1 542 ? -49.980 -15.380 -3.520 1.00 56.38 542 THR A O 1
ATOM 4287 N N . CYS A 1 543 ? -49.092 -14.832 -1.525 1.00 55.38 543 CYS A N 1
ATOM 4288 C CA . CYS A 1 543 ? -47.978 -14.026 -2.030 1.00 55.38 543 CYS A CA 1
ATOM 4289 C C . CYS A 1 543 ? -46.671 -14.770 -1.735 1.00 55.38 543 CYS A C 1
ATOM 4291 O O . CYS A 1 543 ? -46.309 -14.967 -0.573 1.00 55.38 543 CYS A O 1
ATOM 4293 N N . CYS A 1 544 ? -45.972 -15.226 -2.773 1.00 59.31 544 CYS A N 1
ATOM 4294 C CA . CYS A 1 544 ? -44.730 -15.970 -2.606 1.00 59.31 544 CYS A CA 1
ATOM 4295 C C . CYS A 1 544 ? -43.527 -15.012 -2.605 1.00 59.31 544 CYS A C 1
ATOM 4297 O O . CYS A 1 544 ? -43.371 -14.220 -3.531 1.00 59.31 544 CYS A O 1
ATOM 4299 N N . ASN A 1 545 ? -42.638 -15.122 -1.607 1.00 57.78 545 ASN A N 1
ATOM 4300 C CA . ASN A 1 545 ? -41.394 -14.335 -1.504 1.00 57.78 545 ASN A CA 1
ATOM 4301 C C . ASN A 1 545 ? -40.581 -14.341 -2.806 1.00 57.78 545 ASN A C 1
ATOM 4303 O O . ASN A 1 545 ? -40.511 -15.377 -3.457 1.00 57.78 545 ASN A O 1
ATOM 4307 N N . TYR A 1 546 ? -39.911 -13.242 -3.163 1.00 69.19 546 TYR A N 1
ATOM 4308 C CA . TYR A 1 546 ? -39.206 -13.113 -4.447 1.00 69.19 546 TYR A CA 1
ATOM 4309 C C . TYR A 1 546 ? -38.122 -14.196 -4.684 1.00 69.19 546 TYR A C 1
ATOM 4311 O O . TYR A 1 546 ? -37.365 -14.560 -3.783 1.00 69.19 546 TYR A O 1
ATOM 4319 N N . LYS A 1 547 ? -38.004 -14.689 -5.922 1.00 74.31 547 LYS A N 1
ATOM 4320 C CA . LYS A 1 547 ? -36.934 -15.571 -6.418 1.00 74.31 547 LYS A CA 1
ATOM 4321 C C . LYS A 1 547 ? -36.221 -14.860 -7.568 1.00 74.31 547 LYS A C 1
ATOM 4323 O O . LYS A 1 547 ? -36.843 -14.147 -8.342 1.00 74.31 547 LYS A O 1
ATOM 4328 N N . SER A 1 548 ? -34.908 -15.028 -7.711 1.00 81.25 548 SER A N 1
ATOM 4329 C CA . SER A 1 548 ? -34.170 -14.401 -8.820 1.00 81.25 548 SER A CA 1
ATOM 4330 C C . SER A 1 548 ? -34.177 -15.283 -10.060 1.00 81.25 548 SER A C 1
ATOM 4332 O O . SER A 1 548 ? -33.814 -16.450 -9.952 1.00 81.25 548 SER A O 1
ATOM 4334 N N . ILE A 1 549 ? -34.526 -14.761 -11.231 1.00 80.94 549 ILE A N 1
ATOM 4335 C CA . ILE A 1 549 ? -34.382 -15.463 -12.518 1.00 80.94 549 ILE A CA 1
ATOM 4336 C C . ILE A 1 549 ? -33.443 -14.688 -13.437 1.00 80.94 549 ILE A C 1
ATOM 4338 O O . ILE A 1 549 ? -33.312 -13.471 -13.328 1.00 80.94 549 ILE A O 1
ATOM 4342 N N . LEU A 1 550 ? -32.754 -15.418 -14.308 1.00 82.56 550 LEU A N 1
ATOM 4343 C CA . LEU A 1 550 ? -31.945 -14.843 -15.371 1.00 82.56 550 LEU A CA 1
ATOM 4344 C C . LEU A 1 550 ? -32.836 -14.711 -16.605 1.00 82.56 550 LEU A C 1
ATOM 4346 O O . LEU A 1 550 ? -33.454 -15.706 -16.978 1.00 82.56 550 LEU A O 1
ATOM 4350 N N . ILE A 1 551 ? -32.890 -13.515 -17.188 1.00 82.50 551 ILE A N 1
ATOM 4351 C CA . ILE A 1 551 ? -33.619 -13.223 -18.423 1.00 82.50 551 ILE A CA 1
ATOM 4352 C C . ILE A 1 551 ? -32.628 -13.001 -19.560 1.00 82.50 551 ILE A C 1
ATOM 4354 O O . ILE A 1 551 ? -31.717 -12.174 -19.449 1.00 82.50 551 ILE A O 1
ATOM 4358 N N . GLU A 1 552 ? -32.817 -13.718 -20.660 1.00 82.44 552 GLU A N 1
ATOM 4359 C CA . GLU A 1 552 ? -32.034 -13.560 -21.887 1.00 82.44 552 GLU A CA 1
ATOM 4360 C C . GLU A 1 552 ? -32.694 -12.565 -22.857 1.00 82.44 552 GLU A C 1
ATOM 4362 O O . GLU A 1 552 ? -33.895 -12.304 -22.801 1.00 82.44 552 GLU A O 1
ATOM 4367 N N . LYS A 1 553 ? -31.915 -12.010 -23.794 1.00 81.12 553 LYS A N 1
ATOM 4368 C CA . LYS A 1 553 ? -32.400 -11.030 -24.793 1.00 81.12 553 LYS A CA 1
ATOM 4369 C C . LYS A 1 553 ? -33.483 -11.546 -25.743 1.00 81.12 553 LYS A C 1
ATOM 4371 O O . LYS A 1 553 ? -34.033 -10.759 -26.503 1.00 81.12 553 LYS A O 1
ATOM 4376 N N . THR A 1 554 ? -33.741 -12.846 -25.754 1.00 80.75 554 THR A N 1
ATOM 4377 C CA . THR A 1 554 ? -34.705 -13.514 -26.636 1.00 80.75 554 THR A CA 1
ATOM 4378 C C . THR A 1 554 ? -35.962 -13.967 -25.895 1.00 80.75 554 THR A C 1
ATOM 4380 O O . THR A 1 554 ? -36.875 -14.499 -26.522 1.00 80.75 554 THR A O 1
ATOM 4383 N N . GLU A 1 555 ? -36.037 -13.781 -24.572 1.00 83.31 555 GLU A N 1
ATOM 4384 C CA . GLU A 1 555 ? -37.157 -14.285 -23.781 1.00 83.31 555 GLU A CA 1
ATOM 4385 C C . GLU A 1 555 ? -38.355 -13.326 -23.806 1.00 83.31 555 GLU A C 1
ATOM 4387 O O . GLU A 1 555 ? -38.288 -12.172 -23.369 1.00 83.31 555 GLU A O 1
ATOM 4392 N N . HIS A 1 556 ? -39.476 -13.846 -24.309 1.00 86.56 556 HIS A N 1
ATOM 4393 C CA . HIS A 1 556 ? -40.774 -13.176 -24.309 1.00 86.56 556 HIS A CA 1
ATOM 4394 C C . HIS A 1 556 ? -41.500 -13.338 -22.968 1.00 86.56 556 HIS A C 1
ATOM 4396 O O . HIS A 1 556 ? -41.208 -14.264 -22.202 1.00 86.56 556 HIS A O 1
ATOM 4402 N N . THR A 1 557 ? -42.466 -12.456 -22.701 1.00 87.00 557 THR A N 1
ATOM 4403 C CA . THR A 1 557 ? -43.247 -12.391 -21.454 1.00 87.00 557 THR A CA 1
ATOM 4404 C C . THR A 1 557 ? -43.776 -13.755 -20.999 1.00 87.00 557 THR A C 1
ATOM 4406 O O . THR A 1 557 ? -43.527 -14.147 -19.859 1.00 87.00 557 THR A O 1
ATOM 4409 N N . ASP A 1 558 ? -44.379 -14.544 -21.891 1.00 86.62 558 ASP A N 1
ATOM 4410 C CA . ASP A 1 558 ? -44.887 -15.890 -21.575 1.00 86.62 558 ASP A CA 1
ATOM 4411 C C . ASP A 1 558 ? -43.802 -16.870 -21.103 1.00 86.62 558 ASP A C 1
ATOM 4413 O O . ASP A 1 558 ? -44.033 -17.695 -20.216 1.00 86.62 558 ASP A O 1
ATOM 4417 N N . SER A 1 559 ? -42.597 -16.786 -21.677 1.00 86.00 559 SER A N 1
ATOM 4418 C CA . SER A 1 559 ? -41.463 -17.631 -21.280 1.00 86.00 559 SER A CA 1
ATOM 4419 C C . SER A 1 559 ? -40.989 -17.279 -19.872 1.00 86.00 559 SER A C 1
ATOM 4421 O O . SER A 1 559 ? -40.734 -18.162 -19.050 1.00 86.00 559 SER A O 1
ATOM 4423 N N . VAL A 1 560 ? -40.932 -15.980 -19.571 1.00 87.06 560 VAL A N 1
ATOM 4424 C CA . VAL A 1 560 ? -40.542 -15.467 -18.254 1.00 87.06 560 VAL A CA 1
ATOM 4425 C C . VAL A 1 560 ? -41.575 -15.849 -17.191 1.00 87.06 560 VAL A C 1
ATOM 4427 O O . VAL A 1 560 ? -41.188 -16.309 -16.116 1.00 87.06 560 VAL A O 1
ATOM 4430 N N . ILE A 1 561 ? -42.875 -15.745 -17.496 1.00 85.56 561 ILE A N 1
ATOM 4431 C CA . ILE A 1 561 ? -43.965 -16.188 -16.610 1.00 85.56 561 ILE A CA 1
ATOM 4432 C C . ILE A 1 561 ? -43.873 -17.698 -16.354 1.00 85.56 561 ILE A C 1
ATOM 4434 O O . ILE A 1 561 ? -43.913 -18.122 -15.199 1.00 85.56 561 ILE A O 1
ATOM 4438 N N . ARG A 1 562 ? -43.687 -18.517 -17.398 1.00 83.81 562 ARG A N 1
ATOM 4439 C CA . ARG A 1 562 ? -43.565 -19.979 -17.263 1.00 83.81 562 ARG A CA 1
ATOM 4440 C C . ARG A 1 562 ? -42.401 -20.367 -16.350 1.00 83.81 562 ARG A C 1
ATOM 4442 O O . ARG A 1 562 ? -42.593 -21.110 -15.391 1.00 83.81 562 ARG A O 1
ATOM 4449 N N . ARG A 1 563 ? -41.216 -19.793 -16.586 1.00 83.50 563 ARG A N 1
ATOM 4450 C CA . ARG A 1 563 ? -40.025 -20.031 -15.753 1.00 83.50 563 ARG A CA 1
ATOM 4451 C C . ARG A 1 563 ? -40.205 -19.547 -14.321 1.00 83.50 563 ARG A C 1
ATOM 4453 O O . ARG A 1 563 ? -39.632 -20.137 -13.406 1.00 83.50 563 ARG A O 1
ATOM 4460 N N . ALA A 1 564 ? -40.965 -18.474 -14.112 1.00 83.12 564 ALA A N 1
ATOM 4461 C CA . ALA A 1 564 ? -41.322 -18.032 -12.774 1.00 83.12 564 ALA A CA 1
ATOM 4462 C C . ALA A 1 564 ? -42.172 -19.100 -12.077 1.00 83.12 564 ALA A C 1
ATOM 4464 O O . ALA A 1 564 ? -41.773 -19.582 -11.022 1.00 83.12 564 ALA A O 1
ATOM 4465 N N . LEU A 1 565 ? -43.281 -19.530 -12.682 1.00 80.56 565 LEU A N 1
ATOM 4466 C CA . LEU A 1 565 ? -44.187 -20.532 -12.106 1.00 80.56 565 LEU A CA 1
ATOM 4467 C C . LEU A 1 565 ? -43.463 -21.851 -11.781 1.00 80.56 565 LEU A C 1
ATOM 4469 O O . LEU A 1 565 ? -43.566 -22.343 -10.656 1.00 80.56 565 LEU A O 1
ATOM 4473 N N . GLU A 1 566 ? -42.636 -22.349 -12.708 1.00 77.25 566 GLU A N 1
ATOM 4474 C CA . GLU A 1 566 ? -41.774 -23.523 -12.501 1.00 77.25 566 GLU A CA 1
ATOM 4475 C C . GLU A 1 566 ? -40.822 -23.334 -11.319 1.00 77.25 566 GLU A C 1
ATOM 4477 O O . GLU A 1 566 ? -40.707 -24.186 -10.440 1.00 77.25 566 GLU A O 1
ATOM 4482 N N . LYS A 1 567 ? -40.151 -22.181 -11.252 1.00 78.25 567 LYS A N 1
ATOM 4483 C CA . LYS A 1 567 ? -39.178 -21.897 -10.196 1.00 78.25 567 LYS A CA 1
ATOM 4484 C C . LYS A 1 567 ? -39.816 -21.791 -8.817 1.00 78.25 567 LYS A C 1
ATOM 4486 O O . LYS A 1 567 ? -39.128 -21.993 -7.810 1.00 78.25 567 LYS A O 1
ATOM 4491 N N . TYR A 1 568 ? -41.094 -21.446 -8.744 1.00 72.06 568 TYR A N 1
ATOM 4492 C CA . TYR A 1 568 ? -41.846 -21.399 -7.500 1.00 72.06 568 TYR A CA 1
ATOM 4493 C C . TYR A 1 568 ? -42.404 -22.745 -7.049 1.00 72.06 568 TYR A C 1
ATOM 4495 O O . TYR A 1 568 ? -42.956 -22.793 -5.955 1.00 72.06 568 TYR A O 1
ATOM 4503 N N . ASP A 1 569 ? -42.167 -23.814 -7.815 1.00 66.88 569 ASP A N 1
ATOM 4504 C CA . ASP A 1 569 ? -42.740 -25.146 -7.587 1.00 66.88 569 ASP A CA 1
ATOM 4505 C C . ASP A 1 569 ? -44.282 -25.115 -7.576 1.00 66.88 569 ASP A C 1
ATOM 4507 O O . ASP A 1 569 ? -44.954 -25.956 -6.986 1.00 66.88 569 ASP A O 1
ATOM 4511 N N . ILE A 1 570 ? -44.860 -24.113 -8.255 1.00 66.69 570 ILE A N 1
ATOM 4512 C CA . ILE A 1 570 ? -46.297 -24.005 -8.517 1.00 66.69 570 ILE A CA 1
ATOM 4513 C C . ILE A 1 570 ? -46.555 -24.802 -9.798 1.00 66.69 570 ILE A C 1
ATOM 4515 O O . ILE A 1 570 ? -46.810 -24.233 -10.857 1.00 66.69 570 ILE A O 1
ATOM 4519 N N . VAL A 1 571 ? -46.395 -26.128 -9.758 1.00 57.75 571 VAL A N 1
ATOM 4520 C CA . VAL A 1 571 ? -46.583 -26.963 -10.954 1.00 57.75 571 VAL A CA 1
ATOM 4521 C C . VAL A 1 571 ? -47.346 -28.235 -10.615 1.00 57.75 571 VAL A C 1
ATOM 4523 O O . VAL A 1 571 ? -46.851 -29.061 -9.859 1.00 57.75 571 VAL A O 1
ATOM 4526 N N . GLN A 1 572 ? -48.533 -28.386 -11.224 1.00 49.00 572 GLN A N 1
ATOM 4527 C CA . GLN A 1 572 ? -48.953 -29.596 -11.967 1.00 49.00 572 GLN A CA 1
ATOM 4528 C C . GLN A 1 572 ? -50.408 -29.579 -12.499 1.00 49.00 572 GLN A C 1
ATOM 4530 O O . GLN A 1 572 ? -50.821 -30.575 -13.081 1.00 49.00 572 GLN A O 1
ATOM 4535 N N . GLN A 1 573 ? -51.186 -28.484 -12.403 1.00 47.38 573 GLN A N 1
ATOM 4536 C CA . GLN A 1 573 ? -52.549 -28.460 -12.993 1.00 47.38 573 GLN A CA 1
ATOM 4537 C C . GLN A 1 573 ? -52.915 -27.298 -13.938 1.00 47.38 573 GLN A C 1
ATOM 4539 O O . GLN A 1 573 ? -53.984 -27.361 -14.531 1.00 47.38 573 GLN A O 1
ATOM 4544 N N . HIS A 1 574 ? -52.055 -26.303 -14.200 1.00 50.41 574 HIS A N 1
ATOM 4545 C CA . HIS A 1 574 ? -52.366 -25.242 -15.185 1.00 50.41 574 HIS A CA 1
ATOM 4546 C C . HIS A 1 574 ? -51.152 -24.711 -15.971 1.00 50.41 574 HIS A C 1
ATOM 4548 O O . HIS A 1 574 ? -51.057 -23.517 -16.246 1.00 50.41 574 HIS A O 1
ATOM 4554 N N . THR A 1 575 ? -50.239 -25.580 -16.415 1.00 49.50 575 THR A N 1
ATOM 4555 C CA . THR A 1 575 ? -49.208 -25.181 -17.402 1.00 49.50 575 THR A CA 1
ATOM 4556 C C . THR A 1 575 ? -49.826 -24.740 -18.743 1.00 49.50 575 THR A C 1
ATOM 4558 O O . THR A 1 575 ? -49.177 -24.044 -19.521 1.00 49.50 575 THR A O 1
ATOM 4561 N N . ASP A 1 576 ? -51.104 -25.064 -18.966 1.00 53.69 576 ASP A N 1
ATOM 4562 C CA . ASP A 1 576 ? -51.880 -24.678 -20.149 1.00 53.69 576 ASP A CA 1
ATOM 4563 C C . ASP A 1 576 ? -52.574 -23.308 -20.031 1.00 53.69 576 ASP A C 1
ATOM 4565 O O . ASP A 1 576 ? -53.124 -22.822 -21.017 1.00 53.69 576 ASP A O 1
ATOM 4569 N N . ASN A 1 577 ? -52.540 -22.646 -18.863 1.00 65.38 577 ASN A N 1
ATOM 4570 C CA . ASN A 1 577 ? -53.246 -21.375 -18.646 1.00 65.38 577 ASN A CA 1
ATOM 4571 C C . ASN A 1 577 ? -52.308 -20.197 -18.331 1.00 65.38 577 ASN A C 1
ATOM 4573 O O . ASN A 1 577 ? -52.585 -19.374 -17.465 1.00 65.38 577 ASN A O 1
ATOM 4577 N N . ILE A 1 578 ? -51.189 -20.090 -19.058 1.00 69.94 578 ILE A N 1
ATOM 4578 C CA . ILE A 1 578 ? -50.249 -18.949 -18.968 1.00 69.94 578 ILE A CA 1
ATOM 4579 C C . ILE A 1 578 ? -50.970 -17.618 -19.227 1.00 69.94 578 ILE A C 1
ATOM 4581 O O . ILE A 1 578 ? -50.660 -16.611 -18.597 1.00 69.94 578 ILE A O 1
ATOM 4585 N N . LYS A 1 579 ? -52.010 -17.641 -20.072 1.00 77.00 579 LYS A N 1
ATOM 4586 C CA . LYS A 1 579 ? -52.858 -16.480 -20.379 1.00 77.00 579 LYS A CA 1
ATOM 4587 C C . LYS A 1 579 ? -53.631 -15.936 -19.175 1.00 77.00 579 LYS A C 1
ATOM 4589 O O . LYS A 1 579 ? -54.072 -14.787 -19.233 1.00 77.00 579 LYS A O 1
ATOM 4594 N N . ALA A 1 580 ? -53.776 -16.719 -18.104 1.00 77.69 580 ALA A N 1
ATOM 4595 C CA . ALA A 1 580 ? -54.366 -16.280 -16.844 1.00 77.69 580 ALA A CA 1
ATOM 4596 C C . ALA A 1 580 ? -53.395 -15.471 -15.972 1.00 77.69 580 ALA A C 1
ATOM 4598 O O . ALA A 1 580 ? -53.770 -15.086 -14.872 1.00 77.69 580 ALA A O 1
ATOM 4599 N N . PHE A 1 581 ? -52.167 -15.203 -16.424 1.00 84.31 581 PHE A N 1
ATOM 4600 C CA . PHE A 1 581 ? -51.194 -14.407 -15.684 1.00 84.31 581 PHE A CA 1
ATOM 4601 C C . PHE A 1 581 ? -50.735 -13.189 -16.488 1.00 84.31 581 PHE A C 1
ATOM 4603 O O . PHE A 1 581 ? -50.671 -13.215 -17.714 1.00 84.31 581 PHE A O 1
ATOM 4610 N N . SER A 1 582 ? -50.402 -12.121 -15.771 1.00 87.88 582 SER A N 1
ATOM 4611 C CA . SER A 1 582 ? -49.827 -10.885 -16.301 1.00 87.88 582 SER A CA 1
ATOM 4612 C C . SER A 1 582 ? -48.498 -10.595 -15.611 1.00 87.88 582 SER A C 1
ATOM 4614 O O . SER A 1 582 ? -48.353 -10.819 -14.406 1.00 87.88 582 SER A O 1
ATOM 4616 N N . LEU A 1 583 ? -47.536 -10.060 -16.364 1.00 91.19 583 LEU A N 1
ATOM 4617 C CA . LEU A 1 583 ? -46.224 -9.667 -15.855 1.00 91.19 583 LEU A CA 1
ATOM 4618 C C . LEU A 1 583 ? -46.160 -8.149 -15.663 1.00 91.19 583 LEU A C 1
ATOM 4620 O O . LEU A 1 583 ? -46.437 -7.389 -16.584 1.00 91.19 583 LEU A O 1
ATOM 4624 N N . TYR A 1 584 ? -45.741 -7.709 -14.483 1.00 88.25 584 TYR A N 1
ATOM 4625 C CA . TYR A 1 584 ? -45.545 -6.302 -14.150 1.00 88.25 584 TYR A CA 1
ATOM 4626 C C . TYR A 1 584 ? -44.107 -6.054 -13.713 1.00 88.25 584 TYR A C 1
ATOM 4628 O O . TYR A 1 584 ? -43.486 -6.921 -13.105 1.00 88.25 584 TYR A O 1
ATOM 4636 N N . GLN A 1 585 ? -43.590 -4.856 -13.954 1.00 89.50 585 GLN A N 1
ATOM 4637 C CA . GLN A 1 585 ? -42.376 -4.347 -13.334 1.00 89.50 585 GLN A CA 1
ATOM 4638 C C . GLN A 1 585 ? -42.734 -3.358 -12.224 1.00 89.50 585 GLN A C 1
ATOM 4640 O O . GLN A 1 585 ? -43.556 -2.468 -12.426 1.00 89.50 585 GLN A O 1
ATOM 4645 N N . ILE A 1 586 ? -42.089 -3.474 -11.066 1.00 82.19 586 ILE A N 1
ATOM 4646 C CA . ILE A 1 586 ? -42.181 -2.467 -10.007 1.00 82.19 586 ILE A CA 1
ATOM 4647 C C . ILE A 1 586 ? -41.093 -1.417 -10.248 1.00 82.19 586 ILE A C 1
ATOM 4649 O O . ILE A 1 586 ? -39.903 -1.734 -10.221 1.00 82.19 586 ILE A O 1
ATOM 4653 N N . HIS A 1 587 ? -41.502 -0.170 -10.468 1.00 79.94 587 HIS A N 1
ATOM 4654 C CA . HIS A 1 587 ? -40.617 0.984 -10.637 1.00 79.94 587 HIS A CA 1
ATOM 4655 C C . HIS A 1 587 ? -41.185 2.179 -9.864 1.00 79.94 587 HIS A C 1
ATOM 4657 O O . HIS A 1 587 ? -42.365 2.487 -10.005 1.00 79.94 587 HIS A O 1
ATOM 4663 N N . ASP A 1 588 ? -40.382 2.850 -9.029 1.00 77.19 588 ASP A N 1
ATOM 4664 C CA . ASP A 1 588 ? -40.816 3.981 -8.183 1.00 77.19 588 ASP A CA 1
ATOM 4665 C C . ASP A 1 588 ? -42.130 3.728 -7.417 1.00 77.19 588 ASP A C 1
ATOM 4667 O O . ASP A 1 588 ? -43.016 4.582 -7.347 1.00 77.19 588 ASP A O 1
ATOM 4671 N N . LYS A 1 589 ? -42.280 2.520 -6.852 1.00 72.00 589 LYS A N 1
ATOM 4672 C 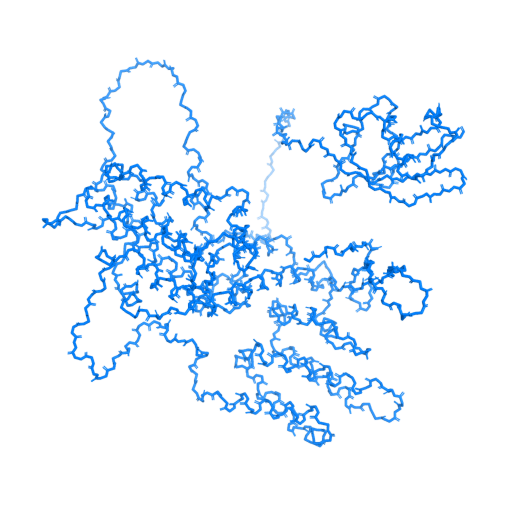CA . LYS A 1 589 ? -43.493 2.060 -6.141 1.00 72.00 589 LYS A CA 1
ATOM 4673 C C . LYS A 1 589 ? -44.769 2.013 -7.007 1.00 72.00 589 LYS A C 1
ATOM 4675 O O . LYS A 1 589 ? -45.863 1.905 -6.460 1.00 72.00 589 LYS A O 1
ATOM 4680 N N . LYS A 1 590 ? -44.646 2.063 -8.337 1.00 75.88 590 LYS A N 1
ATOM 4681 C CA . LYS A 1 590 ? -45.733 1.855 -9.303 1.00 75.88 590 LYS A CA 1
ATOM 4682 C C . LYS A 1 590 ? -45.552 0.530 -10.037 1.00 75.88 590 LYS A C 1
ATOM 4684 O O . LYS A 1 590 ? -44.428 0.094 -10.277 1.00 75.88 590 LYS A O 1
ATOM 4689 N N . GLU A 1 591 ? -46.666 -0.091 -10.406 1.00 85.88 591 GLU A N 1
ATOM 4690 C CA . GLU A 1 591 ? -46.687 -1.305 -11.219 1.00 85.88 591 GLU A CA 1
ATOM 4691 C C . GLU A 1 591 ? -46.845 -0.936 -12.698 1.00 85.88 591 GLU A C 1
ATOM 4693 O O . GLU A 1 591 ? -47.817 -0.291 -13.090 1.00 85.88 591 GLU A O 1
ATOM 4698 N N . LEU A 1 592 ? -45.881 -1.340 -13.519 1.00 84.75 592 LEU A N 1
ATOM 4699 C CA . LEU A 1 592 ? -45.870 -1.142 -14.964 1.00 84.75 592 LEU A CA 1
ATOM 4700 C C . LEU A 1 592 ? -46.165 -2.478 -15.644 1.00 84.75 592 LEU A C 1
ATOM 4702 O O . LEU A 1 592 ? -45.394 -3.420 -15.490 1.00 84.75 592 LEU A O 1
ATOM 4706 N N . LEU A 1 593 ? -47.268 -2.577 -16.384 1.00 87.44 593 LEU A N 1
ATOM 4707 C CA . LEU A 1 593 ? -47.614 -3.796 -17.117 1.00 87.44 593 LEU A CA 1
ATOM 4708 C C . LEU A 1 593 ? -46.635 -4.016 -18.280 1.00 87.44 593 LEU A C 1
ATOM 4710 O O . LEU A 1 593 ? -46.463 -3.134 -19.122 1.00 87.44 593 LEU A O 1
ATOM 4714 N N . ILE A 1 594 ? -46.033 -5.203 -18.346 1.00 87.88 594 ILE A N 1
ATOM 4715 C CA . ILE A 1 594 ? -45.231 -5.645 -19.487 1.00 87.88 594 ILE A CA 1
ATOM 4716 C C . ILE A 1 594 ? -46.177 -6.307 -20.505 1.00 87.88 594 ILE A C 1
ATOM 4718 O O . ILE A 1 594 ? -46.911 -7.220 -20.123 1.00 87.88 594 ILE A O 1
ATOM 4722 N N . PRO A 1 595 ? -46.189 -5.875 -21.783 1.00 85.44 595 PRO A N 1
ATOM 4723 C CA . PRO A 1 595 ? -47.077 -6.447 -22.795 1.00 85.44 595 PRO A CA 1
ATOM 4724 C C . PRO A 1 595 ? -46.855 -7.950 -23.013 1.00 85.44 595 PRO A C 1
ATOM 4726 O O . PRO A 1 595 ? -45.728 -8.438 -22.918 1.00 85.44 595 PRO A O 1
ATOM 4729 N N . GLU A 1 596 ? -47.917 -8.673 -23.366 1.00 81.44 596 GLU A N 1
ATOM 4730 C CA . GLU A 1 596 ? -47.902 -10.141 -23.511 1.00 81.44 596 GLU A CA 1
ATOM 4731 C C . GLU A 1 596 ? -46.936 -10.627 -24.609 1.00 81.44 596 GLU A C 1
ATOM 4733 O O . GLU A 1 596 ? -46.225 -11.607 -24.415 1.00 81.44 596 GLU A O 1
ATOM 4738 N N . ASP A 1 597 ? -46.799 -9.882 -25.709 1.00 81.25 597 ASP A N 1
ATOM 4739 C CA . ASP A 1 597 ? -45.896 -10.242 -26.814 1.00 81.25 597 ASP A CA 1
ATOM 4740 C C . ASP A 1 597 ? -44.483 -9.634 -26.684 1.00 81.25 597 ASP A C 1
ATOM 4742 O O . ASP A 1 597 ? -43.621 -9.826 -27.550 1.00 81.25 597 ASP A O 1
ATOM 4746 N N . ALA A 1 598 ? -44.213 -8.880 -25.613 1.00 83.62 598 ALA A N 1
ATOM 4747 C CA . ALA A 1 598 ? -42.949 -8.169 -25.460 1.00 83.62 598 ALA A CA 1
ATOM 4748 C C . ALA A 1 598 ? -41.776 -9.114 -25.168 1.00 83.62 598 ALA A C 1
ATOM 4750 O O . ALA A 1 598 ? -41.891 -10.102 -24.444 1.00 83.62 598 ALA A O 1
ATOM 4751 N N . VAL A 1 599 ? -40.602 -8.748 -25.681 1.00 85.81 599 VAL A N 1
ATOM 4752 C CA . VAL A 1 599 ? -39.330 -9.304 -25.217 1.00 85.81 599 VAL A CA 1
ATOM 4753 C C . VAL A 1 599 ? -38.952 -8.584 -23.927 1.00 85.81 599 VAL A C 1
ATOM 4755 O O . VAL A 1 599 ? -38.645 -7.388 -23.942 1.00 85.81 599 VAL A O 1
ATOM 4758 N N . VAL A 1 600 ? -38.972 -9.304 -22.804 1.00 85.19 600 VAL A N 1
ATOM 4759 C CA . VAL A 1 600 ? -38.919 -8.703 -21.460 1.00 85.19 600 VAL A CA 1
ATOM 4760 C C . VAL A 1 600 ? -37.639 -7.903 -21.256 1.00 85.19 600 VAL A C 1
ATOM 4762 O O . VAL A 1 600 ? -37.685 -6.806 -20.712 1.00 85.19 600 VAL A O 1
ATOM 4765 N N . TYR A 1 601 ? -36.510 -8.391 -21.775 1.00 83.06 601 TYR A N 1
ATOM 4766 C CA . TYR A 1 601 ? -35.223 -7.698 -21.696 1.00 83.06 601 TYR A CA 1
ATOM 4767 C C . TYR A 1 601 ? -35.288 -6.242 -22.192 1.00 83.06 601 TYR A C 1
ATOM 4769 O O . TYR A 1 601 ? -34.681 -5.362 -21.589 1.00 83.06 601 TYR A O 1
ATOM 4777 N N . TYR A 1 602 ? -36.033 -5.982 -23.271 1.00 79.00 602 TYR A N 1
ATOM 4778 C CA . TYR A 1 602 ? -36.163 -4.644 -23.860 1.00 79.00 602 TYR A CA 1
ATOM 4779 C C . TYR A 1 602 ? -37.314 -3.827 -23.264 1.00 79.00 602 TYR A C 1
ATOM 4781 O O . TYR A 1 602 ? -37.345 -2.612 -23.434 1.00 79.00 602 TYR A O 1
ATOM 4789 N N . ALA A 1 603 ? -38.248 -4.481 -22.572 1.00 79.00 603 ALA A N 1
ATOM 4790 C CA . ALA A 1 603 ? -39.366 -3.828 -21.898 1.00 79.00 603 ALA A CA 1
ATOM 4791 C C . ALA A 1 603 ? -39.023 -3.357 -20.472 1.00 79.00 603 ALA A C 1
ATOM 4793 O O . ALA A 1 603 ? -39.787 -2.597 -19.880 1.00 79.00 603 ALA A O 1
ATOM 4794 N N . LEU A 1 604 ? -37.889 -3.798 -19.914 1.00 82.25 604 LEU A N 1
ATOM 4795 C CA . LEU A 1 604 ? -37.452 -3.446 -18.565 1.00 82.25 604 LEU A CA 1
ATOM 4796 C C . LEU A 1 604 ? -36.899 -2.019 -18.485 1.00 82.25 604 LEU A C 1
ATOM 4798 O O . LEU A 1 604 ? -35.953 -1.651 -19.181 1.00 82.25 604 LEU A O 1
ATOM 4802 N N . VAL A 1 605 ? -37.403 -1.251 -17.523 1.00 77.19 605 VAL A N 1
ATOM 4803 C CA . VAL A 1 605 ? -36.777 -0.002 -17.079 1.00 77.19 605 VAL A CA 1
ATOM 4804 C C . VAL A 1 605 ? -35.625 -0.343 -16.133 1.00 77.19 605 VAL A C 1
ATOM 4806 O O . VAL A 1 605 ? -35.848 -0.816 -15.020 1.00 77.19 605 VAL A O 1
ATOM 4809 N N . ILE A 1 606 ? -34.381 -0.153 -16.571 1.00 74.81 606 ILE A N 1
ATOM 4810 C CA . ILE A 1 606 ? -33.193 -0.520 -15.787 1.00 74.81 606 ILE A CA 1
ATOM 4811 C C . ILE A 1 606 ? -32.688 0.697 -15.010 1.00 74.81 606 ILE A C 1
ATOM 4813 O O . ILE A 1 606 ? -32.286 1.697 -15.604 1.00 74.81 606 ILE A O 1
ATOM 4817 N N . ILE A 1 607 ? -32.643 0.577 -13.683 1.00 70.25 607 ILE A N 1
ATOM 4818 C CA . ILE A 1 607 ? -31.996 1.550 -12.800 1.00 70.25 607 ILE A CA 1
ATOM 4819 C C . ILE A 1 607 ? -30.539 1.106 -12.584 1.00 70.25 607 ILE A C 1
ATOM 4821 O O . ILE A 1 607 ? -30.297 -0.051 -12.224 1.00 70.25 607 ILE A O 1
ATOM 4825 N N . PRO A 1 608 ? -29.535 1.980 -12.785 1.00 56.25 608 PRO A N 1
ATOM 4826 C CA . PRO A 1 608 ? -28.148 1.632 -12.509 1.00 56.25 608 PRO A CA 1
ATOM 4827 C C . PRO A 1 608 ? -27.974 1.191 -11.049 1.00 56.25 608 PRO A C 1
ATOM 4829 O O . PRO A 1 608 ? -28.306 1.943 -10.139 1.00 56.25 608 PRO A O 1
ATOM 4832 N N . ARG A 1 609 ? -27.361 0.017 -10.839 1.00 56.53 609 ARG A N 1
ATOM 4833 C CA . ARG A 1 609 ? -27.013 -0.573 -9.525 1.00 56.53 609 ARG A CA 1
ATOM 4834 C C . ARG A 1 609 ? -28.154 -1.250 -8.747 1.00 56.53 609 ARG A C 1
ATOM 4836 O O . ARG A 1 609 ? -27.891 -1.737 -7.650 1.00 56.53 609 ARG A O 1
ATOM 4843 N N . GLU A 1 610 ? -29.348 -1.397 -9.322 1.00 69.06 610 GLU A N 1
ATOM 4844 C CA . GLU A 1 610 ? -30.440 -2.194 -8.738 1.00 69.06 610 GLU A CA 1
ATOM 4845 C C . GLU A 1 610 ? -30.937 -3.281 -9.705 1.00 69.06 610 GLU A C 1
ATOM 4847 O O . GLU A 1 610 ? -31.041 -3.067 -10.911 1.00 69.06 610 GLU A O 1
ATOM 4852 N N . ALA A 1 611 ? -31.240 -4.476 -9.183 1.00 72.69 611 ALA A N 1
ATOM 4853 C CA . ALA A 1 611 ? -31.832 -5.549 -9.984 1.00 72.69 611 ALA A CA 1
ATOM 4854 C C . ALA A 1 611 ? -33.332 -5.267 -10.199 1.00 72.69 611 ALA A C 1
ATOM 4856 O O . ALA A 1 611 ? -34.034 -5.088 -9.197 1.00 72.69 611 ALA A O 1
ATOM 4857 N N . PRO A 1 612 ? -33.845 -5.277 -11.446 1.00 82.62 612 PRO A N 1
ATOM 4858 C CA . PRO A 1 612 ? -35.259 -5.031 -11.708 1.00 82.62 612 PRO A CA 1
ATOM 4859 C C . PRO A 1 612 ? -36.161 -6.004 -10.946 1.00 82.62 612 PRO A C 1
ATOM 4861 O O . PRO A 1 612 ? -35.855 -7.198 -10.837 1.00 82.62 612 PRO A O 1
ATOM 4864 N N . VAL A 1 613 ? -37.278 -5.491 -10.432 1.00 86.19 613 VAL A N 1
ATOM 4865 C CA . VAL A 1 613 ? -38.277 -6.281 -9.707 1.00 86.19 613 VAL A CA 1
ATOM 4866 C C . VAL A 1 613 ? -39.489 -6.499 -10.602 1.00 86.19 613 VAL A C 1
ATOM 4868 O O . VAL A 1 613 ? -40.114 -5.543 -11.055 1.00 86.19 613 VAL A O 1
ATOM 4871 N N . LEU A 1 614 ? -39.816 -7.763 -10.845 1.00 86.94 614 LEU A N 1
ATOM 4872 C CA . LEU A 1 614 ? -40.968 -8.221 -11.601 1.00 86.94 614 LEU A CA 1
ATOM 4873 C C . LEU A 1 614 ? -42.001 -8.872 -10.681 1.00 86.94 614 LEU A C 1
ATOM 4875 O O . LEU A 1 614 ? -41.670 -9.509 -9.681 1.00 86.94 614 LEU A O 1
ATOM 4879 N N . LEU A 1 615 ? -43.263 -8.745 -11.055 1.00 87.50 615 LEU A N 1
ATOM 4880 C CA . LEU A 1 615 ? -44.412 -9.261 -10.337 1.00 87.50 615 LEU A CA 1
ATOM 4881 C C . LEU A 1 615 ? -45.301 -10.020 -11.322 1.00 87.50 615 LEU A C 1
ATOM 4883 O O . LEU A 1 615 ? -45.765 -9.449 -12.304 1.00 87.50 615 LEU A O 1
ATOM 4887 N N . VAL A 1 616 ? -45.530 -11.305 -11.072 1.00 86.62 616 VAL A N 1
ATOM 4888 C CA . VAL A 1 616 ? -46.475 -12.130 -11.832 1.00 86.62 616 VAL A CA 1
ATOM 4889 C C . VAL A 1 616 ? -47.780 -12.156 -11.056 1.00 86.62 616 VAL A C 1
ATOM 4891 O O . VAL A 1 616 ? -47.802 -12.637 -9.923 1.00 86.62 616 VAL A O 1
ATOM 4894 N N . LYS A 1 617 ? -48.854 -11.636 -11.648 1.00 84.69 617 LYS A N 1
ATOM 4895 C CA . LYS A 1 617 ? -50.192 -11.640 -11.046 1.00 84.69 617 LYS A CA 1
ATOM 4896 C C . LYS A 1 617 ? -51.119 -12.551 -11.823 1.00 84.69 617 LYS A C 1
ATOM 4898 O O . LYS A 1 617 ? -51.099 -12.525 -13.051 1.00 84.69 617 LYS A O 1
ATOM 4903 N N . GLN A 1 618 ? -51.941 -13.313 -11.116 1.00 82.69 618 GLN A N 1
ATOM 4904 C CA . GLN A 1 618 ? -53.084 -13.986 -11.726 1.00 82.69 618 GLN A CA 1
ATOM 4905 C C . GLN A 1 618 ? -54.139 -12.932 -12.104 1.00 82.69 618 GLN A C 1
ATOM 4907 O O . GLN A 1 618 ? -54.431 -12.050 -11.299 1.00 82.69 618 GLN A O 1
ATOM 4912 N N . LYS A 1 619 ? -54.644 -12.978 -13.338 1.00 79.06 619 LYS A N 1
ATOM 4913 C CA . LYS A 1 619 ? -55.785 -12.181 -13.801 1.00 79.06 619 LYS A CA 1
ATOM 4914 C C . LYS A 1 619 ? -57.043 -12.716 -13.113 1.00 79.06 619 LYS A C 1
ATOM 4916 O O . LYS A 1 619 ? -57.196 -13.936 -13.028 1.00 79.06 619 LYS A O 1
ATOM 4921 N N . ASP A 1 620 ? -57.881 -11.810 -12.619 1.00 58.59 620 ASP A N 1
ATOM 4922 C CA . ASP A 1 620 ? -59.177 -12.143 -12.014 1.00 58.59 620 ASP A CA 1
ATOM 4923 C C . ASP A 1 620 ? -60.161 -12.744 -13.029 1.00 58.59 620 ASP A C 1
ATOM 4925 O O . ASP A 1 620 ? -60.154 -12.298 -14.205 1.00 58.59 620 ASP A O 1
#

Foldseek 3Di:
DPPFDWAWDAWDDDPQWIKTKTWTWDWDDDPPDDDPDGDIDTDIDIGTFWHAPLVLLCLLQDLQLDHDPLSLLLCLLAVVVPDAPVRSLVSLLVQLVVLVPDPDDDDPRSVSRLLSSLVSVVVSCVPPVVSCVVVVVLVVLLVSCVVVVVVCVVDPSSVVSNVVSVVSVVVDDPDPPDDPLPPPDPPPDPPPVPPPDDPDADDLLPDQLLVNLLQLLVVLLSLLLPADLSVLLVCLVPVDDCPHSVVVNVVLLLLLLLCLLFCLLCFADPVRDRDLLSSLSSLLSLLSNLVSNVVLQVASSNVSSLNSCLQPLNVVSVSSVVNDDPVSVVSSVVSCVCQDCPPNSVSVVVVQVCQLVVVPDDDDDDDDDLRFHRHRVLSLSVQSNVLPVPDDQADPVRIGRVVSSSSSVVSSVVSVSSSVRSVSDPRDHDVSSVCCSNPPDGDDSVRSNVSSCVNDPDPPPDDDDDDDDDDDDDDDPPVSVVVVVSVCPSPDDDDDPDDDDDDDDDDDDDDDDDDDDDDDDDPDDDDDQKAKAWEWEDEPVDTHHTDIDIAGQQDFPLNVLLVVCVVSVVDDDPPVPSVQKWKWWQDPNDTHTDDRGDRVVVVDDDDPPDHIYMYIYGHD